Protein AF-0000000076753836 (afdb_homodimer)

Structure (mmCIF, N/CA/C/O backbone):
data_AF-0000000076753836-model_v1
#
loop_
_entity.id
_entity.type
_entity.pdbx_description
1 polymer 'Transcriptional regulator containing an amidase domain and an AraC-type DNA-binding HTH domain'
#
loop_
_atom_site.group_PDB
_atom_site.id
_atom_site.type_symbol
_atom_site.label_atom_id
_atom_site.label_alt_id
_atom_site.label_comp_id
_atom_site.label_asym_id
_atom_site.label_entity_id
_atom_site.label_seq_id
_atom_site.pdbx_PDB_ins_code
_atom_site.Cartn_x
_atom_site.Cartn_y
_atom_site.Cartn_z
_atom_site.occupancy
_atom_site.B_iso_or_equiv
_atom_site.auth_seq_id
_atom_site.auth_comp_id
_atom_site.auth_asym_id
_atom_site.auth_atom_id
_atom_site.pdbx_PDB_model_num
ATOM 1 N N . MET A 1 1 ? -7.234 4.68 27.453 1 47.5 1 MET A N 1
ATOM 2 C CA . MET A 1 1 ? -6.621 4.121 26.25 1 47.5 1 MET A CA 1
ATOM 3 C C . MET A 1 1 ? -6.25 2.656 26.469 1 47.5 1 MET A C 1
ATOM 5 O O . MET A 1 1 ? -5.672 2.299 27.5 1 47.5 1 MET A O 1
ATOM 9 N N . ASN A 1 2 ? -6.773 1.66 25.734 1 53.97 2 ASN A N 1
ATOM 10 C CA . ASN A 1 2 ? -6.578 0.229 25.938 1 53.97 2 ASN A CA 1
ATOM 11 C C . ASN A 1 2 ? -5.113 -0.164 25.797 1 53.97 2 ASN A C 1
ATOM 13 O O . ASN A 1 2 ? -4.336 0.542 25.156 1 53.97 2 ASN A O 1
ATOM 17 N N . TYR A 1 3 ? -4.711 -1.11 26.625 1 48.12 3 TYR A N 1
ATOM 18 C CA . TYR A 1 3 ? -3.35 -1.621 26.75 1 48.12 3 TYR A CA 1
ATOM 19 C C . TYR A 1 3 ? -2.709 -1.807 25.375 1 48.12 3 TYR A C 1
ATOM 21 O O . TYR A 1 3 ? -1.551 -1.436 25.172 1 48.12 3 TYR A O 1
ATOM 29 N N . ARG A 1 4 ? -3.273 -2.305 24.391 1 53.47 4 ARG A N 1
ATOM 30 C CA . ARG A 1 4 ? -2.752 -2.547 23.062 1 53.47 4 ARG A CA 1
ATOM 31 C C . ARG A 1 4 ? -2.443 -1.235 22.344 1 53.47 4 ARG A C 1
ATOM 33 O O . ARG A 1 4 ? -1.467 -1.142 21.594 1 53.47 4 ARG A O 1
ATOM 40 N N . THR A 1 5 ? -3.285 -0.294 22.703 1 68.06 5 THR A N 1
ATOM 41 C CA . THR A 1 5 ? -3.053 1.018 22.109 1 68.06 5 THR A CA 1
ATOM 42 C C . THR A 1 5 ? -1.791 1.655 22.688 1 68.06 5 THR A C 1
ATOM 44 O O . THR A 1 5 ? -1 2.252 21.953 1 68.06 5 THR A O 1
ATOM 47 N N . HIS A 1 6 ? -1.622 1.37 23.906 1 71.69 6 HIS A N 1
ATOM 48 C CA . HIS A 1 6 ? -0.449 1.948 24.562 1 71.69 6 HIS A CA 1
ATOM 49 C C . HIS A 1 6 ? 0.836 1.312 24.031 1 71.69 6 HIS A C 1
ATOM 51 O O . HIS A 1 6 ? 1.827 2.006 23.797 1 71.69 6 HIS A O 1
ATOM 57 N N . VAL A 1 7 ? 0.732 0.031 23.844 1 69.69 7 VAL A N 1
ATOM 58 C CA . VAL A 1 7 ? 1.896 -0.687 23.328 1 69.69 7 VAL A CA 1
ATOM 59 C C . VAL A 1 7 ? 2.229 -0.2 21.922 1 69.69 7 VAL A C 1
ATOM 61 O O . VAL A 1 7 ? 3.398 -0.003 21.594 1 69.69 7 VAL A O 1
ATOM 64 N N . GLY A 1 8 ? 1.204 0.144 21.219 1 82.94 8 GLY A N 1
ATOM 65 C CA . GLY A 1 8 ? 1.403 0.657 19.875 1 82.94 8 GLY A CA 1
ATOM 66 C C . GLY A 1 8 ? 2.025 2.039 19.859 1 82.94 8 GLY A C 1
ATOM 67 O O . GLY A 1 8 ? 2.965 2.289 19.094 1 82.94 8 GLY A O 1
ATOM 68 N N . LEU A 1 9 ? 1.642 2.828 20.875 1 89.88 9 LEU A N 1
ATOM 69 C CA . LEU A 1 9 ? 2.15 4.195 20.953 1 89.88 9 LEU A CA 1
ATOM 70 C C . LEU A 1 9 ? 3.617 4.207 21.359 1 89.88 9 LEU A C 1
ATOM 72 O O . LEU A 1 9 ? 4.422 4.945 20.797 1 89.88 9 LEU A O 1
ATOM 76 N N . ASP A 1 10 ? 3.947 3.326 22.297 1 92 10 ASP A N 1
ATOM 77 C CA . ASP A 1 10 ? 5.316 3.273 22.812 1 92 10 ASP A CA 1
ATOM 78 C C . ASP A 1 10 ? 6.277 2.771 21.734 1 92 10 ASP A C 1
ATOM 80 O O . ASP A 1 10 ? 7.391 3.283 21.609 1 92 10 ASP A O 1
ATOM 84 N N . GLU A 1 11 ? 5.816 1.807 21.062 1 93.44 11 GLU A N 1
ATOM 85 C CA . GLU A 1 11 ? 6.652 1.252 20 1 93.44 11 GLU A CA 1
ATOM 86 C C . GLU A 1 11 ? 6.914 2.283 18.906 1 93.44 11 GLU A C 1
ATOM 88 O O . GLU A 1 11 ? 8.039 2.396 18.406 1 93.44 11 GLU A O 1
ATOM 93 N N . ILE A 1 12 ? 5.91 3.041 18.562 1 96.69 12 ILE A N 1
ATOM 94 C CA . ILE A 1 12 ? 6.059 4.062 17.531 1 96.69 12 ILE A CA 1
ATOM 95 C C . ILE A 1 12 ? 6.965 5.18 18.047 1 96.69 12 ILE A C 1
ATOM 97 O O . ILE A 1 12 ? 7.824 5.672 17.312 1 96.69 12 ILE A O 1
ATOM 101 N N . SER A 1 13 ? 6.781 5.504 19.312 1 96.19 13 SER A N 1
ATOM 102 C CA . SER A 1 13 ? 7.648 6.516 19.906 1 96.19 13 SER A CA 1
ATOM 103 C C . SER A 1 13 ? 9.109 6.094 19.844 1 96.19 13 SER A C 1
ATOM 105 O O . SER A 1 13 ? 9.984 6.902 19.531 1 96.19 13 SER A O 1
ATOM 107 N N . ARG A 1 14 ? 9.352 4.848 20.109 1 94.69 14 ARG A N 1
ATOM 108 C CA . ARG A 1 14 ? 10.719 4.332 20.047 1 94.69 14 ARG A CA 1
ATOM 109 C C . ARG A 1 14 ? 11.266 4.406 18.625 1 94.69 14 ARG A C 1
ATOM 111 O O . ARG A 1 14 ? 12.422 4.793 18.422 1 94.69 14 ARG A O 1
ATOM 118 N N . ARG A 1 15 ? 10.469 4.074 17.656 1 96.12 15 ARG A N 1
ATOM 119 C CA . ARG A 1 15 ? 10.891 4.137 16.266 1 96.12 15 ARG A CA 1
ATOM 120 C C . ARG A 1 15 ? 11.211 5.566 15.852 1 96.12 15 ARG A C 1
ATOM 122 O O . ARG A 1 15 ? 12.188 5.809 15.141 1 96.12 15 ARG A O 1
ATOM 129 N N . LEU A 1 16 ? 10.367 6.539 16.297 1 97.56 16 LEU A N 1
ATOM 130 C CA . LEU A 1 16 ? 10.633 7.945 16.016 1 97.56 16 LEU A CA 1
ATOM 131 C C . LEU A 1 16 ? 11.984 8.367 16.609 1 97.56 16 LEU A C 1
ATOM 133 O O . LEU A 1 16 ? 12.742 9.102 15.961 1 97.56 16 LEU A O 1
ATOM 137 N N . GLY A 1 17 ? 12.25 7.852 17.797 1 95.94 17 GLY A N 1
ATOM 138 C CA . GLY A 1 17 ? 13.523 8.156 18.438 1 95.94 17 GLY A CA 1
ATOM 139 C C . GLY A 1 17 ? 14.719 7.625 17.656 1 95.94 17 GLY A C 1
ATOM 140 O O . GLY A 1 17 ? 15.766 8.266 17.609 1 95.94 17 GLY A O 1
ATOM 141 N N . ASP A 1 18 ? 14.586 6.457 17.078 1 95.75 18 ASP A N 1
ATOM 142 C CA . ASP A 1 18 ? 15.648 5.867 16.266 1 95.75 18 ASP A CA 1
ATOM 143 C C . ASP A 1 18 ? 15.891 6.688 15 1 95.75 18 ASP A C 1
ATOM 145 O O . ASP A 1 18 ? 17.031 6.844 14.562 1 95.75 18 ASP A O 1
ATOM 149 N N . ILE A 1 19 ? 14.844 7.227 14.438 1 96.44 19 ILE A N 1
ATOM 150 C CA . ILE A 1 19 ? 14.914 7.984 13.195 1 96.44 19 ILE A CA 1
ATOM 151 C C . ILE A 1 19 ? 15.477 9.375 13.469 1 96.44 19 ILE A C 1
ATOM 153 O O . ILE A 1 19 ? 16.297 9.883 12.695 1 96.44 19 ILE A O 1
ATOM 157 N N . ALA A 1 20 ? 15.008 10.008 14.555 1 95.88 20 ALA A N 1
ATOM 158 C CA . ALA A 1 20 ? 15.398 11.352 14.961 1 95.88 20 ALA A CA 1
ATOM 159 C C . ALA A 1 20 ? 15.742 11.406 16.438 1 95.88 20 ALA A C 1
ATOM 161 O O . ALA A 1 20 ? 14.898 11.789 17.266 1 95.88 20 ALA A O 1
ATOM 162 N N . PRO A 1 21 ? 16.906 11.141 16.828 1 91.81 21 PRO A N 1
ATOM 163 C CA . PRO A 1 21 ? 17.266 11.008 18.25 1 91.81 21 PRO A CA 1
ATOM 164 C C . PRO A 1 21 ? 17.266 12.344 18.984 1 91.81 21 PRO A C 1
ATOM 166 O O . PRO A 1 21 ? 16.812 12.422 20.125 1 91.81 21 PRO A O 1
ATOM 169 N N . THR A 1 22 ? 17.688 13.43 18.328 1 88.88 22 THR A N 1
ATOM 170 C CA . THR A 1 22 ? 17.938 14.617 19.141 1 88.88 22 THR A CA 1
ATOM 171 C C . THR A 1 22 ? 17.312 15.852 18.5 1 88.88 22 THR A C 1
ATOM 173 O O . THR A 1 22 ? 17.141 16.875 19.156 1 88.88 22 THR A O 1
ATOM 176 N N . ALA A 1 23 ? 17.016 15.75 17.203 1 92.38 23 ALA A N 1
ATOM 177 C CA . ALA A 1 23 ? 16.5 16.938 16.531 1 92.38 23 ALA A CA 1
ATOM 178 C C . ALA A 1 23 ? 15.461 16.562 15.477 1 92.38 23 ALA A C 1
ATOM 180 O O . ALA A 1 23 ? 15.477 15.445 14.953 1 92.38 23 ALA A O 1
ATOM 181 N N . THR A 1 24 ? 14.586 17.484 15.219 1 94.12 24 THR A N 1
ATOM 182 C CA . THR A 1 24 ? 13.594 17.312 14.164 1 94.12 24 THR A CA 1
ATOM 183 C C . THR A 1 24 ? 14.273 16.938 12.844 1 94.12 24 THR A C 1
ATOM 185 O O . THR A 1 24 ? 15.281 17.547 12.469 1 94.12 24 THR A O 1
ATOM 188 N N . THR A 1 25 ? 13.75 15.961 12.172 1 96.31 25 THR A N 1
ATOM 189 C CA . THR A 1 25 ? 14.391 15.375 10.992 1 96.31 25 THR A CA 1
ATOM 190 C C . THR A 1 25 ? 13.367 15.125 9.891 1 96.31 25 THR A C 1
ATOM 192 O O . THR A 1 25 ? 12.328 14.508 10.133 1 96.31 25 THR A O 1
ATOM 195 N N . ASP A 1 26 ? 13.719 15.719 8.688 1 96.12 26 ASP A N 1
ATOM 196 C CA . ASP A 1 26 ? 12.945 15.359 7.504 1 96.12 26 ASP A CA 1
ATOM 197 C C . ASP A 1 26 ? 13.344 13.977 6.992 1 96.12 26 ASP A C 1
ATOM 199 O O . ASP A 1 26 ? 14.523 13.633 6.977 1 96.12 26 ASP A O 1
ATOM 203 N N . VAL A 1 27 ? 12.383 13.164 6.672 1 96.56 27 VAL A N 1
ATOM 204 C CA . VAL A 1 27 ? 12.625 11.867 6.043 1 96.56 27 VAL A CA 1
ATOM 205 C C . VAL A 1 27 ? 12.055 11.867 4.629 1 96.56 27 VAL A C 1
ATOM 207 O O . VAL A 1 27 ? 10.977 11.312 4.391 1 96.56 27 VAL A O 1
ATOM 210 N N . PRO A 1 28 ? 12.805 12.32 3.682 1 94.62 28 PRO A N 1
ATOM 211 C CA . PRO A 1 28 ? 12.289 12.523 2.328 1 94.62 28 PRO A CA 1
ATOM 212 C C . PRO A 1 28 ? 11.781 11.234 1.69 1 94.62 28 PRO A C 1
ATOM 214 O O . PRO A 1 28 ? 10.773 11.25 0.977 1 94.62 28 PRO A O 1
ATOM 217 N N . ALA A 1 29 ? 12.414 10.125 1.992 1 93.88 29 ALA A N 1
ATOM 218 C CA . ALA A 1 29 ? 12.031 8.852 1.397 1 93.88 29 ALA A CA 1
ATOM 219 C C . ALA A 1 29 ? 10.609 8.461 1.8 1 93.88 29 ALA A C 1
ATOM 221 O O . ALA A 1 29 ? 9.93 7.73 1.072 1 93.88 29 ALA A O 1
ATOM 222 N N . LEU A 1 30 ? 10.148 8.977 2.893 1 97 30 LEU A N 1
ATOM 223 C CA . LEU A 1 30 ? 8.812 8.664 3.389 1 97 30 LEU A CA 1
ATOM 224 C C . LEU A 1 30 ? 7.867 9.836 3.18 1 97 30 LEU A C 1
ATOM 226 O O . LE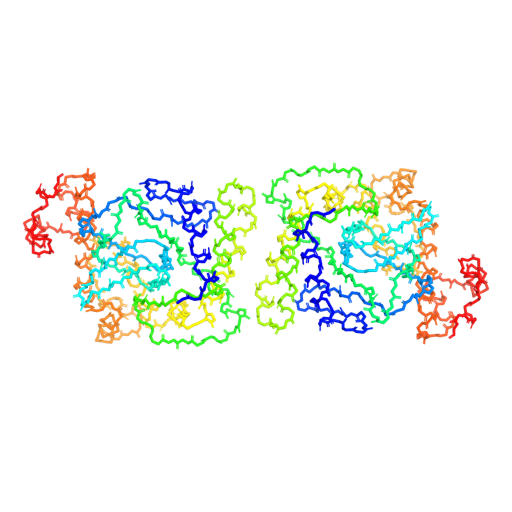U A 1 30 ? 6.648 9.695 3.311 1 97 30 LEU A O 1
ATOM 230 N N . GLY A 1 31 ? 8.422 11.016 2.826 1 96.38 31 GLY A N 1
ATOM 231 C CA . GLY A 1 31 ? 7.613 12.219 2.699 1 96.38 31 GLY A CA 1
ATOM 232 C C . GLY A 1 31 ? 7.027 12.688 4.02 1 96.38 31 GLY A C 1
ATOM 233 O O . GLY A 1 31 ? 5.879 13.133 4.07 1 96.38 31 GLY A O 1
ATOM 234 N N . VAL A 1 32 ? 7.805 12.445 5.148 1 98.19 32 VAL A N 1
ATOM 235 C CA . VAL A 1 32 ? 7.309 12.828 6.469 1 98.19 32 VAL A CA 1
ATOM 236 C C . VAL A 1 32 ? 8.391 13.594 7.227 1 98.19 32 VAL A C 1
ATOM 238 O O . VAL A 1 32 ? 9.531 13.672 6.773 1 98.19 32 VAL A O 1
ATOM 241 N N . ARG A 1 33 ? 8.047 14.219 8.289 1 98 33 ARG A N 1
ATOM 242 C CA . ARG A 1 33 ? 8.961 14.883 9.219 1 98 33 ARG A CA 1
ATOM 243 C C . ARG A 1 33 ? 8.773 14.352 10.633 1 98 33 ARG A C 1
ATOM 245 O O . ARG A 1 33 ? 7.637 14.188 11.094 1 98 33 ARG A O 1
ATOM 252 N N . VAL A 1 34 ? 9.82 14.023 11.273 1 98.31 34 VAL A N 1
ATOM 253 C CA . VAL A 1 34 ? 9.789 13.578 12.664 1 98.31 34 VAL A CA 1
ATOM 254 C C . VAL A 1 34 ? 10.234 14.719 13.586 1 98.31 34 VAL A C 1
ATOM 256 O O . VAL A 1 34 ? 11.352 15.219 13.461 1 98.31 34 VAL A O 1
ATOM 259 N N . HIS A 1 35 ? 9.344 15.133 14.469 1 97 35 HIS A N 1
ATOM 260 C CA . HIS A 1 35 ? 9.633 16.203 15.414 1 97 35 HIS A CA 1
ATOM 261 C C . HIS A 1 35 ? 10.117 15.641 16.75 1 97 35 HIS A C 1
ATOM 263 O O . HIS A 1 35 ? 9.492 14.742 17.312 1 97 35 HIS A O 1
ATOM 269 N N . VAL A 1 36 ? 11.172 16.203 17.234 1 96.56 36 VAL A N 1
ATOM 270 C CA . VAL A 1 36 ? 11.703 15.805 18.531 1 96.56 36 VAL A CA 1
ATOM 271 C C . VAL A 1 36 ? 12.18 17.031 19.297 1 96.56 36 VAL A C 1
ATOM 273 O O . VAL A 1 36 ? 12.703 17.984 18.703 1 96.56 36 VAL A O 1
ATOM 276 N N . ALA A 1 37 ? 11.969 17.141 20.5 1 95.88 37 ALA A N 1
ATOM 277 C CA . ALA A 1 37 ? 12.508 18.141 21.422 1 95.88 37 ALA A CA 1
ATOM 278 C C . ALA A 1 37 ? 12.898 17.5 22.75 1 95.88 37 ALA A C 1
ATOM 280 O O . ALA A 1 37 ? 12.141 16.719 23.328 1 95.88 37 ALA A O 1
ATOM 281 N N . THR A 1 38 ? 14.078 17.797 23.219 1 94.88 38 THR A N 1
ATOM 282 C CA . THR A 1 38 ? 14.57 17.203 24.453 1 94.88 38 THR A CA 1
ATOM 283 C C . THR A 1 38 ? 14.359 18.156 25.625 1 94.88 38 THR A C 1
ATOM 285 O O . THR A 1 38 ? 14.695 17.812 26.766 1 94.88 38 THR A O 1
ATOM 288 N N . ASP A 1 39 ? 13.875 19.297 25.375 1 94.19 39 ASP A N 1
ATOM 289 C CA . ASP A 1 39 ? 13.578 20.297 26.406 1 94.19 39 ASP A CA 1
ATOM 290 C C . ASP A 1 39 ? 12.336 21.109 26.031 1 94.19 39 ASP A C 1
ATOM 292 O O . ASP A 1 39 ? 11.961 21.172 24.859 1 94.19 39 ASP A O 1
ATOM 296 N N . VAL A 1 40 ? 11.836 21.672 27.062 1 93.12 40 VAL A N 1
ATOM 297 C CA . VAL A 1 40 ? 10.766 22.625 26.797 1 93.12 40 VAL A CA 1
ATOM 298 C C . VAL A 1 40 ? 11.32 23.859 26.078 1 93.12 40 VAL A C 1
ATOM 300 O O . VAL A 1 40 ? 12.516 24.141 26.172 1 93.12 40 VAL A O 1
ATOM 303 N N . ALA A 1 41 ? 10.555 24.438 25.266 1 85.44 41 ALA A N 1
ATOM 304 C CA . ALA A 1 41 ? 10.961 25.625 24.531 1 85.44 41 ALA A CA 1
ATOM 305 C C . ALA A 1 41 ? 9.883 26.703 24.594 1 85.44 41 ALA A C 1
ATOM 307 O O . ALA A 1 41 ? 8.688 26.406 24.641 1 85.44 41 ALA A O 1
ATOM 308 N N . PRO A 1 42 ? 10.359 27.953 24.656 1 85.31 42 PRO A N 1
ATOM 309 C CA . PRO A 1 42 ? 9.375 29.031 24.578 1 85.31 42 PRO A CA 1
ATOM 310 C C . PRO A 1 42 ? 8.594 29.031 23.266 1 85.31 42 PRO A C 1
ATOM 312 O O . PRO A 1 42 ? 9.039 28.438 22.281 1 85.31 42 PRO A O 1
ATOM 315 N N . PRO A 1 43 ? 7.453 29.641 23.266 1 87.56 43 PRO A N 1
ATOM 316 C CA . PRO A 1 43 ? 6.664 29.688 22.031 1 87.56 43 PRO A CA 1
ATOM 317 C C . PRO A 1 43 ? 7.449 30.266 20.859 1 87.56 43 PRO A C 1
ATOM 319 O O . PRO A 1 43 ? 8.125 31.281 21 1 87.56 43 PRO A O 1
ATOM 322 N N . ALA A 1 44 ? 7.48 29.531 19.781 1 85.31 44 ALA A N 1
ATOM 323 C CA . ALA A 1 44 ? 8.133 29.969 18.547 1 85.31 44 ALA A CA 1
ATOM 324 C C . ALA A 1 44 ? 7.109 30.125 17.422 1 85.31 44 ALA A C 1
ATOM 326 O O . ALA A 1 44 ? 6.16 29.359 17.312 1 85.31 44 ALA A O 1
ATOM 327 N N . PRO A 1 45 ? 7.344 31.156 16.625 1 86.31 45 PRO A N 1
ATOM 328 C CA . PRO A 1 45 ? 6.438 31.359 15.492 1 86.31 45 PRO A CA 1
ATOM 329 C C . PRO A 1 45 ? 6.551 30.25 14.445 1 86.31 45 PRO A C 1
ATOM 331 O O . PRO A 1 45 ? 7.66 29.859 14.078 1 86.31 45 PRO A O 1
ATOM 334 N N . VAL A 1 46 ? 5.418 29.781 14.031 1 86.19 46 VAL A N 1
ATOM 335 C CA . VAL A 1 46 ? 5.371 28.766 12.992 1 86.19 46 VAL A CA 1
ATOM 336 C C . VAL A 1 46 ? 4.168 29 12.086 1 86.19 46 VAL A C 1
ATOM 338 O O . VAL A 1 46 ? 3.168 29.578 12.508 1 86.19 46 VAL A O 1
ATOM 341 N N . ILE A 1 47 ? 4.309 28.688 10.812 1 86.81 47 ILE A N 1
ATOM 342 C CA . ILE A 1 47 ? 3.191 28.609 9.875 1 86.81 47 ILE A CA 1
ATOM 343 C C . ILE A 1 47 ? 2.887 27.156 9.555 1 86.81 47 ILE A C 1
ATOM 345 O O . ILE A 1 47 ? 3.664 26.484 8.867 1 86.81 47 ILE A O 1
ATOM 349 N N . PHE A 1 48 ? 1.769 26.75 9.984 1 88.88 48 PHE A N 1
ATOM 350 C CA . PHE A 1 48 ? 1.364 25.375 9.711 1 88.88 48 PHE A CA 1
ATOM 351 C C . PHE A 1 48 ? 0.792 25.25 8.305 1 88.88 48 PHE A C 1
ATOM 353 O O . PHE A 1 48 ? 0.048 26.125 7.848 1 88.88 48 PHE A O 1
ATOM 360 N N . GLU A 1 49 ? 1.179 24.234 7.68 1 89.38 49 GLU A N 1
ATOM 361 C CA . GLU A 1 49 ? 0.557 23.797 6.43 1 89.38 49 GLU A CA 1
ATOM 362 C C . GLU A 1 49 ? -0.443 22.672 6.668 1 89.38 49 GLU A C 1
ATOM 364 O O . GLU A 1 49 ? -0.444 22.047 7.738 1 89.38 49 GLU A O 1
ATOM 369 N N . PRO A 1 50 ? -1.353 22.453 5.695 1 91.62 50 PRO A N 1
ATOM 370 C CA . PRO A 1 50 ? -2.248 21.297 5.875 1 91.62 50 PRO A CA 1
ATOM 371 C C . PRO A 1 50 ? -1.495 20 6.113 1 91.62 50 PRO A C 1
ATOM 373 O O . PRO A 1 50 ? -0.558 19.672 5.375 1 91.62 50 PRO A O 1
ATOM 376 N N . MET A 1 51 ? -1.88 19.312 7.168 1 95.56 51 MET A N 1
ATOM 377 C CA . MET A 1 51 ? -1.118 18.125 7.535 1 95.56 51 MET A CA 1
ATOM 378 C C . MET A 1 51 ? -1.879 17.281 8.555 1 95.56 51 MET A C 1
ATOM 380 O O . MET A 1 51 ? -2.898 17.719 9.094 1 95.56 51 MET A O 1
ATOM 384 N N . LEU A 1 52 ? -1.464 16.047 8.703 1 96.62 52 LEU A N 1
ATOM 385 C CA . LEU A 1 52 ? -1.693 15.227 9.891 1 96.62 52 LEU A CA 1
ATOM 386 C C . LEU A 1 52 ? -0.519 15.336 10.859 1 96.62 52 LEU A C 1
ATOM 388 O O . LEU A 1 52 ? 0.64 15.227 10.445 1 96.62 52 LEU A O 1
ATOM 392 N N . TYR A 1 53 ? -0.749 15.609 12.07 1 97.19 53 TYR A N 1
ATOM 393 C CA . TYR A 1 53 ? 0.265 15.711 13.117 1 97.19 53 TYR A CA 1
ATOM 394 C C . TYR A 1 53 ? -0.05 14.773 14.273 1 97.19 53 TYR A C 1
ATOM 396 O O . TYR A 1 53 ? -0.98 15.023 15.047 1 97.19 53 TYR A O 1
ATOM 404 N N . LEU A 1 54 ? 0.706 13.695 14.383 1 97.94 54 LEU A N 1
ATOM 405 C CA . LEU A 1 54 ? 0.471 12.656 15.383 1 97.94 54 LEU A CA 1
ATOM 406 C C . LEU A 1 54 ? 1.451 12.781 16.547 1 97.94 54 LEU A C 1
ATOM 408 O O . LEU A 1 54 ? 2.668 12.742 16.344 1 97.94 54 LEU A O 1
ATOM 412 N N . VAL A 1 55 ? 0.954 12.859 17.766 1 97.94 55 VAL A N 1
ATOM 413 C CA . VAL A 1 55 ? 1.811 13.039 18.938 1 97.94 55 VAL A CA 1
ATOM 414 C C . VAL A 1 55 ? 1.942 11.711 19.688 1 97.94 55 VAL A C 1
ATOM 416 O O . VAL A 1 55 ? 0.938 11.102 20.047 1 97.94 55 VAL A O 1
ATOM 419 N N . PHE A 1 56 ? 3.145 11.305 19.969 1 97.62 56 PHE A N 1
ATOM 420 C CA . PHE A 1 56 ? 3.354 10.008 20.594 1 97.62 56 PHE A CA 1
ATOM 421 C C . PHE A 1 56 ? 3.98 10.172 21.969 1 97.62 56 PHE A C 1
ATOM 423 O O . PHE A 1 56 ? 3.898 9.273 22.812 1 97.62 56 PHE A O 1
ATOM 430 N N . GLN A 1 57 ? 4.664 11.305 22.219 1 96.81 57 GLN A N 1
ATOM 431 C CA . GLN A 1 57 ? 5.289 11.578 23.516 1 96.81 57 GLN A CA 1
ATOM 432 C C . GLN A 1 57 ? 5.391 13.078 23.766 1 96.81 57 GLN A C 1
ATOM 434 O O . GLN A 1 57 ? 5.562 13.859 22.828 1 96.81 57 GLN A O 1
ATOM 439 N N . GLY A 1 58 ? 5.285 13.453 25.078 1 96.31 58 GLY A N 1
ATOM 440 C CA . GLY A 1 58 ? 5.352 14.867 25.422 1 96.31 58 GLY A CA 1
ATOM 441 C C . GLY A 1 58 ? 4.078 15.625 25.078 1 96.31 58 GLY A C 1
ATOM 442 O O . GLY A 1 58 ? 3.023 15.016 24.891 1 96.31 58 GLY A O 1
ATOM 443 N N . ALA A 1 59 ? 4.219 16.984 25.125 1 97.38 59 ALA A N 1
ATOM 444 C CA . ALA A 1 59 ? 3.039 17.797 24.875 1 97.38 59 ALA A CA 1
ATOM 445 C C . ALA A 1 59 ? 3.424 19.141 24.25 1 97.38 59 ALA A C 1
ATOM 447 O O . ALA A 1 59 ? 4.531 19.641 24.469 1 97.38 59 ALA A O 1
ATOM 448 N N . LYS A 1 60 ? 2.537 19.609 23.438 1 96.75 60 LYS A N 1
ATOM 449 C CA . LYS A 1 60 ? 2.699 20.906 22.766 1 96.75 60 LYS A CA 1
ATOM 450 C C . LYS A 1 60 ? 1.444 21.75 22.906 1 96.75 60 LYS A C 1
ATOM 452 O O . LYS A 1 60 ? 0.361 21.234 23.188 1 96.75 60 LYS A O 1
ATOM 457 N N . ARG A 1 61 ? 1.665 22.984 22.891 1 95.88 61 ARG A N 1
ATOM 458 C CA . ARG A 1 61 ? 0.593 23.969 22.875 1 95.88 61 ARG A CA 1
ATOM 459 C C . ARG A 1 61 ? 0.752 24.938 21.688 1 95.88 61 ARG A C 1
ATOM 461 O O . ARG A 1 61 ? 1.866 25.359 21.375 1 95.88 61 ARG A O 1
ATOM 468 N N . ILE A 1 62 ? -0.352 25.156 21 1 93.56 62 ILE A N 1
ATOM 469 C CA . ILE A 1 62 ? -0.343 26.141 19.922 1 93.56 62 ILE A CA 1
ATOM 470 C C . ILE A 1 62 ? -1.251 27.312 20.281 1 93.56 62 ILE A C 1
ATOM 472 O O . ILE A 1 62 ? -2.354 27.109 20.812 1 93.56 62 ILE A O 1
ATOM 476 N N . LEU A 1 63 ? -0.729 28.453 20.109 1 89.75 63 LEU A N 1
ATOM 477 C CA . LEU A 1 63 ? -1.479 29.688 20.344 1 89.75 63 LEU A CA 1
ATOM 478 C C . LEU A 1 63 ? -1.933 30.312 19.031 1 89.75 63 LEU A C 1
ATOM 480 O O . LEU A 1 63 ? -1.109 30.812 18.25 1 89.75 63 LEU A O 1
ATOM 484 N N . LEU A 1 64 ? -3.205 30.219 18.812 1 87.5 64 LEU A N 1
ATOM 485 C CA . LEU A 1 64 ? -3.826 30.844 17.656 1 87.5 64 LEU A CA 1
ATOM 486 C C . LEU A 1 64 ? -4.324 32.25 18.016 1 87.5 64 LEU A C 1
ATOM 488 O O . LEU A 1 64 ? -4.16 32.688 19.141 1 87.5 64 LEU A O 1
ATOM 492 N N . SER A 1 65 ? -4.809 32.938 16.953 1 77.5 65 SER A N 1
ATOM 493 C CA . SER A 1 65 ? -5.281 34.312 17.188 1 77.5 65 SER A CA 1
ATOM 494 C C . SER A 1 65 ? -6.492 34.312 18.109 1 77.5 65 SER A C 1
ATOM 496 O O . SER A 1 65 ? -6.664 35.25 18.906 1 77.5 65 SER A O 1
ATOM 498 N N . ASP A 1 66 ? -7.266 33.281 18.031 1 78.5 66 ASP A N 1
ATOM 499 C CA . ASP A 1 66 ? -8.547 33.344 18.719 1 78.5 66 ASP A CA 1
ATOM 500 C C . ASP A 1 66 ? -8.609 32.312 19.844 1 78.5 66 ASP A C 1
ATOM 502 O O . ASP A 1 66 ? -9.5 32.375 20.703 1 78.5 66 ASP A O 1
ATOM 506 N N . ARG A 1 67 ? -7.66 31.375 19.844 1 87 67 ARG A N 1
ATOM 507 C CA . ARG A 1 67 ? -7.762 30.328 20.859 1 87 67 ARG A CA 1
ATOM 508 C C . ARG A 1 67 ? -6.422 29.625 21.062 1 87 67 ARG A C 1
ATOM 510 O O . ARG A 1 67 ? -5.469 29.875 20.312 1 87 67 ARG A O 1
ATOM 517 N N . GLU A 1 68 ? -6.434 28.875 22.125 1 93.06 68 GLU A N 1
ATOM 518 C CA . GLU A 1 68 ? -5.293 28.016 22.422 1 93.06 68 GLU A CA 1
ATOM 519 C C . GLU A 1 68 ? -5.676 26.547 22.375 1 93.06 68 GLU A C 1
ATOM 521 O O . GLU A 1 68 ? -6.77 26.172 22.797 1 93.06 68 GLU A O 1
ATOM 526 N N . ILE A 1 69 ? -4.781 25.781 21.828 1 94.38 69 ILE A N 1
ATOM 527 C CA . ILE A 1 69 ? -5.027 24.359 21.719 1 94.38 69 ILE A CA 1
ATOM 528 C C . ILE A 1 69 ? -3.846 23.578 22.297 1 94.38 69 ILE A C 1
ATOM 530 O O . ILE A 1 69 ? -2.689 23.875 21.984 1 94.38 69 ILE A O 1
ATOM 534 N N . SER A 1 70 ? -4.168 22.688 23.188 1 96.75 70 SER A N 1
ATOM 535 C CA . SER A 1 70 ? -3.152 21.797 23.734 1 96.75 70 SER A CA 1
ATOM 536 C C . SER A 1 70 ? -3.363 20.359 23.266 1 96.75 70 SER A C 1
ATOM 538 O O . SER A 1 70 ? -4.5 19.906 23.109 1 96.75 70 SER A O 1
ATOM 540 N N . TYR A 1 71 ? -2.26 19.703 23.031 1 96.69 71 TYR A N 1
ATOM 541 C CA . TYR A 1 71 ? -2.346 18.297 22.609 1 96.69 71 TYR A CA 1
ATOM 542 C C . TYR A 1 71 ? -1.142 17.516 23.109 1 96.69 71 TYR A C 1
ATOM 544 O O . TYR A 1 71 ? -0.095 18.094 23.406 1 96.69 71 TYR A O 1
ATOM 552 N N . GLY A 1 72 ? -1.372 16.188 23.203 1 96.5 72 GLY A N 1
ATOM 553 C CA . GLY A 1 72 ? -0.37 15.289 23.75 1 96.5 72 GLY A CA 1
ATOM 554 C C . GLY A 1 72 ? -0.441 13.891 23.156 1 96.5 72 GLY A C 1
ATOM 555 O O . GLY A 1 72 ? -1.037 13.688 22.094 1 96.5 72 GLY A O 1
ATOM 556 N N . PRO A 1 73 ? 0.186 12.914 23.938 1 96.19 73 PRO A N 1
ATOM 557 C CA . PRO A 1 73 ? 0.303 11.562 23.391 1 96.19 73 PRO A CA 1
ATOM 558 C C . PRO A 1 73 ? -1.052 10.938 23.078 1 96.19 73 PRO A C 1
ATOM 560 O O . PRO A 1 73 ? -1.972 10.992 23.891 1 96.19 73 PRO A O 1
ATOM 563 N N . GLY A 1 74 ? -1.107 10.383 21.859 1 95.62 74 GLY A N 1
ATOM 564 C CA . GLY A 1 74 ? -2.326 9.711 21.438 1 95.62 74 GLY A CA 1
ATOM 565 C C . GLY A 1 74 ? -3.309 10.625 20.734 1 95.62 74 GLY A C 1
ATOM 566 O O . GLY A 1 74 ? -4.422 10.211 20.406 1 95.62 74 GLY A O 1
ATOM 567 N N . GLU A 1 75 ? -2.898 11.836 20.516 1 96.25 75 GLU A N 1
ATOM 568 C CA . GLU A 1 75 ? -3.793 12.773 19.844 1 96.25 75 GLU A CA 1
ATOM 569 C C . GLU A 1 75 ? -3.318 13.07 18.422 1 96.25 75 GLU A C 1
ATOM 571 O O . GLU A 1 75 ? -2.121 13 18.141 1 96.25 75 GLU A O 1
ATOM 576 N N . LEU A 1 76 ? -4.277 13.305 17.562 1 96.25 76 LEU A N 1
ATOM 577 C CA . LEU A 1 76 ? -4.086 13.695 16.172 1 96.25 76 LEU A CA 1
ATOM 578 C C . LEU A 1 76 ? -4.516 15.141 15.945 1 96.25 76 LEU A C 1
ATOM 580 O O . LEU A 1 76 ? -5.664 15.5 16.219 1 96.25 76 LEU A O 1
ATOM 584 N N . VAL A 1 77 ? -3.572 15.961 15.523 1 95 77 VAL A N 1
ATOM 585 C CA . VAL A 1 77 ? -3.898 17.328 15.109 1 95 77 VAL A CA 1
ATOM 586 C C . VAL A 1 77 ? -4.031 17.391 13.586 1 95 77 VAL A C 1
ATOM 588 O O . VAL A 1 77 ? -3.172 16.875 12.859 1 95 77 VAL A O 1
ATOM 591 N N . THR A 1 78 ? -5.082 17.922 13.094 1 92.94 78 THR A N 1
ATOM 592 C CA . THR A 1 78 ? -5.285 18.141 11.664 1 92.94 78 THR A CA 1
ATOM 593 C C . THR A 1 78 ? -5.352 19.625 11.352 1 92.94 78 THR A C 1
ATOM 595 O O . THR A 1 78 ? -6 20.391 12.07 1 92.94 78 THR A O 1
ATOM 598 N N . THR A 1 79 ? -4.602 20.062 10.43 1 90.44 79 THR A N 1
ATOM 599 C CA . THR A 1 79 ? -4.691 21.422 9.891 1 90.44 79 THR A CA 1
ATOM 600 C C . THR A 1 79 ? -5.113 21.391 8.43 1 90.44 79 THR A C 1
ATOM 602 O O . THR A 1 79 ? -4.602 20.594 7.641 1 90.44 79 THR A O 1
ATOM 605 N N . ALA A 1 80 ? -6.09 22.219 8.07 1 84.19 80 ALA A N 1
ATOM 606 C CA . ALA A 1 80 ? -6.617 22.203 6.711 1 84.19 80 ALA A CA 1
ATOM 607 C C . ALA A 1 80 ? -6.41 23.547 6.031 1 84.19 80 ALA A C 1
ATOM 609 O O . ALA A 1 80 ? -7.117 23.891 5.078 1 84.19 80 ALA A O 1
ATOM 610 N N . ALA A 1 81 ? -5.496 24.375 6.535 1 81.56 81 ALA A N 1
ATOM 611 C CA . ALA A 1 81 ? -5.102 25.656 5.965 1 81.56 81 ALA A CA 1
ATOM 612 C C . ALA A 1 81 ? -3.715 26.078 6.445 1 81.56 81 ALA A C 1
ATOM 614 O O . ALA A 1 81 ? -3.131 25.422 7.312 1 81.56 81 ALA A O 1
ATOM 615 N N . HIS A 1 82 ? -3.121 27.062 5.77 1 83.25 82 HIS A N 1
ATOM 616 C CA . HIS A 1 82 ? -1.938 27.703 6.34 1 83.25 82 HIS A CA 1
ATOM 617 C C . HIS A 1 82 ? -2.297 28.531 7.566 1 83.25 82 HIS A C 1
ATOM 619 O O . HIS A 1 82 ? -3.1 29.469 7.477 1 83.25 82 HIS A O 1
ATOM 625 N N . ILE A 1 83 ? -1.692 28.141 8.656 1 84.75 83 ILE A N 1
ATOM 626 C CA . ILE A 1 83 ? -2.1 28.781 9.906 1 84.75 83 ILE A CA 1
ATOM 627 C C . ILE A 1 83 ? -0.872 29.328 10.633 1 84.75 83 ILE A C 1
ATOM 629 O O . ILE A 1 83 ? -0.049 28.562 11.133 1 84.75 83 ILE A O 1
ATOM 633 N N . PRO A 1 84 ? -0.781 30.672 10.68 1 87.19 84 PRO A N 1
ATOM 634 C CA . PRO A 1 84 ? 0.252 31.234 11.547 1 87.19 84 PRO A CA 1
ATOM 635 C C . PRO A 1 84 ? -0.068 31.062 13.031 1 87.19 84 PRO A C 1
ATOM 637 O O . PRO A 1 84 ? -1.188 31.359 13.461 1 87.19 84 PRO A O 1
ATOM 640 N N . ALA A 1 85 ? 0.822 30.562 13.781 1 88.31 85 ALA A N 1
ATOM 641 C CA . ALA A 1 85 ? 0.611 30.344 15.211 1 88.31 85 ALA A CA 1
ATOM 642 C C . ALA A 1 85 ? 1.935 30.359 15.969 1 88.31 85 ALA A C 1
ATOM 644 O O . ALA A 1 85 ? 3.006 30.422 15.359 1 88.31 85 ALA A O 1
ATOM 645 N N . LEU A 1 86 ? 1.83 30.516 17.219 1 88.12 86 LEU A N 1
ATOM 646 C CA . LEU A 1 86 ? 2.965 30.234 18.078 1 88.12 86 LEU A CA 1
ATOM 647 C C . LEU A 1 86 ? 2.891 28.812 18.625 1 88.12 86 LEU A C 1
ATOM 649 O O . LEU A 1 86 ? 1.832 28.359 19.078 1 88.12 86 LEU A O 1
ATOM 653 N N . ALA A 1 87 ? 3.914 28.094 18.5 1 91.88 87 ALA A N 1
ATOM 654 C CA . ALA A 1 87 ? 3.955 26.719 19 1 91.88 87 ALA A CA 1
ATOM 655 C C . ALA A 1 87 ? 4.945 26.594 20.156 1 91.88 87 ALA A C 1
ATOM 657 O O . ALA A 1 87 ? 6.043 27.156 20.109 1 91.88 87 ALA A O 1
ATOM 658 N N . GLU A 1 88 ? 4.516 25.906 21.156 1 93.56 88 GLU A N 1
ATOM 659 C CA . GLU A 1 88 ? 5.312 25.734 22.375 1 93.56 88 GLU A CA 1
ATOM 660 C C . GLU A 1 88 ? 5.336 24.281 22.812 1 93.56 88 GLU A C 1
ATOM 662 O O . GLU A 1 88 ? 4.285 23.641 22.953 1 93.56 88 GLU A O 1
ATOM 667 N N . VAL A 1 89 ? 6.594 23.719 22.969 1 95.69 89 VAL A N 1
ATOM 668 C CA . VAL A 1 89 ? 6.719 22.422 23.625 1 95.69 89 VAL A CA 1
ATOM 669 C C . VAL A 1 89 ? 6.621 22.594 25.141 1 95.69 89 VAL A C 1
ATOM 671 O O . VAL A 1 89 ? 7.5 23.188 25.766 1 95.69 89 VAL A O 1
ATOM 674 N N . VAL A 1 90 ? 5.59 21.969 25.766 1 95.69 90 VAL A N 1
ATOM 675 C CA . VAL A 1 90 ? 5.316 22.266 27.172 1 95.69 90 VAL A CA 1
ATOM 676 C C . VAL A 1 90 ? 5.746 21.094 28.047 1 95.69 90 VAL A C 1
ATOM 678 O O . VAL A 1 90 ? 5.863 21.234 29.266 1 95.69 90 VAL A O 1
ATOM 681 N N . ALA A 1 91 ? 5.93 19.969 27.484 1 95.56 91 ALA A N 1
ATOM 682 C CA . ALA A 1 91 ? 6.41 18.797 28.219 1 95.56 91 ALA A CA 1
ATOM 683 C C . ALA A 1 91 ? 7.445 18.031 27.406 1 95.56 91 ALA A C 1
ATOM 685 O O . ALA A 1 91 ? 7.109 17.375 26.422 1 95.56 91 ALA A O 1
ATOM 686 N N . ALA A 1 92 ? 8.688 18.062 27.828 1 95.75 92 ALA A N 1
ATOM 687 C CA . ALA A 1 92 ? 9.82 17.359 27.219 1 95.75 92 ALA A CA 1
ATOM 688 C C . ALA A 1 92 ? 11.047 17.406 28.141 1 95.75 92 ALA A C 1
ATOM 690 O O . ALA A 1 92 ? 11.25 18.375 28.859 1 95.75 92 ALA A O 1
ATOM 691 N N . SER A 1 93 ? 11.812 16.344 28.156 1 94.44 93 SER A N 1
ATOM 692 C CA . SER A 1 93 ? 13.102 16.25 28.844 1 94.44 93 SER A CA 1
ATOM 693 C C . SER A 1 93 ? 14.047 15.305 28.094 1 94.44 93 SER A C 1
ATOM 695 O O . SER A 1 93 ? 13.648 14.648 27.141 1 94.44 93 SER A O 1
ATOM 697 N N . ASP A 1 94 ? 15.25 15.32 28.531 1 92.44 94 ASP A N 1
ATOM 698 C CA . ASP A 1 94 ? 16.234 14.438 27.906 1 92.44 94 ASP A CA 1
ATOM 699 C C . ASP A 1 94 ? 15.812 12.977 28.016 1 92.44 94 ASP A C 1
ATOM 701 O O . ASP A 1 94 ? 15.992 12.195 27.078 1 92.44 94 ASP A O 1
ATOM 705 N N . ARG A 1 95 ? 15.258 12.602 29.172 1 92.69 95 ARG A N 1
ATOM 706 C CA . ARG A 1 95 ? 14.844 11.227 29.422 1 92.69 95 ARG A CA 1
ATOM 707 C C . ARG A 1 95 ? 13.516 10.906 28.75 1 92.69 95 ARG A C 1
ATOM 709 O O . ARG A 1 95 ? 13.242 9.758 28.422 1 92.69 95 ARG A O 1
ATOM 716 N N . PHE A 1 96 ? 12.758 11.984 28.609 1 94.25 96 PHE A N 1
ATOM 717 C CA . PHE A 1 96 ? 11.438 11.828 28.016 1 94.25 96 PHE A CA 1
ATOM 718 C C . PHE A 1 96 ? 11.18 12.914 26.969 1 94.25 96 PHE A C 1
ATOM 720 O O . PHE A 1 96 ? 10.375 13.82 27.203 1 94.25 96 PHE A O 1
ATOM 727 N N . PRO A 1 97 ? 11.773 12.742 25.797 1 96.44 97 PRO A N 1
ATOM 728 C CA . PRO A 1 97 ? 11.672 13.789 24.781 1 96.44 97 PRO A CA 1
ATOM 729 C C . PRO A 1 97 ? 10.281 13.891 24.156 1 96.44 97 PRO A C 1
ATOM 731 O O . PRO A 1 97 ? 9.492 12.938 24.234 1 96.44 97 PRO A O 1
ATOM 734 N N . TYR A 1 98 ? 9.953 15.062 23.641 1 97 98 TYR A N 1
ATOM 735 C CA . TYR A 1 98 ? 8.789 15.234 22.781 1 97 98 TYR A CA 1
ATOM 736 C C . TYR A 1 98 ? 9.008 14.547 21.438 1 97 98 TYR A C 1
ATOM 738 O O . TYR A 1 98 ? 10.055 14.711 20.812 1 97 98 TYR A O 1
ATOM 746 N N . ARG A 1 99 ? 8.023 13.727 20.984 1 97.88 99 ARG A N 1
ATOM 747 C CA . ARG A 1 99 ? 8.125 13.008 19.719 1 97.88 99 ARG A CA 1
ATOM 748 C C . ARG A 1 99 ? 6.789 13.031 18.969 1 97.88 99 ARG A C 1
ATOM 750 O O . ARG A 1 99 ? 5.766 12.609 19.516 1 97.88 99 ARG A O 1
ATOM 757 N N . ALA A 1 100 ? 6.844 13.5 17.766 1 98.06 100 ALA A N 1
ATOM 758 C CA . ALA A 1 100 ? 5.641 13.562 16.938 1 98.06 100 ALA A CA 1
ATOM 759 C C . ALA A 1 100 ? 5.969 13.32 15.469 1 98.06 100 ALA A C 1
ATOM 761 O O . ALA A 1 100 ? 7.125 13.445 15.055 1 98.06 100 ALA A O 1
ATOM 762 N N . LEU A 1 101 ? 4.988 12.875 14.766 1 98.5 101 LEU A N 1
ATOM 763 C CA . LEU A 1 101 ? 5.113 12.609 13.336 1 98.5 101 LEU A CA 1
ATOM 764 C C . LEU A 1 101 ? 4.23 13.555 12.523 1 98.5 101 LEU A C 1
ATOM 766 O O . LEU A 1 101 ? 3.043 13.703 12.82 1 98.5 101 LEU A O 1
ATOM 770 N N . GLU A 1 102 ? 4.801 14.242 11.602 1 98.31 102 GLU A N 1
ATOM 771 C CA . GLU A 1 102 ? 4.086 15.102 10.664 1 98.31 102 GLU A CA 1
ATOM 772 C C . GLU A 1 102 ? 3.959 14.445 9.297 1 98.31 102 GLU A C 1
ATOM 774 O O . GLU A 1 102 ? 4.961 14.047 8.695 1 98.31 102 GLU A O 1
ATOM 779 N N . ILE A 1 103 ? 2.801 14.281 8.797 1 98.12 103 ILE A N 1
ATOM 780 C CA . ILE A 1 103 ? 2.514 13.805 7.445 1 98.12 103 ILE A CA 1
ATOM 781 C C . ILE A 1 103 ? 1.829 14.906 6.641 1 98.12 103 ILE A C 1
ATOM 783 O O . ILE A 1 103 ? 0.643 15.18 6.836 1 98.12 103 ILE A O 1
ATOM 787 N N . PRO A 1 104 ? 2.543 15.492 5.727 1 97 104 PRO A N 1
ATOM 788 C CA . PRO A 1 104 ? 1.968 16.594 4.957 1 97 104 PRO A CA 1
ATOM 789 C C . PRO A 1 104 ? 0.777 16.172 4.105 1 97 104 PRO A C 1
ATOM 791 O O . PRO A 1 104 ? 0.746 15.039 3.609 1 97 104 PRO A O 1
ATOM 794 N N . PHE A 1 105 ? -0.142 17.031 3.955 1 94.56 105 PHE A N 1
ATOM 795 C CA . PHE A 1 105 ? -1.299 16.812 3.096 1 94.56 105 PHE A CA 1
ATOM 796 C C . PHE A 1 105 ? -0.867 16.609 1.647 1 94.56 105 PHE A C 1
ATOM 798 O O . PHE A 1 105 ? -0.036 17.359 1.133 1 94.56 105 PHE A O 1
ATOM 805 N N . ASP A 1 106 ? -1.356 15.602 1.051 1 92.75 106 ASP A N 1
ATOM 806 C CA . ASP A 1 106 ? -1.161 15.305 -0.365 1 92.75 106 ASP A CA 1
ATOM 807 C C . ASP A 1 106 ? -2.467 15.461 -1.144 1 92.75 106 ASP A C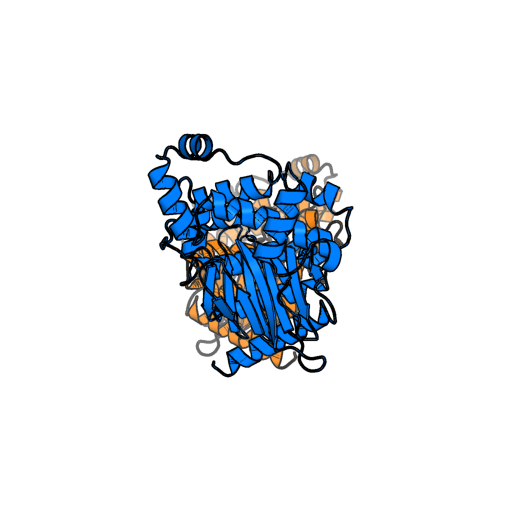 1
ATOM 809 O O . ASP A 1 106 ? -3.311 14.562 -1.136 1 92.75 106 ASP A O 1
ATOM 813 N N . GLN A 1 107 ? -2.58 16.562 -1.8 1 89.12 107 GLN A N 1
ATOM 814 C CA . GLN A 1 107 ? -3.83 16.891 -2.475 1 89.12 107 GLN A CA 1
ATOM 815 C C . GLN A 1 107 ? -4.168 15.859 -3.545 1 89.12 107 GLN A C 1
ATOM 817 O O . GLN A 1 107 ? -5.32 15.445 -3.676 1 89.12 107 GLN A O 1
ATOM 822 N N . GLN A 1 108 ? -3.209 15.508 -4.355 1 90.81 108 GLN A N 1
ATOM 823 C CA . GLN A 1 108 ? -3.441 14.539 -5.426 1 90.81 108 GLN A CA 1
ATOM 824 C C . GLN A 1 108 ? -3.9 13.195 -4.863 1 90.81 108 GLN A C 1
ATOM 826 O O . GLN A 1 108 ? -4.859 12.602 -5.359 1 90.81 108 GLN A O 1
ATOM 831 N N . LEU A 1 109 ? -3.246 12.742 -3.885 1 94.12 109 LEU A N 1
ATOM 832 C CA . LEU A 1 109 ? -3.57 11.469 -3.254 1 94.12 109 LEU A CA 1
ATOM 833 C C . LEU A 1 109 ? -4.984 11.492 -2.682 1 94.12 109 LEU A C 1
ATOM 835 O O . LEU A 1 109 ? -5.77 10.57 -2.924 1 94.12 109 LEU A O 1
ATOM 839 N N . VAL A 1 110 ? -5.355 12.516 -1.92 1 93.12 110 VAL A N 1
ATOM 840 C CA . VAL A 1 110 ? -6.648 12.594 -1.253 1 93.12 110 VAL A CA 1
ATOM 841 C C . VAL A 1 110 ? -7.758 12.734 -2.293 1 93.12 110 VAL A C 1
ATOM 843 O O . VAL A 1 110 ? -8.812 12.109 -2.168 1 93.12 110 VAL A O 1
ATOM 846 N N . THR A 1 111 ? -7.5 13.508 -3.332 1 90.88 111 THR A N 1
ATOM 847 C CA . THR A 1 111 ? -8.461 13.641 -4.418 1 90.88 111 THR A CA 1
ATOM 848 C C . THR A 1 111 ? -8.734 12.281 -5.066 1 90.88 111 THR A C 1
ATOM 850 O O . THR A 1 111 ? -9.883 11.922 -5.309 1 90.88 111 THR A O 1
ATOM 853 N N . ALA A 1 112 ? -7.695 11.555 -5.324 1 91.38 112 ALA A N 1
ATOM 854 C CA . ALA A 1 112 ? -7.828 10.234 -5.926 1 91.38 112 ALA A CA 1
ATOM 855 C C . ALA A 1 112 ? -8.625 9.297 -5.023 1 91.38 112 ALA A C 1
ATOM 857 O O . ALA A 1 112 ? -9.461 8.531 -5.5 1 91.38 112 ALA A O 1
ATOM 858 N N . LEU A 1 113 ? -8.383 9.312 -3.76 1 93.12 113 LEU A N 1
ATOM 859 C CA . LEU A 1 113 ? -9.086 8.477 -2.793 1 93.12 113 LEU A CA 1
ATOM 860 C C . LEU A 1 113 ? -10.578 8.797 -2.781 1 93.12 113 LEU A C 1
ATOM 862 O O . LEU A 1 113 ? -11.406 7.887 -2.787 1 93.12 113 LEU A O 1
ATOM 866 N N . ILE A 1 114 ? -10.859 10.062 -2.789 1 89.5 114 ILE A N 1
ATOM 867 C CA . ILE A 1 114 ? -12.25 10.492 -2.768 1 89.5 114 ILE A CA 1
ATOM 868 C C . ILE A 1 114 ? -12.961 10.008 -4.031 1 89.5 114 ILE A C 1
ATOM 870 O O . ILE A 1 114 ? -14.102 9.539 -3.971 1 89.5 114 ILE A O 1
ATOM 874 N N . ALA A 1 115 ? -12.25 10.156 -5.141 1 88.5 115 ALA A N 1
ATOM 875 C CA . ALA A 1 115 ? -12.82 9.711 -6.41 1 88.5 115 ALA A CA 1
ATOM 876 C C . ALA A 1 115 ? -13.133 8.219 -6.375 1 88.5 115 ALA A C 1
ATOM 878 O O . ALA A 1 115 ? -14.148 7.777 -6.914 1 88.5 115 ALA A O 1
ATOM 879 N N . GLU A 1 116 ? -12.305 7.438 -5.77 1 89.88 116 GLU A N 1
ATOM 880 C CA . GLU A 1 116 ? -12.453 5.984 -5.719 1 89.88 116 GLU A CA 1
ATOM 881 C C . GLU A 1 116 ? -13.547 5.578 -4.742 1 89.88 116 GLU A C 1
ATOM 883 O O . GLU A 1 116 ? -14.25 4.59 -4.965 1 89.88 116 GLU A O 1
ATOM 888 N N . LEU A 1 117 ? -13.648 6.27 -3.68 1 87.88 117 LEU A N 1
ATOM 889 C CA . LEU A 1 117 ? -14.594 5.918 -2.629 1 87.88 117 LEU A CA 1
ATOM 890 C C . LEU A 1 117 ? -15.984 6.469 -2.941 1 87.88 117 LEU A C 1
ATOM 892 O O . LEU A 1 117 ? -16.984 5.941 -2.459 1 87.88 117 LEU A O 1
ATOM 896 N N . GLY A 1 118 ? -15.992 7.43 -3.811 1 80.25 118 GLY A N 1
ATOM 897 C CA . GLY A 1 118 ? -17.25 8.094 -4.07 1 80.25 118 GLY A CA 1
ATOM 898 C C . GLY A 1 118 ? -17.547 9.234 -3.107 1 80.25 118 GLY A C 1
ATOM 899 O O . GLY A 1 118 ? -16.625 9.969 -2.725 1 80.25 118 GLY A O 1
ATOM 900 N N . GLU A 1 119 ? -18.75 9.398 -2.549 1 76.38 119 GLU A N 1
ATOM 901 C CA . GLU A 1 119 ? -19.141 10.555 -1.755 1 76.38 119 GLU A CA 1
ATOM 902 C C . GLU A 1 119 ? -18.781 10.359 -0.282 1 76.38 119 GLU A C 1
ATOM 904 O O . GLU A 1 119 ? -19.172 9.359 0.323 1 76.38 119 GLU A O 1
ATOM 909 N N . LEU A 1 120 ? -17.875 11.117 0.14 1 81.19 120 LEU A N 1
ATOM 910 C CA . LEU A 1 120 ? -17.547 11.148 1.561 1 81.19 120 LEU A CA 1
ATOM 911 C C . LEU A 1 120 ? -18.203 12.352 2.242 1 81.19 120 LEU A C 1
ATOM 913 O O . LEU A 1 120 ? -18.375 13.406 1.621 1 81.19 120 LEU A O 1
ATOM 917 N N . PRO A 1 121 ? -18.578 12.078 3.469 1 76.62 121 PRO A N 1
ATOM 918 C CA . PRO A 1 121 ? -19.156 13.219 4.18 1 76.62 121 PRO A CA 1
ATOM 919 C C . PRO A 1 121 ? -18.172 14.367 4.363 1 76.62 121 PRO A C 1
ATOM 921 O O . PRO A 1 121 ? -16.969 14.133 4.555 1 76.62 121 PRO A O 1
ATOM 924 N N . SER A 1 122 ? -18.703 15.516 4.031 1 72.81 122 SER A N 1
ATOM 925 C CA . SER A 1 122 ? -17.953 16.734 4.309 1 72.81 122 SER A CA 1
ATOM 926 C C . SER A 1 122 ? -18.5 17.453 5.543 1 72.81 122 SER A C 1
ATOM 928 O O . SER A 1 122 ? -19.688 17.375 5.844 1 72.81 122 SER A O 1
ATOM 930 N N . SER A 1 123 ? -17.719 17.734 6.496 1 66.81 123 SER A N 1
ATOM 931 C CA . SER A 1 123 ? -18.141 18.5 7.656 1 66.81 123 SER A CA 1
ATOM 932 C C . SER A 1 123 ? -17.5 19.891 7.664 1 66.81 123 SER A C 1
ATOM 934 O O . SER A 1 123 ? -16.406 20.078 7.125 1 66.81 123 SER A O 1
ATOM 936 N N . PRO A 1 124 ? -18.422 20.828 8.078 1 59.22 124 PRO A N 1
ATOM 937 C CA . PRO A 1 124 ? -17.797 22.141 8.273 1 59.22 124 PRO A CA 1
ATOM 938 C C . PRO A 1 124 ? -16.594 22.078 9.211 1 59.22 124 PRO A C 1
ATOM 940 O O . PRO A 1 124 ? -16.688 21.531 10.312 1 59.22 124 PRO A O 1
ATOM 943 N N . ALA A 1 125 ? -15.492 21.766 8.641 1 62.06 125 ALA A N 1
ATOM 944 C CA . ALA A 1 125 ? -14.398 21.438 9.547 1 62.06 125 ALA A CA 1
ATOM 945 C C . ALA A 1 125 ? -13.586 22.672 9.914 1 62.06 125 ALA A C 1
ATOM 947 O O . ALA A 1 125 ? -13.602 23.672 9.18 1 62.06 125 ALA A O 1
ATOM 948 N N . GLU A 1 126 ? -13.305 22.781 11.203 1 74.94 126 GLU A N 1
ATOM 949 C CA . GLU A 1 126 ? -12.281 23.672 11.727 1 74.94 126 GLU A CA 1
ATOM 950 C C . GLU A 1 126 ? -10.953 23.5 10.992 1 74.94 126 GLU A C 1
ATOM 952 O O . GLU A 1 126 ? -10.586 22.375 10.633 1 74.94 126 GLU A O 1
ATOM 957 N N . SER A 1 127 ? -10.375 24.688 10.672 1 80.44 127 SER A N 1
ATOM 958 C CA . SER A 1 127 ? -9.086 24.641 9.992 1 80.44 127 SER A CA 1
ATOM 959 C C . SER A 1 127 ? -8.047 23.891 10.828 1 80.44 127 SER A C 1
ATOM 961 O O . SER A 1 127 ? -7.078 23.359 10.289 1 80.44 127 SER A O 1
ATOM 963 N N . VAL A 1 128 ? -8.273 23.875 12.172 1 88.12 128 VAL A N 1
ATOM 964 C CA . VAL A 1 128 ? -7.41 23.141 13.094 1 88.12 128 VAL A CA 1
ATOM 965 C C . VAL A 1 128 ? -8.266 22.328 14.07 1 88.12 128 VAL A C 1
ATOM 967 O O . VAL A 1 128 ? -9.195 22.875 14.68 1 88.12 128 VAL A O 1
ATOM 970 N N . ALA A 1 129 ? -7.973 21.062 14.18 1 89.81 129 ALA A N 1
ATOM 971 C CA . ALA A 1 129 ? -8.727 20.219 15.102 1 89.81 129 ALA A CA 1
ATOM 972 C C . ALA A 1 129 ? -7.805 19.219 15.797 1 89.81 129 ALA A C 1
ATOM 974 O O . ALA A 1 129 ? -6.773 18.828 15.25 1 89.81 129 ALA A O 1
ATOM 975 N N . VAL A 1 130 ? -8.172 18.891 17.047 1 93.38 130 VAL A N 1
ATOM 976 C CA . VAL A 1 130 ? -7.488 17.859 17.828 1 93.38 130 VAL A CA 1
ATOM 977 C C . VAL A 1 130 ? -8.461 16.734 18.141 1 93.38 130 VAL A C 1
ATOM 979 O O . VAL A 1 130 ? -9.547 16.969 18.688 1 93.38 130 VAL A O 1
ATOM 982 N N . ASN A 1 131 ? -8.086 15.578 17.781 1 93.06 131 ASN A N 1
ATOM 983 C CA . ASN A 1 131 ? -8.891 14.391 18.047 1 93.06 131 ASN A CA 1
ATOM 984 C C . ASN A 1 131 ? -8.031 13.227 18.531 1 93.06 131 ASN A C 1
ATOM 986 O O . ASN A 1 131 ? -6.809 13.242 18.375 1 93.06 131 ASN A O 1
ATOM 990 N N . PRO A 1 132 ? -8.703 12.297 19.203 1 94 132 PRO A N 1
ATOM 991 C CA . PRO A 1 132 ? -7.938 11.086 19.5 1 94 132 PRO A CA 1
ATOM 992 C C . PRO A 1 132 ? -7.387 10.406 18.25 1 94 132 PRO A C 1
ATOM 994 O O . PRO A 1 132 ? -8.055 10.375 17.219 1 94 132 PRO A O 1
ATOM 997 N N . LEU A 1 133 ? -6.215 9.938 18.359 1 93.75 133 LEU A N 1
ATOM 998 C CA . LEU A 1 133 ? -5.609 9.188 17.266 1 93.75 133 LEU A CA 1
ATOM 999 C C . LEU A 1 133 ? -6.355 7.879 17.016 1 93.75 133 LEU A C 1
ATOM 1001 O O . LEU A 1 133 ? -6.488 7.062 17.938 1 93.75 133 LEU A O 1
ATOM 1005 N N . PRO A 1 134 ? -6.883 7.723 15.852 1 93.12 134 PRO A N 1
ATOM 1006 C CA . PRO A 1 134 ? -7.586 6.461 15.602 1 93.12 134 PRO A CA 1
ATOM 1007 C C . PRO A 1 134 ? -6.664 5.246 15.695 1 93.12 134 PRO A C 1
ATOM 1009 O O . PRO A 1 134 ? -5.547 5.273 15.172 1 93.12 134 PRO A O 1
ATOM 1012 N N . ARG A 1 135 ? -7.145 4.215 16.281 1 92.19 135 ARG A N 1
ATOM 1013 C CA . ARG A 1 135 ? -6.359 2.99 16.438 1 92.19 135 ARG A CA 1
ATOM 1014 C C . ARG A 1 135 ? -5.98 2.41 15.078 1 92.19 135 ARG A C 1
ATOM 1016 O O . ARG A 1 135 ? -4.914 1.812 14.93 1 92.19 135 ARG A O 1
ATOM 1023 N N . SER A 1 136 ? -6.816 2.59 14.109 1 92.44 136 SER A N 1
ATOM 1024 C CA . SER A 1 136 ? -6.645 2.004 12.781 1 92.44 136 SER A CA 1
ATOM 1025 C C . SER A 1 136 ? -5.457 2.621 12.047 1 92.44 136 SER A C 1
ATOM 1027 O O . SER A 1 136 ? -5.004 2.09 11.039 1 92.44 136 SER A O 1
ATOM 1029 N N . VAL A 1 137 ? -4.91 3.688 12.57 1 95.5 137 VAL A N 1
ATOM 1030 C CA . VAL A 1 137 ? -3.816 4.363 11.883 1 95.5 137 VAL A CA 1
ATOM 1031 C C . VAL A 1 137 ? -2.48 3.939 12.492 1 95.5 137 VAL A C 1
ATOM 1033 O O . VAL A 1 137 ? -1.421 4.191 11.906 1 95.5 137 VAL A O 1
ATOM 1036 N N . LEU A 1 138 ? -2.488 3.312 13.625 1 95.62 138 LEU A N 1
ATOM 1037 C CA . LEU A 1 138 ? -1.259 3.002 14.352 1 95.62 138 LEU A CA 1
ATOM 1038 C C . LEU A 1 138 ? -0.419 1.987 13.578 1 95.62 138 LEU A C 1
ATOM 1040 O O . LEU A 1 138 ? 0.792 2.166 13.422 1 95.62 138 LEU A O 1
ATOM 1044 N N . ASP A 1 139 ? -1.068 0.99 13.031 1 94.75 139 ASP A N 1
ATOM 1045 C CA . ASP A 1 139 ? -0.339 -0.051 12.312 1 94.75 139 ASP A CA 1
ATOM 1046 C C . ASP A 1 139 ? 0.303 0.505 11.039 1 94.75 139 ASP A C 1
ATOM 1048 O O . ASP A 1 139 ? 1.5 0.319 10.812 1 94.75 139 ASP A O 1
ATOM 1052 N N . PRO A 1 140 ? -0.467 1.22 10.227 1 96.88 140 PRO A N 1
ATOM 1053 C CA . PRO A 1 140 ? 0.177 1.749 9.023 1 96.88 140 PRO A CA 1
ATOM 1054 C C . PRO A 1 140 ? 1.247 2.793 9.336 1 96.88 140 PRO A C 1
ATOM 1056 O O . PRO A 1 140 ? 2.238 2.904 8.609 1 96.88 140 PRO A O 1
ATOM 1059 N N . VAL A 1 141 ? 1.087 3.531 10.383 1 97.94 141 VAL A N 1
ATOM 1060 C CA . VAL A 1 141 ? 2.133 4.469 10.781 1 97.94 141 VAL A CA 1
ATOM 1061 C C . VAL A 1 141 ? 3.391 3.703 11.18 1 97.94 141 VAL A C 1
ATOM 1063 O O . VAL A 1 141 ? 4.5 4.059 10.773 1 97.94 141 VAL A O 1
ATOM 1066 N N . SER A 1 142 ? 3.225 2.67 11.938 1 97 142 SER A N 1
ATOM 1067 C CA . SER A 1 142 ? 4.359 1.84 12.336 1 97 142 SER A CA 1
ATOM 1068 C C . SER A 1 142 ? 5.062 1.252 11.117 1 97 142 SER A C 1
ATOM 1070 O O . SER A 1 142 ? 6.293 1.278 11.031 1 97 142 SER A O 1
ATOM 1072 N N . ARG A 1 143 ? 4.273 0.729 10.203 1 96.12 143 ARG A N 1
ATOM 1073 C CA . ARG A 1 143 ? 4.836 0.146 8.992 1 96.12 143 ARG A CA 1
ATOM 1074 C C . ARG A 1 143 ? 5.57 1.197 8.164 1 96.12 143 ARG A C 1
ATOM 1076 O O . ARG A 1 143 ? 6.625 0.919 7.594 1 96.12 143 ARG A O 1
ATOM 1083 N N . LEU A 1 144 ? 5.016 2.4 8.078 1 97.88 144 LEU A N 1
ATOM 1084 C CA . LEU A 1 144 ? 5.672 3.484 7.352 1 97.88 144 LEU A CA 1
ATOM 1085 C C . LEU A 1 144 ? 7.047 3.777 7.941 1 97.88 144 LEU A C 1
ATOM 1087 O O . LEU A 1 144 ? 8.039 3.859 7.211 1 97.88 144 LEU A O 1
ATOM 1091 N N . LEU A 1 145 ? 7.102 3.824 9.281 1 97.56 145 LEU A N 1
ATOM 1092 C CA . LEU A 1 145 ? 8.344 4.191 9.953 1 97.56 145 LEU A CA 1
ATOM 1093 C C . LEU A 1 145 ? 9.383 3.082 9.82 1 97.56 145 LEU A C 1
ATOM 1095 O O . LEU A 1 145 ? 10.586 3.348 9.828 1 97.56 145 LEU A O 1
ATOM 1099 N N . GLU A 1 146 ? 8.969 1.846 9.68 1 95.5 146 GLU A N 1
ATOM 1100 C CA . GLU A 1 146 ? 9.883 0.723 9.484 1 95.5 146 GLU A CA 1
ATOM 1101 C C . GLU A 1 146 ? 10.648 0.858 8.172 1 95.5 146 GLU A C 1
ATOM 1103 O O . GLU A 1 146 ? 11.742 0.318 8.031 1 95.5 146 GLU A O 1
ATOM 1108 N N . LEU A 1 147 ? 10.078 1.579 7.246 1 96.5 147 LEU A N 1
ATOM 1109 C CA . LEU A 1 147 ? 10.68 1.717 5.926 1 96.5 147 LEU A CA 1
ATOM 1110 C C . LEU A 1 147 ? 11.828 2.725 5.953 1 96.5 147 LEU A C 1
ATOM 1112 O O . LEU A 1 147 ? 12.617 2.803 5.004 1 96.5 147 LEU A O 1
ATOM 1116 N N . ALA A 1 148 ? 11.945 3.484 7.055 1 95.44 148 ALA A N 1
ATOM 1117 C CA . ALA A 1 148 ? 12.906 4.59 7.125 1 95.44 148 ALA A CA 1
ATOM 1118 C C . ALA A 1 148 ? 14.328 4.094 6.914 1 95.44 148 ALA A C 1
ATOM 1120 O O . ALA A 1 148 ? 15.18 4.832 6.414 1 95.44 148 ALA A O 1
ATOM 1121 N N . HIS A 1 149 ? 14.617 2.822 7.195 1 91.88 149 HIS A N 1
ATOM 1122 C CA . HIS A 1 149 ? 15.984 2.309 7.133 1 91.88 149 HIS A CA 1
ATOM 1123 C C . HIS A 1 149 ? 16.188 1.459 5.883 1 91.88 149 HIS A C 1
ATOM 1125 O O . HIS A 1 149 ? 17.219 0.788 5.75 1 91.88 149 HIS A O 1
ATOM 1131 N N . ASP A 1 150 ? 15.336 1.398 5.02 1 93 150 ASP A N 1
ATOM 1132 C CA . ASP A 1 150 ? 15.406 0.639 3.773 1 93 150 ASP A CA 1
ATOM 1133 C C . ASP A 1 150 ? 14.93 1.479 2.59 1 93 150 ASP A C 1
ATOM 1135 O O . ASP A 1 150 ? 13.773 1.381 2.178 1 93 150 ASP A O 1
ATOM 1139 N N . PRO A 1 151 ? 15.828 2.193 2.049 1 90.56 151 PRO A N 1
ATOM 1140 C CA . PRO A 1 151 ? 15.453 3.133 0.987 1 90.56 151 PRO A CA 1
ATOM 1141 C C . PRO A 1 151 ? 14.781 2.445 -0.199 1 90.56 151 PRO A C 1
ATOM 1143 O O . PRO A 1 151 ? 13.891 3.023 -0.829 1 90.56 151 PRO A O 1
ATOM 1146 N N . ASP A 1 152 ? 15.164 1.262 -0.555 1 89.88 152 ASP A N 1
ATOM 1147 C CA . ASP A 1 152 ? 14.547 0.535 -1.66 1 89.88 152 ASP A CA 1
ATOM 1148 C C . ASP A 1 152 ? 13.094 0.188 -1.346 1 89.88 152 ASP A C 1
ATOM 1150 O O . ASP A 1 152 ? 12.211 0.392 -2.178 1 89.88 152 ASP A O 1
ATOM 1154 N N . ALA A 1 153 ? 12.93 -0.3 -0.161 1 94.56 153 ALA A N 1
ATOM 1155 C CA . ALA A 1 153 ? 11.562 -0.601 0.249 1 94.56 153 ALA A CA 1
ATOM 1156 C C . ALA A 1 153 ? 10.711 0.667 0.304 1 94.56 153 ALA A C 1
ATOM 1158 O O . ALA A 1 153 ? 9.547 0.662 -0.101 1 94.56 153 ALA A O 1
ATOM 1159 N N . ALA A 1 154 ? 11.312 1.733 0.841 1 96.19 154 ALA A N 1
ATOM 1160 C CA . ALA A 1 154 ? 10.586 2.996 0.947 1 96.19 154 ALA A CA 1
ATOM 1161 C C . ALA A 1 154 ? 10.141 3.486 -0.427 1 96.19 154 ALA A C 1
ATOM 1163 O O . ALA A 1 154 ? 9 3.918 -0.596 1 96.19 154 ALA A O 1
ATOM 1164 N N . ARG A 1 155 ? 10.992 3.396 -1.363 1 92.88 155 ARG A N 1
ATOM 1165 C CA . ARG A 1 155 ? 10.719 3.85 -2.725 1 92.88 155 ARG A CA 1
ATOM 1166 C C . ARG A 1 155 ? 9.508 3.135 -3.307 1 92.88 155 ARG A C 1
ATOM 1168 O O . ARG A 1 155 ? 8.711 3.738 -4.035 1 92.88 155 ARG A O 1
ATOM 1175 N N . VAL A 1 156 ? 9.289 1.92 -2.875 1 93.5 156 VAL A N 1
ATOM 1176 C CA . VAL A 1 156 ? 8.305 1.052 -3.506 1 93.5 156 VAL A CA 1
ATOM 1177 C C . VAL A 1 156 ? 7.027 1.027 -2.668 1 93.5 156 VAL A C 1
ATOM 1179 O O . VAL A 1 156 ? 5.922 0.979 -3.211 1 93.5 156 VAL A O 1
ATOM 1182 N N . LEU A 1 157 ? 7.199 1.109 -1.38 1 96.69 157 LEU A N 1
ATOM 1183 C CA . LEU A 1 157 ? 6.082 0.736 -0.523 1 96.69 157 LEU A CA 1
ATOM 1184 C C . LEU A 1 157 ? 5.516 1.956 0.196 1 96.69 157 LEU A C 1
ATOM 1186 O O . LEU A 1 157 ? 4.359 1.949 0.626 1 96.69 157 LEU A O 1
ATOM 1190 N N . ALA A 1 158 ? 6.238 3.037 0.349 1 97.44 158 ALA A N 1
ATOM 1191 C CA . ALA A 1 158 ? 5.844 4.152 1.205 1 97.44 158 ALA A CA 1
ATOM 1192 C C . ALA A 1 158 ? 4.543 4.785 0.721 1 97.44 158 ALA A C 1
ATOM 1194 O O . ALA A 1 158 ? 3.668 5.109 1.525 1 97.44 158 ALA A O 1
ATOM 1195 N N . ALA A 1 159 ? 4.41 4.953 -0.561 1 95.12 159 ALA A N 1
ATOM 1196 C CA . ALA A 1 159 ? 3.225 5.59 -1.124 1 95.12 159 ALA A CA 1
ATOM 1197 C C . ALA A 1 159 ? 1.963 4.809 -0.77 1 95.12 159 ALA A C 1
ATOM 1199 O O . ALA A 1 159 ? 0.932 5.398 -0.439 1 95.12 159 ALA A O 1
ATOM 1200 N N . GLY A 1 160 ? 2.062 3.502 -0.884 1 95.81 160 GLY A N 1
ATOM 1201 C CA . GLY A 1 160 ? 0.921 2.67 -0.538 1 95.81 160 GLY A CA 1
ATOM 1202 C C . GLY A 1 160 ? 0.545 2.754 0.929 1 95.81 160 GLY A C 1
ATOM 1203 O O . GLY A 1 160 ? -0.639 2.766 1.272 1 95.81 160 GLY A O 1
ATOM 1204 N N . VAL A 1 161 ? 1.527 2.791 1.8 1 97.75 161 VAL A N 1
ATOM 1205 C CA . VAL A 1 161 ? 1.27 2.881 3.234 1 97.75 161 VAL A CA 1
ATOM 1206 C C . VAL A 1 161 ? 0.637 4.23 3.561 1 97.75 161 VAL A C 1
ATOM 1208 O O . VAL A 1 161 ? -0.321 4.305 4.332 1 97.75 161 VAL A O 1
ATOM 1211 N N . LYS A 1 162 ? 1.15 5.285 2.938 1 97.62 162 LYS A N 1
ATOM 1212 C CA . LYS A 1 162 ? 0.568 6.609 3.143 1 97.62 162 LYS A CA 1
ATOM 1213 C C . LYS A 1 162 ? -0.875 6.656 2.648 1 97.62 162 LYS A C 1
ATOM 1215 O O . LYS A 1 162 ? -1.733 7.273 3.283 1 97.62 162 LYS A O 1
ATOM 1220 N N . ARG A 1 163 ? -1.138 6.039 1.537 1 97.06 163 ARG A N 1
ATOM 1221 C CA . ARG A 1 163 ? -2.5 5.945 1.024 1 97.06 163 ARG A CA 1
ATOM 1222 C C . ARG A 1 163 ? -3.432 5.312 2.053 1 97.06 163 ARG A C 1
ATOM 1224 O O . ARG A 1 163 ? -4.551 5.785 2.258 1 97.06 163 ARG A O 1
ATOM 1231 N N . GLU A 1 164 ? -2.943 4.25 2.662 1 97.38 164 GLU A N 1
ATOM 1232 C CA . GLU A 1 164 ? -3.748 3.596 3.689 1 97.38 164 GLU A CA 1
ATOM 1233 C C . GLU A 1 164 ? -4.023 4.539 4.855 1 97.38 164 GLU A C 1
ATOM 1235 O O . GLU A 1 164 ? -5.145 4.59 5.367 1 97.38 164 GLU A O 1
ATOM 1240 N N . ILE A 1 165 ? -3.016 5.285 5.301 1 97.5 165 ILE A N 1
ATOM 1241 C CA . ILE A 1 165 ? -3.174 6.227 6.402 1 97.5 165 ILE A CA 1
ATOM 1242 C C . ILE A 1 165 ? -4.254 7.25 6.055 1 97.5 165 ILE A C 1
ATOM 1244 O O . ILE A 1 165 ? -5.184 7.469 6.836 1 97.5 165 ILE A O 1
ATOM 1248 N N . TRP A 1 166 ? -4.16 7.848 4.898 1 96.31 166 TRP A N 1
ATOM 1249 C CA . TRP A 1 166 ? -5.125 8.859 4.477 1 96.31 166 TRP A CA 1
ATOM 1250 C C . TRP A 1 166 ? -6.512 8.25 4.305 1 96.31 166 TRP A C 1
ATOM 1252 O O . TRP A 1 166 ? -7.523 8.883 4.613 1 96.31 166 TRP A O 1
ATOM 1262 N N . TYR A 1 167 ? -6.594 6.996 3.846 1 96.06 167 TYR A N 1
ATOM 1263 C CA . TYR A 1 167 ? -7.871 6.301 3.75 1 96.06 167 TYR A CA 1
ATOM 1264 C C . TYR A 1 167 ? -8.539 6.195 5.117 1 96.06 167 TYR A C 1
ATOM 1266 O O . TYR A 1 167 ? -9.719 6.52 5.266 1 96.06 167 TYR A O 1
ATOM 1274 N N . ARG A 1 168 ? -7.75 5.77 6.082 1 94.94 168 ARG A N 1
ATOM 1275 C CA . ARG A 1 168 ? -8.289 5.578 7.426 1 94.94 168 ARG A CA 1
ATOM 1276 C C . ARG A 1 168 ? -8.742 6.902 8.031 1 94.94 168 ARG A C 1
ATOM 1278 O O . ARG A 1 168 ? -9.734 6.953 8.758 1 94.94 168 ARG A O 1
ATOM 1285 N N . ILE A 1 169 ? -7.988 7.977 7.746 1 93.94 169 ILE A N 1
ATOM 1286 C CA . ILE A 1 169 ? -8.344 9.297 8.258 1 93.94 169 ILE A CA 1
ATOM 1287 C C . ILE A 1 169 ? -9.617 9.789 7.574 1 93.94 169 ILE A C 1
ATOM 1289 O O . ILE A 1 169 ? -10.547 10.242 8.242 1 93.94 169 ILE A O 1
ATOM 1293 N N . LEU A 1 170 ? -9.727 9.664 6.289 1 91.88 170 LEU A N 1
ATOM 1294 C CA . LEU A 1 170 ? -10.828 10.203 5.5 1 91.88 170 LEU A CA 1
ATOM 1295 C C . LEU A 1 170 ? -12.133 9.477 5.812 1 91.88 170 LEU A C 1
ATOM 1297 O O . LEU A 1 170 ? -13.211 10.078 5.758 1 91.88 170 LEU A O 1
ATOM 1301 N N . THR A 1 171 ? -11.992 8.242 6.133 1 91.25 171 THR A N 1
ATOM 1302 C CA . THR A 1 171 ? -13.203 7.473 6.387 1 91.25 171 THR A CA 1
ATOM 1303 C C . THR A 1 171 ? -13.562 7.512 7.871 1 91.25 171 THR A C 1
ATOM 1305 O O . THR A 1 171 ? -14.578 6.945 8.281 1 91.25 171 THR A O 1
ATOM 1308 N N . GLY A 1 172 ? -12.719 8.188 8.633 1 87.5 172 GLY A N 1
ATOM 1309 C CA . GLY A 1 172 ? -12.992 8.375 10.047 1 87.5 172 GLY A CA 1
ATOM 1310 C C . GLY A 1 172 ? -13.609 9.727 10.359 1 87.5 172 GLY A C 1
ATOM 1311 O O . GLY A 1 172 ? -13.984 10.469 9.445 1 87.5 172 GLY A O 1
ATOM 1312 N N . PRO A 1 173 ? -13.742 9.953 11.617 1 80.44 173 PRO A N 1
ATOM 1313 C CA . PRO A 1 173 ? -14.422 11.18 12.039 1 80.44 173 PRO A CA 1
ATOM 1314 C C . PRO A 1 173 ? -13.617 12.438 11.711 1 80.44 173 PRO A C 1
ATOM 1316 O O . PRO A 1 173 ? -14.172 13.539 11.664 1 80.44 173 PRO A O 1
ATOM 1319 N N . ASN A 1 174 ? -12.375 12.289 11.391 1 78.12 174 ASN A N 1
ATOM 1320 C CA . ASN A 1 174 ? -11.5 13.445 11.195 1 78.12 174 ASN A CA 1
ATOM 1321 C C . ASN A 1 174 ? -11.297 13.742 9.711 1 78.12 174 ASN A C 1
ATOM 1323 O O . ASN A 1 174 ? -10.516 14.633 9.359 1 78.12 174 ASN A O 1
ATOM 1327 N N . GLY A 1 175 ? -12.008 13.07 8.844 1 85.38 175 GLY A N 1
ATOM 1328 C CA . GLY A 1 175 ? -11.719 13.148 7.422 1 85.38 175 GLY A CA 1
ATOM 1329 C C . GLY A 1 175 ? -12.438 14.281 6.723 1 85.38 175 GLY A C 1
ATOM 1330 O O . GLY A 1 175 ? -12.008 14.734 5.66 1 85.38 175 GLY A O 1
ATOM 1331 N N . GLY A 1 176 ? -13.508 14.797 7.332 1 83.69 176 GLY A N 1
ATOM 1332 C CA . GLY A 1 176 ? -14.383 15.75 6.668 1 83.69 176 GLY A CA 1
ATOM 1333 C C . GLY A 1 176 ? -13.664 17.016 6.254 1 83.69 176 GLY A C 1
ATOM 1334 O O . GLY A 1 176 ? -13.938 17.562 5.18 1 83.69 176 GLY A O 1
ATOM 1335 N N . ALA A 1 177 ? -12.766 17.5 7.062 1 83.12 177 ALA A N 1
ATOM 1336 C CA . ALA A 1 177 ? -12.039 18.734 6.773 1 83.12 177 ALA A CA 1
ATOM 1337 C C . ALA A 1 177 ? -11.164 18.578 5.531 1 83.12 177 ALA A C 1
ATOM 1339 O O . ALA A 1 177 ? -11.062 19.5 4.719 1 83.12 177 ALA A O 1
ATOM 1340 N N . PHE A 1 178 ? -10.594 17.453 5.328 1 88.06 178 PHE A N 1
ATOM 1341 C CA . PHE A 1 178 ? -9.703 17.25 4.195 1 88.06 178 PHE A CA 1
ATOM 1342 C C . PHE A 1 178 ? -10.5 17.016 2.916 1 88.06 178 PHE A C 1
ATOM 1344 O O . PHE A 1 178 ? -10.055 17.375 1.826 1 88.06 178 PHE A O 1
ATOM 1351 N N . VAL A 1 179 ? -11.648 16.453 3.123 1 87.81 179 VAL A N 1
ATOM 1352 C CA . VAL A 1 179 ? -12.547 16.344 1.977 1 87.81 179 VAL A CA 1
ATOM 1353 C C . VAL A 1 179 ? -12.906 17.734 1.464 1 87.81 179 VAL A C 1
ATOM 1355 O O . VAL A 1 179 ? -12.828 18 0.263 1 87.81 179 VAL A O 1
ATOM 1358 N N . GLU A 1 180 ? -13.211 18.562 2.367 1 83.81 180 GLU A N 1
ATOM 1359 C CA . GLU A 1 180 ? -13.586 19.922 2.016 1 83.81 180 GLU A CA 1
ATOM 1360 C C . GLU A 1 180 ? -12.422 20.672 1.364 1 83.81 180 GLU A C 1
ATOM 1362 O O . GLU A 1 180 ? -12.617 21.453 0.438 1 83.81 180 GLU A O 1
ATOM 1367 N N . LEU A 1 181 ? -11.297 20.391 1.803 1 83.5 181 LEU A N 1
ATOM 1368 C CA . LEU A 1 181 ? -10.094 21.047 1.305 1 83.5 181 LEU A CA 1
ATOM 1369 C C . LEU A 1 181 ? -9.883 20.734 -0.176 1 83.5 181 LEU A C 1
ATOM 1371 O O . LEU A 1 181 ? -9.32 21.547 -0.906 1 83.5 181 LEU A O 1
ATOM 1375 N N . THR A 1 182 ? -10.336 19.562 -0.602 1 83.5 182 THR A N 1
ATOM 1376 C CA . THR A 1 182 ? -10.086 19.125 -1.975 1 83.5 182 THR A CA 1
ATOM 1377 C C . THR A 1 182 ? -11.227 19.562 -2.889 1 83.5 182 THR A C 1
ATOM 1379 O O . THR A 1 182 ? -11.109 19.516 -4.113 1 83.5 182 THR A O 1
ATOM 1382 N N . ARG A 1 183 ? -12.32 19.906 -2.314 1 77.88 183 ARG A N 1
ATOM 1383 C CA . ARG A 1 183 ? -13.477 20.297 -3.111 1 77.88 183 ARG A CA 1
ATOM 1384 C C . ARG A 1 183 ? -13.281 21.688 -3.717 1 77.88 183 ARG A C 1
ATOM 1386 O O . ARG A 1 183 ? -12.867 22.625 -3.025 1 77.88 183 ARG A O 1
ATOM 1393 N N . THR A 1 184 ? -13.57 21.594 -5.02 1 66.19 184 THR A N 1
ATOM 1394 C CA . THR A 1 184 ? -13.531 22.875 -5.711 1 66.19 184 THR A CA 1
ATOM 1395 C C . THR A 1 184 ? -14.641 23.797 -5.207 1 66.19 184 THR A C 1
ATOM 1397 O O . THR A 1 184 ? -15.789 23.375 -5.066 1 66.19 184 THR A O 1
ATOM 1400 N N . HIS A 1 185 ? -14.289 24.922 -4.785 1 67.38 185 HIS A N 1
ATOM 1401 C CA . HIS A 1 185 ? -15.242 25.969 -4.449 1 67.38 185 HIS A CA 1
ATOM 1402 C C . HIS A 1 185 ? -15.766 25.797 -3.027 1 67.38 185 HIS A C 1
ATOM 1404 O O . HIS A 1 185 ? -16.781 26.391 -2.664 1 67.38 185 HIS A O 1
ATOM 1410 N N . SER A 1 186 ? -15.25 24.812 -2.418 1 75 186 SER A N 1
ATOM 1411 C CA . SER A 1 186 ? -15.633 24.75 -1.011 1 75 186 SER A CA 1
ATOM 1412 C C . SER A 1 186 ? -15.047 25.922 -0.229 1 75 186 SER A C 1
ATOM 1414 O O . SER A 1 186 ? -14.07 26.531 -0.66 1 75 186 SER A O 1
ATOM 1416 N N . ALA A 1 187 ? -15.742 26.203 0.885 1 74.12 187 ALA A N 1
ATOM 1417 C CA . ALA A 1 187 ? -15.289 27.281 1.761 1 74.12 187 ALA A CA 1
ATOM 1418 C C . ALA A 1 187 ? -13.844 27.047 2.197 1 74.12 187 ALA A C 1
ATOM 1420 O O . ALA A 1 187 ? -13 27.938 2.07 1 74.12 187 ALA A O 1
ATOM 1421 N N . LEU A 1 188 ? -13.539 25.875 2.625 1 77.31 188 LEU A N 1
ATOM 1422 C CA . LEU A 1 188 ? -12.195 25.594 3.105 1 77.31 188 LEU A CA 1
ATOM 1423 C C . LEU A 1 188 ? -11.203 25.531 1.947 1 77.31 188 LEU A C 1
ATOM 1425 O O . LEU A 1 188 ? -10.047 25.938 2.092 1 77.31 188 LEU A O 1
ATOM 1429 N N . GLY A 1 189 ? -11.695 25.031 0.907 1 80.44 189 GLY A N 1
ATOM 1430 C CA . GLY A 1 189 ? -10.852 25.031 -0.279 1 80.44 189 GLY A CA 1
ATOM 1431 C C . GLY A 1 189 ? -10.438 26.438 -0.705 1 80.44 189 GLY A C 1
ATOM 1432 O O . GLY A 1 189 ? -9.273 26.672 -1.021 1 80.44 189 GLY A O 1
ATOM 1433 N N . LEU A 1 190 ? -11.375 27.266 -0.697 1 80.19 190 LEU A N 1
ATOM 1434 C CA . LEU A 1 190 ? -11.117 28.656 -1.067 1 80.19 190 LEU A CA 1
ATOM 1435 C C . LEU A 1 190 ? -10.172 29.312 -0.074 1 80.19 190 LEU A C 1
ATOM 1437 O O . LEU A 1 190 ? -9.258 30.031 -0.471 1 80.19 190 LEU A O 1
ATOM 1441 N N . VAL A 1 191 ? -10.438 29.078 1.144 1 84.38 191 VAL A N 1
ATOM 1442 C CA . VAL A 1 191 ? -9.586 29.656 2.18 1 84.38 191 VAL A CA 1
ATOM 1443 C C . VAL A 1 191 ? -8.164 29.109 2.035 1 84.38 191 VAL A C 1
ATOM 1445 O O . VAL A 1 191 ? -7.191 29.859 2.154 1 84.38 191 VAL A O 1
ATOM 1448 N N . HIS A 1 192 ? -8.109 27.844 1.78 1 84.25 192 HIS A N 1
ATOM 1449 C CA . HIS A 1 192 ? -6.793 27.25 1.579 1 84.25 192 HIS A CA 1
ATOM 1450 C C . HIS A 1 192 ? -6.066 27.891 0.404 1 84.25 192 HIS A C 1
ATOM 1452 O O . HIS A 1 192 ? -4.879 28.203 0.503 1 84.25 192 HIS A O 1
ATOM 1458 N N . GLU A 1 193 ? -6.707 28.062 -0.645 1 84 193 GLU A N 1
ATOM 1459 C CA . GLU A 1 193 ? -6.113 28.688 -1.819 1 84 193 GLU A CA 1
ATOM 1460 C C . GLU A 1 193 ? -5.641 30.109 -1.506 1 84 193 GLU A C 1
ATOM 1462 O O . GLU A 1 193 ? -4.555 30.516 -1.927 1 84 193 GLU A O 1
ATOM 1467 N N . LEU A 1 194 ? -6.48 30.797 -0.849 1 86.19 194 LEU A N 1
ATOM 1468 C CA . LEU A 1 194 ? -6.156 32.188 -0.513 1 86.19 194 LEU A CA 1
ATOM 1469 C C . LEU A 1 194 ? -4.977 32.25 0.451 1 86.19 194 LEU A C 1
ATOM 1471 O O . LEU A 1 194 ? -4.059 33.031 0.266 1 86.19 194 LEU A O 1
ATOM 1475 N N . THR A 1 195 ? -5.02 31.406 1.43 1 88.12 195 THR A N 1
ATOM 1476 C CA . THR A 1 195 ? -3.924 31.406 2.393 1 88.12 195 THR A CA 1
ATOM 1477 C C . THR A 1 195 ? -2.627 30.938 1.733 1 88.12 195 THR A C 1
ATOM 1479 O O . THR A 1 195 ? -1.545 31.422 2.068 1 88.12 195 THR A O 1
ATOM 1482 N N . GLN A 1 196 ? -2.711 30.016 0.864 1 86.81 196 GLN A N 1
ATOM 1483 C CA . GLN A 1 196 ? -1.542 29.594 0.102 1 86.81 196 GLN A CA 1
ATOM 1484 C C . GLN A 1 196 ? -0.97 30.75 -0.716 1 86.81 196 GLN A C 1
ATOM 1486 O O . GLN A 1 196 ? 0.245 30.969 -0.739 1 86.81 196 GLN A O 1
ATOM 1491 N N . TRP A 1 197 ? -1.809 31.375 -1.38 1 85.81 197 TRP A N 1
ATOM 1492 C CA . TRP A 1 197 ? -1.381 32.531 -2.152 1 85.81 197 TRP A CA 1
ATOM 1493 C C . TRP A 1 197 ? -0.687 33.562 -1.257 1 85.81 197 TRP A C 1
ATOM 1495 O O . TRP A 1 197 ? 0.376 34.094 -1.604 1 85.81 197 TRP A O 1
ATOM 1505 N N . MET A 1 198 ? -1.315 33.906 -0.116 1 87.88 198 MET A N 1
ATOM 1506 C CA . MET A 1 198 ? -0.744 34.844 0.834 1 87.88 198 MET A CA 1
ATOM 1507 C C . MET A 1 198 ? 0.652 34.406 1.267 1 87.88 198 MET A C 1
ATOM 1509 O O . MET A 1 198 ? 1.558 35.219 1.38 1 87.88 198 MET A O 1
ATOM 1513 N N . HIS A 1 199 ? 0.685 33.156 1.509 1 85.62 199 HIS A N 1
ATOM 1514 C CA . HIS A 1 199 ? 1.958 32.594 1.959 1 85.62 199 HIS A CA 1
ATOM 1515 C C . HIS A 1 199 ? 3.023 32.719 0.874 1 85.62 199 HIS A C 1
ATOM 1517 O O . HIS A 1 199 ? 4.184 33.031 1.166 1 85.62 199 HIS A O 1
ATOM 1523 N N . GLU A 1 200 ? 2.639 32.531 -0.344 1 87.12 200 GLU A N 1
ATOM 1524 C CA . GLU A 1 200 ? 3.574 32.531 -1.465 1 87.12 200 GLU A CA 1
ATOM 1525 C C . GLU A 1 200 ? 3.893 33.969 -1.916 1 87.12 200 GLU A C 1
ATOM 1527 O O . GLU A 1 200 ? 4.895 34.188 -2.596 1 87.12 200 GLU A O 1
ATOM 1532 N N . HIS A 1 201 ? 3.045 34.875 -1.56 1 87.88 201 HIS A N 1
ATOM 1533 C CA . HIS A 1 201 ? 3.188 36.25 -2.014 1 87.88 201 HIS A CA 1
ATOM 1534 C C . HIS A 1 201 ? 3.162 37.219 -0.839 1 87.88 201 HIS A C 1
ATOM 1536 O O . HIS A 1 201 ? 2.432 38.219 -0.867 1 87.88 201 HIS A O 1
ATOM 1542 N N . LEU A 1 202 ? 3.924 36.938 0.13 1 87.88 202 LEU A N 1
ATOM 1543 C CA . LEU A 1 202 ? 3.93 37.688 1.378 1 87.88 202 LEU A CA 1
ATOM 1544 C C . LEU A 1 202 ? 4.215 39.156 1.118 1 87.88 202 LEU A C 1
ATOM 1546 O O . LEU A 1 202 ? 3.693 40.031 1.821 1 87.88 202 LEU A O 1
ATOM 1550 N N . HIS A 1 203 ? 5.051 39.438 0.159 1 90.12 203 HIS A N 1
ATOM 1551 C CA . HIS A 1 203 ? 5.516 40.781 -0.109 1 90.12 203 HIS A CA 1
ATOM 1552 C C . HIS A 1 203 ? 4.449 41.625 -0.835 1 90.12 203 HIS A C 1
ATOM 1554 O O . HIS A 1 203 ? 4.523 42.844 -0.882 1 90.12 203 HIS A O 1
ATOM 1560 N N . GLU A 1 204 ? 3.504 40.969 -1.4 1 89.69 204 GLU A N 1
ATOM 1561 C CA . GLU A 1 204 ? 2.469 41.656 -2.172 1 89.69 204 GLU A CA 1
ATOM 1562 C C . GLU A 1 204 ? 1.3 42.062 -1.281 1 89.69 204 GLU A C 1
ATOM 1564 O O . GLU A 1 204 ? 0.932 41.344 -0.356 1 89.69 204 GLU A O 1
ATOM 1569 N N . PRO A 1 205 ? 0.828 43.312 -1.56 1 88.94 205 PRO A N 1
ATOM 1570 C CA . PRO A 1 205 ? -0.374 43.688 -0.81 1 88.94 205 PRO A CA 1
ATOM 1571 C C . PRO A 1 205 ? -1.565 42.781 -1.12 1 88.94 205 PRO A C 1
ATOM 1573 O O . PRO A 1 205 ? -1.68 42.25 -2.234 1 88.94 205 PRO A O 1
ATOM 1576 N N . LEU A 1 206 ? -2.354 42.562 -0.095 1 89.25 206 LEU A N 1
ATOM 1577 C CA . LEU A 1 206 ? -3.561 41.75 -0.261 1 89.25 206 LEU A CA 1
ATOM 1578 C C . LEU A 1 206 ? -4.684 42.594 -0.873 1 89.25 206 LEU A C 1
ATOM 1580 O O . LEU A 1 206 ? -5 43.656 -0.381 1 89.25 206 LEU A O 1
ATOM 1584 N N . ASP A 1 207 ? -5.184 42.094 -1.969 1 90 207 ASP A N 1
ATOM 1585 C CA . ASP A 1 207 ? -6.395 42.656 -2.559 1 90 207 ASP A CA 1
ATOM 1586 C C . ASP A 1 207 ? -7.582 41.719 -2.359 1 90 207 ASP A C 1
ATOM 1588 O O . ASP A 1 207 ? -7.848 40.844 -3.201 1 90 207 ASP A O 1
ATOM 1592 N N . VAL A 1 208 ? -8.344 41.969 -1.371 1 88.56 208 VAL A N 1
ATOM 1593 C CA . VAL A 1 208 ? -9.453 41.094 -1 1 88.56 208 VAL A CA 1
ATOM 1594 C C . VAL A 1 208 ? -10.523 41.125 -2.086 1 88.56 208 VAL A C 1
ATOM 1596 O O . VAL A 1 208 ? -11.195 40.125 -2.332 1 88.56 208 VAL A O 1
ATOM 1599 N N . GLY A 1 209 ? -10.68 42.312 -2.689 1 89.06 209 GLY A N 1
ATOM 1600 C CA . GLY A 1 209 ? -11.633 42.406 -3.783 1 89.06 209 GLY A CA 1
ATOM 1601 C C . GLY A 1 209 ? -11.32 41.469 -4.938 1 89.06 209 GLY A C 1
ATOM 1602 O O . GLY A 1 209 ? -12.203 40.781 -5.441 1 89.06 209 GLY A O 1
ATOM 1603 N N . ARG A 1 210 ? -10.125 41.5 -5.328 1 87.38 210 ARG A N 1
ATOM 1604 C CA . ARG A 1 210 ? -9.68 40.625 -6.398 1 87.38 210 ARG A CA 1
ATOM 1605 C C . ARG A 1 210 ? -9.844 39.156 -6.008 1 87.38 210 ARG A C 1
ATOM 1607 O O . ARG A 1 210 ? -10.25 38.344 -6.828 1 87.38 210 ARG A O 1
ATOM 1614 N N . ALA A 1 211 ? -9.461 38.875 -4.781 1 85.31 211 ALA A N 1
ATOM 1615 C CA . ALA A 1 211 ? -9.602 37.5 -4.285 1 85.31 211 ALA A CA 1
ATOM 1616 C C . ALA A 1 211 ? -11.062 37.062 -4.297 1 85.31 211 ALA A C 1
ATOM 1618 O O . ALA A 1 211 ? -11.375 35.938 -4.68 1 85.31 211 ALA A O 1
ATOM 1619 N N . ALA A 1 212 ? -11.883 37.938 -3.867 1 87 212 ALA A N 1
ATOM 1620 C CA . ALA A 1 212 ? -13.312 37.625 -3.84 1 87 212 ALA A CA 1
ATOM 1621 C C . ALA A 1 212 ? -13.852 37.375 -5.246 1 87 212 ALA A C 1
ATOM 1623 O O . ALA A 1 212 ? -14.617 36.438 -5.469 1 87 212 ALA A O 1
ATOM 1624 N N . THR A 1 213 ? -13.445 38.188 -6.148 1 86.06 213 THR A N 1
ATOM 1625 C CA . THR A 1 213 ? -13.867 38.062 -7.539 1 86.06 213 THR A CA 1
ATOM 1626 C C . THR A 1 213 ? -13.43 36.719 -8.102 1 86.06 213 THR A C 1
ATOM 1628 O O . THR A 1 213 ? -14.219 36 -8.742 1 86.06 213 THR A O 1
ATOM 1631 N N . HIS A 1 214 ? -12.227 36.406 -7.84 1 78.62 214 HIS A N 1
ATOM 1632 C CA . HIS A 1 214 ? -11.695 35.125 -8.289 1 78.62 214 HIS A CA 1
ATOM 1633 C C . HIS A 1 214 ? -12.5 33.969 -7.723 1 78.62 214 HIS A C 1
ATOM 1635 O O . HIS A 1 214 ? -12.672 32.938 -8.391 1 78.62 214 HIS A O 1
ATOM 1641 N N . ALA A 1 215 ? -12.945 34.094 -6.535 1 78.5 215 ALA A N 1
ATOM 1642 C CA . ALA A 1 215 ? -13.688 33.062 -5.844 1 78.5 215 ALA A CA 1
ATOM 1643 C C . ALA A 1 215 ? -15.18 33.125 -6.156 1 78.5 215 ALA A C 1
ATOM 1645 O O . ALA A 1 215 ? -15.977 32.344 -5.637 1 78.5 215 ALA A O 1
ATOM 1646 N N . ASN A 1 216 ? -15.539 34.125 -6.93 1 83.62 216 ASN A N 1
ATOM 1647 C CA . ASN A 1 216 ? -16.938 34.344 -7.301 1 83.62 216 ASN A CA 1
ATOM 1648 C C . ASN A 1 216 ? -17.812 34.562 -6.07 1 83.62 216 ASN A C 1
ATOM 1650 O O . ASN A 1 216 ? -18.875 33.969 -5.949 1 83.62 216 ASN A O 1
ATOM 1654 N N . MET A 1 217 ? -17.297 35.344 -5.18 1 85.44 217 MET A N 1
ATOM 1655 C CA . MET A 1 217 ? -18.031 35.688 -3.973 1 85.44 217 MET A CA 1
ATOM 1656 C C . MET A 1 217 ? -17.938 37.188 -3.707 1 85.44 217 MET A C 1
ATOM 1658 O O . MET A 1 217 ? -17.125 37.875 -4.312 1 85.44 217 MET A O 1
ATOM 1662 N N . SER A 1 218 ? -18.906 37.656 -2.826 1 90.31 218 SER A N 1
ATOM 1663 C CA . SER A 1 218 ? -18.781 39.031 -2.352 1 90.31 218 SER A CA 1
ATOM 1664 C C . SER A 1 218 ? -17.641 39.156 -1.346 1 90.31 218 SER A C 1
ATOM 1666 O O . SER A 1 218 ? -17.219 38.156 -0.744 1 90.31 218 SER A O 1
ATOM 1668 N N . VAL A 1 219 ? -17.188 40.375 -1.21 1 92.5 219 VAL A N 1
ATOM 1669 C CA . VAL A 1 219 ? -16.141 40.656 -0.23 1 92.5 219 VAL A CA 1
ATOM 1670 C C . VAL A 1 219 ? -16.641 40.281 1.169 1 92.5 219 VAL A C 1
ATOM 1672 O O . VAL A 1 219 ? -15.891 39.688 1.964 1 92.5 219 VAL A O 1
ATOM 1675 N N . THR A 1 220 ? -17.891 40.594 1.441 1 92.94 220 THR A N 1
ATOM 1676 C CA . THR A 1 220 ? -18.484 40.312 2.74 1 92.94 220 THR A CA 1
ATOM 1677 C C . THR A 1 220 ? -18.531 38.781 2.994 1 92.94 220 THR A C 1
ATOM 1679 O O . THR A 1 220 ? -18.188 38.344 4.09 1 92.94 220 THR A O 1
ATOM 1682 N N . SER A 1 221 ? -18.891 38.062 2.062 1 89.75 221 SER A N 1
ATOM 1683 C CA . SER A 1 221 ? -18.969 36.625 2.18 1 89.75 221 SER A CA 1
ATOM 1684 C C . SER A 1 221 ? -17.578 36.031 2.375 1 89.75 221 SER A C 1
ATOM 1686 O O . SER A 1 221 ? -17.406 35.094 3.182 1 89.75 221 SER A O 1
ATOM 1688 N N . LEU A 1 222 ? -16.656 36.562 1.642 1 88.69 222 LEU A N 1
ATOM 1689 C CA . LEU A 1 222 ? -15.289 36.062 1.782 1 88.69 222 LEU A CA 1
ATOM 1690 C C . LEU A 1 222 ? -14.758 36.344 3.186 1 88.69 222 LEU A C 1
ATOM 1692 O O . LEU A 1 222 ? -14.117 35.469 3.787 1 88.69 222 LEU A O 1
ATOM 1696 N N . TYR A 1 223 ? -14.992 37.469 3.65 1 89.62 223 TYR A N 1
ATOM 1697 C CA . TYR A 1 223 ? -14.57 37.844 5 1 89.62 223 TYR A CA 1
ATOM 1698 C C . TYR A 1 223 ? -15.164 36.875 6.027 1 89.62 223 TYR A C 1
ATOM 1700 O O . TYR A 1 223 ? -14.453 36.406 6.914 1 89.62 223 TYR A O 1
ATOM 1708 N N . ARG A 1 224 ? -16.406 36.625 5.914 1 88.69 224 ARG A N 1
ATOM 1709 C CA . ARG A 1 224 ? -17.094 35.75 6.859 1 88.69 224 ARG A CA 1
ATOM 1710 C C . ARG A 1 224 ? -16.516 34.344 6.812 1 88.69 224 ARG A C 1
ATOM 1712 O O . ARG A 1 224 ? -16.25 33.719 7.855 1 88.69 224 ARG A O 1
ATOM 1719 N N . LEU A 1 225 ? -16.375 33.938 5.68 1 84.88 225 LEU A N 1
ATOM 1720 C CA . LEU A 1 225 ? -15.859 32.594 5.48 1 84.88 225 LEU A CA 1
ATOM 1721 C C . LEU A 1 225 ? -14.438 32.469 6.02 1 84.88 225 LEU A C 1
ATOM 1723 O O . LEU A 1 225 ? -14.102 31.5 6.699 1 84.88 225 LEU A O 1
ATOM 1727 N N . PHE A 1 226 ? -13.625 33.438 5.605 1 88.5 226 PHE A N 1
ATOM 1728 C CA . PHE A 1 226 ? -12.227 33.438 6.02 1 88.5 226 PHE A CA 1
ATOM 1729 C C . PHE A 1 226 ? -12.109 33.5 7.539 1 88.5 226 PHE A C 1
ATOM 1731 O O . PHE A 1 226 ? -11.344 32.719 8.141 1 88.5 226 PHE A O 1
ATOM 1738 N N . LYS A 1 227 ? -12.883 34.281 8.156 1 87.38 227 LYS A N 1
ATOM 1739 C CA . LYS A 1 227 ? -12.867 34.406 9.609 1 87.38 227 LYS A CA 1
ATOM 1740 C C . LYS A 1 227 ? -13.336 33.125 10.281 1 87.38 227 LYS A C 1
ATOM 1742 O O . LYS A 1 227 ? -12.781 32.719 11.305 1 87.38 227 LYS A O 1
ATOM 1747 N N . ALA A 1 228 ? -14.312 32.594 9.734 1 81.56 228 ALA A N 1
ATOM 1748 C CA . ALA A 1 228 ? -14.82 31.328 10.281 1 81.56 228 ALA A CA 1
ATOM 1749 C C . ALA A 1 228 ? -13.758 30.234 10.234 1 81.56 228 ALA A C 1
ATOM 1751 O O . ALA A 1 228 ? -13.656 29.422 11.156 1 81.56 228 ALA A O 1
ATOM 1752 N N . ALA A 1 229 ? -12.992 30.266 9.234 1 80.88 229 ALA A N 1
ATOM 1753 C CA . ALA A 1 229 ? -12.023 29.203 9 1 80.88 229 ALA A CA 1
ATOM 1754 C C . ALA A 1 229 ? -10.727 29.469 9.766 1 80.88 229 ALA A C 1
ATOM 1756 O O . ALA A 1 229 ? -10.078 28.531 10.242 1 80.88 229 ALA A O 1
ATOM 1757 N N . THR A 1 230 ? -10.312 30.766 9.859 1 83.94 230 THR A N 1
ATOM 1758 C CA . THR A 1 230 ? -8.969 31.047 10.359 1 83.94 230 THR A CA 1
ATOM 1759 C C . THR A 1 230 ? -9.031 31.766 11.703 1 83.94 230 THR A C 1
ATOM 1761 O O . THR A 1 230 ? -8.016 31.906 12.391 1 83.94 230 THR A O 1
ATOM 1764 N N . GLY A 1 231 ? -10.211 32.25 12.039 1 83.38 231 GLY A N 1
ATOM 1765 C CA . GLY A 1 231 ? -10.398 32.938 13.305 1 83.38 231 GLY A CA 1
ATOM 1766 C C . GLY A 1 231 ? -10.156 34.438 13.195 1 83.38 231 GLY A C 1
ATOM 1767 O O . GLY A 1 231 ? -10.414 35.188 14.148 1 83.38 231 GLY A O 1
ATOM 1768 N N . THR A 1 232 ? -9.68 34.906 12.07 1 87.62 232 THR A N 1
ATOM 1769 C CA . THR A 1 232 ? -9.391 36.312 11.914 1 87.62 232 THR A CA 1
ATOM 1770 C C . THR A 1 232 ? -9.734 36.781 10.5 1 87.62 232 THR A C 1
ATOM 1772 O O . THR A 1 232 ? -10.078 35.969 9.641 1 87.62 232 THR A O 1
ATOM 1775 N N . SER A 1 233 ? -9.711 38.062 10.273 1 90.62 233 SER A N 1
ATOM 1776 C CA . SER A 1 233 ? -9.953 38.625 8.953 1 90.62 233 SER A CA 1
ATOM 1777 C C . SER A 1 233 ? -8.781 38.375 8.016 1 90.62 233 SER A C 1
ATOM 1779 O O . SER A 1 233 ? -7.66 38.125 8.477 1 90.62 233 SER A O 1
ATOM 1781 N N . PRO A 1 234 ? -9.008 38.438 6.672 1 91.19 234 PRO A N 1
ATOM 1782 C CA . PRO A 1 234 ? -7.91 38.281 5.719 1 91.19 234 PRO A CA 1
ATOM 1783 C C . PRO A 1 234 ? -6.754 39.219 5.953 1 91.19 234 PRO A C 1
ATOM 1785 O O . PRO A 1 234 ? -5.586 38.844 5.891 1 91.19 234 PRO A O 1
ATOM 1788 N N . GLY A 1 235 ? -7.062 40.375 6.246 1 90.25 235 GLY A N 1
ATOM 1789 C CA . GLY A 1 235 ? -6.027 41.375 6.496 1 90.25 235 GLY A CA 1
ATOM 1790 C C . GLY A 1 235 ? -5.199 41.094 7.73 1 90.25 235 GLY A C 1
ATOM 1791 O O . GLY A 1 235 ? -3.967 41.125 7.68 1 90.25 235 GLY A O 1
ATOM 1792 N N . SER A 1 236 ? -5.883 40.875 8.812 1 90.88 236 SER A N 1
ATOM 1793 C CA . SER A 1 236 ? -5.199 40.531 10.062 1 90.88 236 SER A CA 1
ATOM 1794 C C . SER A 1 236 ? -4.363 39.281 9.906 1 90.88 236 SER A C 1
ATOM 1796 O O . SER A 1 236 ? -3.244 39.188 10.422 1 90.88 236 SER A O 1
ATOM 1798 N N . TYR A 1 237 ? -5 38.375 9.234 1 91 237 TYR A N 1
ATOM 1799 C CA . TYR A 1 237 ? -4.293 37.125 8.953 1 91 237 TYR A CA 1
ATOM 1800 C C . TYR A 1 237 ? -3.012 37.406 8.18 1 91 237 TYR A C 1
ATOM 1802 O O . TYR A 1 237 ? -1.944 36.906 8.539 1 91 237 TYR A O 1
ATOM 1810 N N . HIS A 1 238 ? -3.119 38.094 7.137 1 91.56 238 HIS A N 1
ATOM 1811 C CA . HIS A 1 238 ? -1.982 38.438 6.281 1 91.56 238 HIS A CA 1
ATOM 1812 C C . HIS A 1 238 ? -0.883 39.125 7.074 1 91.56 238 HIS A C 1
ATOM 1814 O O . HIS A 1 238 ? 0.296 38.812 6.93 1 91.56 238 HIS A O 1
ATOM 1820 N N . LYS A 1 239 ? -1.214 40.031 7.863 1 90.5 239 LYS A N 1
ATOM 1821 C CA . LYS A 1 239 ? -0.26 40.75 8.711 1 90.5 239 LYS A CA 1
ATOM 1822 C C . LYS A 1 239 ? 0.457 39.781 9.656 1 90.5 239 LYS A C 1
ATOM 1824 O O . LYS A 1 239 ? 1.676 39.844 9.82 1 90.5 239 LYS A O 1
ATOM 1829 N N . ARG A 1 240 ? -0.362 39 10.242 1 90.62 240 ARG A N 1
ATOM 1830 C CA . ARG A 1 240 ? 0.218 38.031 11.156 1 90.62 240 ARG A CA 1
ATOM 1831 C C . ARG A 1 240 ? 1.186 37.125 10.422 1 90.62 240 ARG A C 1
ATOM 1833 O O . ARG A 1 240 ? 2.26 36.781 10.945 1 90.62 240 ARG A O 1
ATOM 1840 N N . LEU A 1 241 ? 0.786 36.656 9.336 1 91.69 241 LEU A N 1
ATOM 1841 C CA . LEU A 1 241 ? 1.635 35.781 8.516 1 91.69 241 LEU A CA 1
ATOM 1842 C C . LEU A 1 241 ? 2.977 36.469 8.234 1 91.69 241 LEU A C 1
ATOM 1844 O O . LEU A 1 241 ? 4.027 35.844 8.359 1 91.69 241 LEU A O 1
ATOM 1848 N N . ARG A 1 242 ? 2.914 37.656 7.844 1 91.75 242 ARG A N 1
ATOM 1849 C CA . ARG A 1 242 ? 4.121 38.438 7.559 1 91.75 242 ARG A CA 1
ATOM 1850 C C . ARG A 1 242 ? 5.008 38.562 8.797 1 91.75 242 ARG A C 1
ATOM 1852 O O . ARG A 1 242 ? 6.219 38.344 8.719 1 91.75 242 ARG A O 1
ATOM 1859 N N . LEU A 1 243 ? 4.414 38.812 9.875 1 91.81 243 LEU A N 1
ATOM 1860 C CA . LEU A 1 243 ? 5.164 39 11.109 1 91.81 243 LEU A CA 1
ATOM 1861 C C . LEU A 1 243 ? 5.789 37.688 11.555 1 91.81 243 LEU A C 1
ATOM 1863 O O . LEU A 1 243 ? 6.926 37.656 12.031 1 91.81 243 LEU A O 1
ATOM 1867 N N . MET A 1 244 ? 5.008 36.656 11.461 1 90.44 244 MET A N 1
ATOM 1868 C CA . MET A 1 244 ? 5.52 35.344 11.836 1 90.44 244 MET A CA 1
ATOM 1869 C C . MET A 1 244 ? 6.723 34.938 10.977 1 90.44 244 MET A C 1
ATOM 1871 O O . MET A 1 244 ? 7.727 34.469 11.5 1 90.44 244 MET A O 1
ATOM 1875 N N . GLU A 1 245 ? 6.617 35.156 9.734 1 90.5 245 GLU A N 1
ATOM 1876 C CA . GLU A 1 245 ? 7.73 34.906 8.828 1 90.5 245 GLU A CA 1
ATOM 1877 C C . GLU A 1 245 ? 8.93 35.781 9.141 1 90.5 245 GLU A C 1
ATOM 1879 O O . GLU A 1 245 ? 10.07 35.344 9.125 1 90.5 245 GLU A O 1
ATOM 1884 N N . ALA A 1 246 ? 8.656 36.938 9.422 1 91.44 246 ALA A N 1
ATOM 1885 C CA . ALA A 1 246 ? 9.727 37.875 9.797 1 91.44 246 ALA A CA 1
ATOM 1886 C C . ALA A 1 246 ? 10.453 37.375 11.047 1 91.44 246 ALA A C 1
ATOM 1888 O O . ALA A 1 246 ? 11.688 37.375 11.094 1 91.44 246 ALA A O 1
ATOM 1889 N N . ARG A 1 247 ? 9.68 37.062 11.984 1 89.88 247 ARG A N 1
ATOM 1890 C CA . ARG A 1 247 ? 10.289 36.594 13.227 1 89.88 247 ARG A CA 1
ATOM 1891 C C . ARG A 1 247 ? 11.148 35.344 12.992 1 89.88 247 ARG A C 1
ATOM 1893 O O . ARG A 1 247 ? 12.242 35.25 13.547 1 89.88 247 ARG A O 1
ATOM 1900 N N . ARG A 1 248 ? 10.586 34.438 12.32 1 86 248 ARG A N 1
ATOM 1901 C CA . ARG A 1 248 ? 11.367 33.25 11.984 1 86 248 ARG A CA 1
ATOM 1902 C C . ARG A 1 248 ? 12.719 33.625 11.383 1 86 248 ARG A C 1
ATOM 1904 O O . ARG A 1 248 ? 13.758 33.125 11.797 1 86 248 ARG A O 1
ATOM 1911 N N . ARG A 1 249 ? 12.711 34.531 10.445 1 88.31 249 ARG A N 1
ATOM 1912 C CA . ARG A 1 249 ? 13.922 34.969 9.766 1 88.31 249 ARG A CA 1
ATOM 1913 C C . ARG A 1 249 ? 14.844 35.719 10.719 1 88.31 249 ARG A C 1
ATOM 1915 O O . ARG A 1 249 ? 16.078 35.594 10.617 1 88.31 249 ARG A O 1
ATOM 1922 N N . VAL A 1 250 ? 14.305 36.438 11.578 1 89.12 250 VAL A N 1
ATOM 1923 C CA . VAL A 1 250 ? 15.07 37.219 12.547 1 89.12 250 VAL A CA 1
ATOM 1924 C C . VAL A 1 250 ? 15.805 36.25 13.492 1 89.12 250 VAL A C 1
ATOM 1926 O O . VAL A 1 250 ? 17.016 36.406 13.711 1 89.12 250 VAL A O 1
ATOM 1929 N N . VAL A 1 251 ? 15.031 35.312 13.992 1 82.94 251 VAL A N 1
ATOM 1930 C C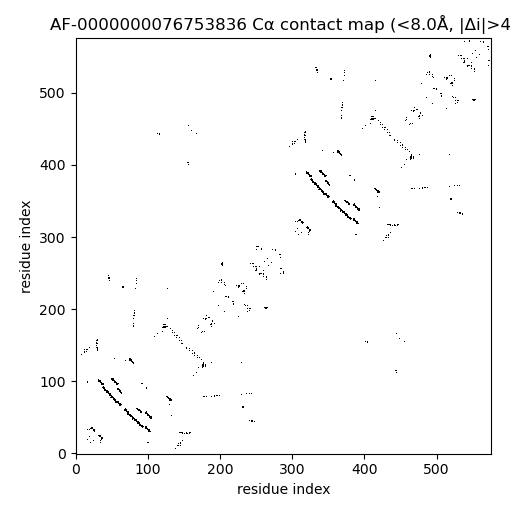A . VAL A 1 251 ? 15.594 34.344 14.938 1 82.94 251 VAL A CA 1
ATOM 1931 C C . VAL A 1 251 ? 16.672 33.531 14.25 1 82.94 251 VAL A C 1
ATOM 1933 O O . VAL A 1 251 ? 17.688 33.188 14.867 1 82.94 251 VAL A O 1
ATOM 1936 N N . GLU A 1 252 ? 16.469 33.25 13.023 1 83.25 252 GLU A N 1
ATOM 1937 C CA . GLU A 1 252 ? 17.438 32.469 12.258 1 83.25 252 GLU A CA 1
ATOM 1938 C C . GLU A 1 252 ? 18.594 33.312 11.781 1 83.25 252 GLU A C 1
ATOM 1940 O O . GLU A 1 252 ? 19.578 32.812 11.227 1 83.25 252 GLU A O 1
ATOM 1945 N N . ARG A 1 253 ? 18.5 34.594 12.031 1 82.38 253 ARG A N 1
ATOM 1946 C CA . ARG A 1 253 ? 19.5 35.562 11.609 1 82.38 253 ARG A CA 1
ATOM 1947 C C . ARG A 1 253 ? 19.812 35.438 10.125 1 82.38 253 ARG A C 1
ATOM 1949 O O . ARG A 1 253 ? 20.984 35.406 9.734 1 82.38 253 ARG A O 1
ATOM 1956 N N . SER A 1 254 ? 18.812 35.375 9.367 1 82.75 254 SER A N 1
ATOM 1957 C CA . SER A 1 254 ? 18.969 35.031 7.957 1 82.75 254 SER A CA 1
ATOM 1958 C C . SER A 1 254 ? 19.391 36.281 7.152 1 82.75 254 SER A C 1
ATOM 1960 O O . SER A 1 254 ? 19.906 36.156 6.039 1 82.75 254 SER A O 1
ATOM 1962 N N . ASP A 1 255 ? 19.109 37.5 7.613 1 88.38 255 ASP A N 1
ATOM 1963 C CA . ASP A 1 255 ? 19.359 38.781 6.949 1 88.38 255 ASP A CA 1
ATOM 1964 C C . ASP A 1 255 ? 19.281 39.938 7.941 1 88.38 255 ASP A C 1
ATOM 1966 O O . ASP A 1 255 ? 19.062 39.719 9.141 1 88.38 255 ASP A O 1
ATOM 1970 N N . THR A 1 256 ? 19.484 41.188 7.414 1 90.62 256 THR A N 1
ATOM 1971 C CA . THR A 1 256 ? 19.281 42.344 8.266 1 90.62 256 THR A CA 1
ATOM 1972 C C . THR A 1 256 ? 17.797 42.562 8.531 1 90.62 256 THR A C 1
ATOM 1974 O O . THR A 1 256 ? 16.953 42.125 7.75 1 90.62 256 THR A O 1
ATOM 1977 N N . VAL A 1 257 ? 17.5 43.219 9.602 1 90.94 257 VAL A N 1
ATOM 1978 C CA . VAL A 1 257 ? 16.125 43.469 10.008 1 90.94 257 VAL A CA 1
ATOM 1979 C C . VAL A 1 257 ? 15.398 44.25 8.914 1 90.94 257 VAL A C 1
ATOM 1981 O O . VAL A 1 257 ? 14.242 43.969 8.602 1 90.94 257 VAL A O 1
ATOM 1984 N N . GLY A 1 258 ? 16.094 45.25 8.398 1 91 258 GLY A N 1
ATOM 1985 C CA . GLY A 1 258 ? 15.508 46.031 7.332 1 91 258 GLY A CA 1
ATOM 1986 C C . GLY A 1 258 ? 15.141 45.219 6.113 1 91 258 GLY A C 1
ATOM 1987 O O . GLY A 1 258 ? 14.055 45.375 5.547 1 91 258 GLY A O 1
ATOM 1988 N N . ARG A 1 259 ? 16 44.312 5.703 1 92.75 259 ARG A N 1
ATOM 1989 C CA . ARG A 1 259 ? 15.773 43.469 4.539 1 92.75 259 ARG A CA 1
ATOM 1990 C C . ARG A 1 259 ? 14.664 42.469 4.82 1 92.75 259 ARG A C 1
ATOM 1992 O O . ARG A 1 259 ? 13.883 42.125 3.926 1 92.75 259 ARG A O 1
ATOM 1999 N N . ILE A 1 260 ? 14.664 41.969 6.02 1 93.5 260 ILE A N 1
ATOM 2000 C CA . ILE A 1 260 ? 13.617 41.031 6.418 1 93.5 260 ILE A CA 1
ATOM 2001 C C . ILE A 1 260 ? 12.25 41.719 6.348 1 93.5 260 ILE A C 1
ATOM 2003 O O . ILE A 1 260 ? 11.297 41.156 5.812 1 93.5 260 ILE A O 1
ATOM 2007 N N . ALA A 1 261 ? 12.227 42.969 6.844 1 92.94 261 ALA A N 1
ATOM 2008 C CA . ALA A 1 261 ? 10.992 43.719 6.809 1 92.94 261 ALA A CA 1
ATOM 2009 C C . ALA A 1 261 ? 10.492 43.906 5.379 1 92.94 261 ALA A C 1
ATOM 2011 O O . ALA A 1 261 ? 9.312 43.719 5.09 1 92.94 261 ALA A O 1
ATOM 2012 N N . ALA A 1 262 ? 11.406 44.25 4.531 1 91.56 262 ALA A N 1
ATOM 2013 C CA . ALA A 1 262 ? 11.07 44.469 3.127 1 91.56 262 ALA A CA 1
ATOM 2014 C C . ALA A 1 262 ? 10.633 43.156 2.467 1 91.56 262 ALA A C 1
ATOM 2016 O O . ALA A 1 262 ? 9.695 43.156 1.66 1 91.56 262 ALA A O 1
ATOM 2017 N N . ALA A 1 263 ? 11.242 42.125 2.789 1 91.56 263 ALA A N 1
ATOM 2018 C CA . ALA A 1 263 ? 10.984 40.844 2.188 1 91.56 263 ALA A CA 1
ATOM 2019 C C . ALA A 1 263 ? 9.578 40.344 2.518 1 91.56 263 ALA A C 1
ATOM 2021 O O . ALA A 1 263 ? 8.953 39.625 1.721 1 91.56 263 ALA A O 1
ATOM 2022 N N . VAL A 1 264 ? 9.133 40.75 3.684 1 92.44 264 VAL A N 1
ATOM 2023 C CA . VAL A 1 264 ? 7.805 40.281 4.066 1 92.44 264 VAL A CA 1
ATOM 2024 C C . VAL A 1 264 ? 6.754 41.312 3.695 1 92.44 264 VAL A C 1
ATOM 2026 O O . VAL A 1 264 ? 5.562 41.125 3.953 1 92.44 264 VAL A O 1
ATOM 2029 N N . GLY A 1 265 ? 7.207 42.438 3.117 1 91.69 265 GLY A N 1
ATOM 2030 C CA . GLY A 1 265 ? 6.25 43.344 2.482 1 91.69 265 GLY A CA 1
ATOM 2031 C C . GLY A 1 265 ? 6.055 44.625 3.238 1 91.69 265 GLY A C 1
ATOM 2032 O O . GLY A 1 265 ? 5.137 45.406 2.938 1 91.69 265 GLY A O 1
ATOM 2033 N N . TYR A 1 266 ? 6.82 44.906 4.227 1 92.44 266 TYR A N 1
ATOM 2034 C CA . TYR A 1 266 ? 6.723 46.188 4.91 1 92.44 266 TYR A CA 1
ATOM 2035 C C . TYR A 1 266 ? 7.48 47.281 4.152 1 92.44 266 TYR A C 1
ATOM 2037 O O . TYR A 1 266 ? 8.648 47.094 3.807 1 92.44 266 TYR A O 1
ATOM 2045 N N . ALA A 1 267 ? 6.773 48.312 3.934 1 88.06 267 ALA A N 1
ATOM 2046 C CA . ALA A 1 267 ? 7.398 49.438 3.271 1 88.06 267 ALA A CA 1
ATOM 2047 C C . ALA A 1 267 ? 8.133 50.344 4.277 1 88.06 267 ALA A C 1
ATOM 2049 O O . ALA A 1 267 ? 9.094 51.031 3.928 1 88.06 267 ALA A O 1
ATOM 2050 N N . SER A 1 268 ? 7.707 50.312 5.477 1 90.19 268 SER A N 1
ATOM 2051 C CA . SER A 1 268 ? 8.25 51.188 6.523 1 90.19 268 SER A CA 1
ATOM 2052 C C . SER A 1 268 ? 8.906 50.375 7.629 1 90.19 268 SER A C 1
ATOM 2054 O O . SER A 1 268 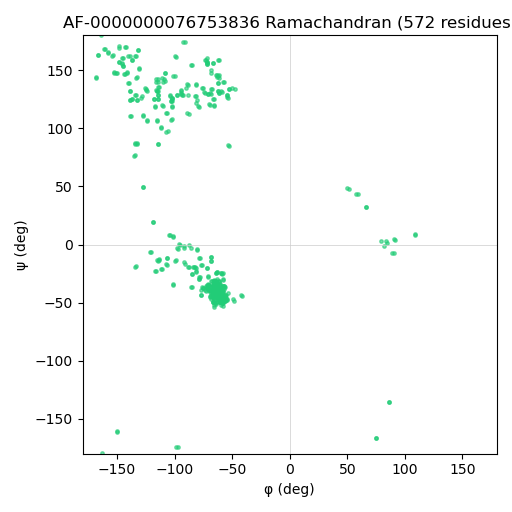? 8.227 49.625 8.344 1 90.19 268 SER A O 1
ATOM 2056 N N . PRO A 1 269 ? 10.188 50.594 7.816 1 89.75 269 PRO A N 1
ATOM 2057 C CA . PRO A 1 269 ? 10.867 49.875 8.906 1 89.75 269 PRO A CA 1
ATOM 2058 C C . PRO A 1 269 ? 10.312 50.25 10.281 1 89.75 269 PRO A C 1
ATOM 2060 O O . PRO A 1 269 ? 10.25 49.406 11.18 1 89.75 269 PRO A O 1
ATOM 2063 N N . SER A 1 270 ? 9.93 51.469 10.422 1 91.88 270 SER A N 1
ATOM 2064 C CA . SER A 1 270 ? 9.375 51.938 11.695 1 91.88 270 SER A CA 1
ATOM 2065 C C . SER A 1 270 ? 8.055 51.219 11.992 1 91.88 270 SER A C 1
ATOM 2067 O O . SER A 1 270 ? 7.809 50.812 13.133 1 91.88 270 SER A O 1
ATOM 2069 N N . GLN A 1 271 ? 7.254 51.125 11.008 1 93.75 271 GLN A N 1
ATOM 2070 C CA . GLN A 1 271 ? 5.992 50.438 11.18 1 93.75 271 GLN A CA 1
ATOM 2071 C C . GLN A 1 271 ? 6.227 48.938 11.484 1 93.75 271 GLN A C 1
ATOM 2073 O O . GLN A 1 271 ? 5.547 48.375 12.328 1 93.75 271 GLN A O 1
ATOM 2078 N N . PHE A 1 272 ? 7.203 48.406 10.773 1 94.75 272 PHE A N 1
ATOM 2079 C CA . PHE A 1 272 ? 7.562 47 11.008 1 94.75 272 PHE A CA 1
ATOM 2080 C C . PHE A 1 272 ? 7.953 46.781 12.461 1 94.75 272 PHE A C 1
ATOM 2082 O O . PHE A 1 272 ? 7.445 45.875 13.117 1 94.75 272 PHE A O 1
ATOM 2089 N N . THR A 1 273 ? 8.805 47.562 12.945 1 93.25 273 THR A N 1
ATOM 2090 C CA . THR A 1 273 ? 9.305 47.406 14.305 1 93.25 273 THR A CA 1
ATOM 2091 C C . THR A 1 273 ? 8.172 47.562 15.32 1 93.25 273 THR A C 1
ATOM 2093 O O . THR A 1 273 ? 8.109 46.781 16.297 1 93.25 273 THR A O 1
ATOM 2096 N N . ARG A 1 274 ? 7.297 48.469 15.078 1 94.06 274 ARG A N 1
ATOM 2097 C CA . ARG A 1 274 ? 6.156 48.688 15.969 1 94.06 274 ARG A CA 1
ATOM 2098 C C . ARG A 1 274 ? 5.242 47.438 15.977 1 94.06 274 ARG A C 1
ATOM 2100 O O . ARG A 1 274 ? 4.855 46.969 17.047 1 94.06 274 ARG A O 1
ATOM 2107 N N . ASP A 1 275 ? 4.91 47.031 14.812 1 93.25 275 ASP A N 1
ATOM 2108 C CA . ASP A 1 275 ? 4.027 45.875 14.695 1 93.25 275 ASP A CA 1
ATOM 2109 C C . ASP A 1 275 ? 4.668 44.625 15.289 1 93.25 275 ASP A C 1
ATOM 2111 O O . ASP A 1 275 ? 3.99 43.812 15.93 1 93.25 275 ASP A O 1
ATOM 2115 N N . TYR A 1 276 ? 5.934 44.438 15.016 1 93.56 276 TYR A N 1
ATOM 2116 C CA . TYR A 1 276 ? 6.703 43.312 15.555 1 93.56 276 TYR A CA 1
ATOM 2117 C C . TYR A 1 276 ? 6.68 43.312 17.078 1 93.56 276 TYR A C 1
ATOM 2119 O O . TYR A 1 276 ? 6.387 42.312 17.703 1 93.56 276 TYR A O 1
ATOM 2127 N N . ARG A 1 277 ? 6.848 44.438 17.656 1 92.38 277 ARG A N 1
ATOM 2128 C CA . ARG A 1 277 ? 6.828 44.562 19.109 1 92.38 277 ARG A CA 1
ATOM 2129 C C . ARG A 1 277 ? 5.438 44.281 19.672 1 92.38 277 ARG A C 1
ATOM 2131 O O . ARG A 1 277 ? 5.297 43.656 20.719 1 92.38 277 ARG A O 1
ATOM 2138 N N . ARG A 1 278 ? 4.57 44.844 19.031 1 90.38 278 ARG A N 1
ATOM 2139 C CA . ARG A 1 278 ? 3.195 44.625 19.469 1 90.38 278 ARG A CA 1
ATOM 2140 C C . ARG A 1 278 ? 2.844 43.156 19.438 1 90.38 278 ARG A C 1
ATOM 2142 O O . ARG A 1 278 ? 2.172 42.625 20.328 1 90.38 278 ARG A O 1
ATOM 2149 N N . ALA A 1 279 ? 3.293 42.5 18.453 1 86.69 279 ALA A N 1
ATOM 2150 C CA . ALA A 1 279 ? 2.928 41.094 18.25 1 86.69 279 ALA A CA 1
ATOM 2151 C C . ALA A 1 279 ? 3.699 40.188 19.188 1 86.69 279 ALA A C 1
ATOM 2153 O O . ALA A 1 279 ? 3.158 39.188 19.672 1 86.69 279 ALA A O 1
ATOM 2154 N N . PHE A 1 280 ? 4.988 40.469 19.438 1 87.06 280 PHE A N 1
ATOM 2155 C CA . PHE A 1 280 ? 5.828 39.469 20.078 1 87.06 280 PHE A CA 1
ATOM 2156 C C . PHE A 1 280 ? 6.387 40 21.391 1 87.06 280 PHE A C 1
ATOM 2158 O O . PHE A 1 280 ? 7.055 39.281 22.125 1 87.06 280 PHE A O 1
ATOM 2165 N N . GLY A 1 281 ? 6.156 41.25 21.688 1 86.38 281 GLY A N 1
ATOM 2166 C CA . GLY A 1 281 ? 6.562 41.844 22.953 1 86.38 281 GLY A CA 1
ATOM 2167 C C . GLY A 1 281 ? 8.031 42.219 23 1 86.38 281 GLY A C 1
ATOM 2168 O O . GLY A 1 281 ? 8.539 42.656 24.031 1 86.38 281 GLY A O 1
ATOM 2169 N N . THR A 1 282 ? 8.695 42.031 21.953 1 88.31 282 THR A N 1
ATOM 2170 C CA . THR A 1 282 ? 10.109 42.375 21.844 1 88.31 282 THR A CA 1
ATOM 2171 C C . THR A 1 282 ? 10.414 42.969 20.469 1 88.31 282 THR A C 1
ATOM 2173 O O . THR A 1 282 ? 9.602 42.875 19.547 1 88.31 282 THR A O 1
ATOM 2176 N N . SER A 1 283 ? 11.539 43.625 20.391 1 90.56 283 SER A N 1
ATOM 2177 C CA . SER A 1 283 ? 11.93 44.219 19.109 1 90.56 283 SER A CA 1
ATOM 2178 C C . SER A 1 283 ? 12.664 43.219 18.234 1 90.56 283 SER A C 1
ATOM 2180 O O . SER A 1 283 ? 13.234 42.25 18.734 1 90.56 283 SER A O 1
ATOM 2182 N N . PRO A 1 284 ? 12.602 43.438 16.906 1 89.69 284 PRO A N 1
ATOM 2183 C CA . PRO A 1 284 ? 13.352 42.562 16.016 1 89.69 284 PRO A CA 1
ATOM 2184 C C . PRO A 1 284 ? 14.844 42.531 16.344 1 89.69 284 PRO A C 1
ATOM 2186 O O . PRO A 1 284 ? 15.469 41.469 16.281 1 89.69 284 PRO A O 1
ATOM 2189 N N . THR A 1 285 ? 15.32 43.594 16.719 1 86.06 285 THR A N 1
ATOM 2190 C CA . THR A 1 285 ? 16.734 43.688 17.01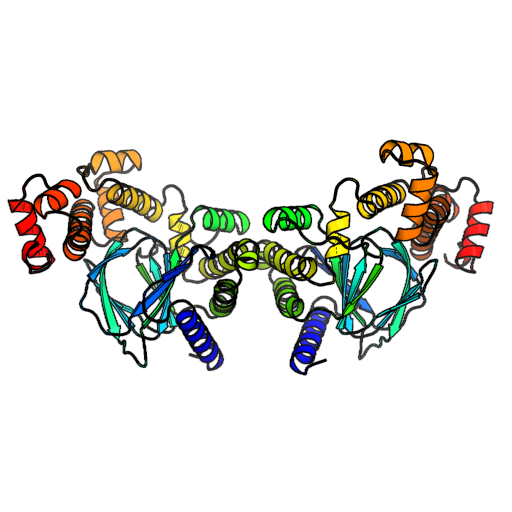6 1 86.06 285 THR A CA 1
ATOM 2191 C C . THR A 1 285 ? 17.078 42.875 18.266 1 86.06 285 THR A C 1
ATOM 2193 O O . THR A 1 285 ? 18.141 42.25 18.359 1 86.06 285 THR A O 1
ATOM 2196 N N . ALA A 1 286 ? 16.156 42.906 19.188 1 83.5 286 ALA A N 1
ATOM 2197 C CA . ALA A 1 286 ? 16.375 42.125 20.422 1 83.5 286 ALA A CA 1
ATOM 2198 C C . ALA A 1 286 ? 16.297 40.625 20.141 1 83.5 286 ALA A C 1
ATOM 2200 O O . ALA A 1 286 ? 16.953 39.844 20.828 1 83.5 286 ALA A O 1
ATOM 2201 N N . ASP A 1 287 ? 15.398 40.312 19.312 1 79.69 287 ASP A N 1
ATOM 2202 C CA . ASP A 1 287 ? 15.203 38.906 18.938 1 79.69 287 ASP A CA 1
ATOM 2203 C C . ASP A 1 287 ? 16.344 38.406 18.062 1 79.69 287 ASP A C 1
ATOM 2205 O O . ASP A 1 287 ? 16.562 37.188 17.938 1 79.69 287 ASP A O 1
ATOM 2209 N N . PHE A 1 288 ? 17.094 39.375 17.406 1 74.44 288 PHE A N 1
ATOM 2210 C CA . PHE A 1 288 ? 18.156 39.062 16.453 1 74.44 288 PHE A CA 1
ATOM 2211 C C . PHE A 1 288 ? 19.391 38.531 17.172 1 74.44 288 PHE A C 1
ATOM 2213 O O . PHE A 1 288 ? 20.031 37.594 16.703 1 74.44 288 PHE A O 1
ATOM 2220 N N . MET B 1 1 ? 10.078 -24.328 12.203 1 48.12 1 MET B N 1
ATOM 2221 C CA . MET B 1 1 ? 9.383 -23.078 11.961 1 48.12 1 MET B CA 1
ATOM 2222 C C . MET B 1 1 ? 9.109 -22.344 13.273 1 48.12 1 MET B C 1
ATOM 2224 O O . MET B 1 1 ? 8.672 -22.953 14.25 1 48.12 1 MET B O 1
ATOM 2228 N N . ASN B 1 2 ? 9.594 -21.109 13.523 1 54.81 2 ASN B N 1
ATOM 2229 C CA . ASN B 1 2 ? 9.5 -20.406 14.797 1 54.81 2 ASN B CA 1
ATOM 2230 C C . ASN B 1 2 ? 8.047 -20.125 15.18 1 54.81 2 ASN B C 1
ATOM 2232 O O . ASN B 1 2 ? 7.168 -20.109 14.32 1 54.81 2 ASN B O 1
ATOM 2236 N N . TYR B 1 3 ? 7.793 -20.203 16.469 1 48.31 3 TYR B N 1
ATOM 2237 C CA . TYR B 1 3 ? 6.484 -20.047 17.109 1 48.31 3 TYR B CA 1
ATOM 2238 C C . TYR B 1 3 ? 5.703 -18.906 16.484 1 48.31 3 TYR B C 1
ATOM 2240 O O . TYR B 1 3 ? 4.512 -19.047 16.188 1 48.31 3 TYR B O 1
ATOM 2248 N N . ARG B 1 4 ? 6.172 -17.797 16.203 1 54.06 4 ARG B N 1
ATOM 2249 C CA . ARG B 1 4 ? 5.52 -16.625 15.633 1 54.06 4 ARG B CA 1
ATOM 2250 C C . ARG B 1 4 ? 5.066 -16.906 14.203 1 54.06 4 ARG B C 1
ATOM 2252 O O . ARG B 1 4 ? 4.008 -16.438 13.781 1 54.06 4 ARG B O 1
ATOM 2259 N N . THR B 1 5 ? 5.895 -17.734 13.602 1 68.88 5 THR B N 1
ATOM 2260 C CA . THR B 1 5 ? 5.527 -18.094 12.234 1 68.88 5 THR B CA 1
ATOM 2261 C C . THR B 1 5 ? 4.305 -19.016 12.234 1 68.88 5 THR B C 1
ATOM 2263 O O . THR B 1 5 ? 3.406 -18.844 11.406 1 68.88 5 THR B O 1
ATOM 2266 N N . HIS B 1 6 ? 4.285 -19.797 13.227 1 72.25 6 HIS B N 1
ATOM 2267 C CA . HIS B 1 6 ? 3.162 -20.734 13.297 1 72.25 6 HI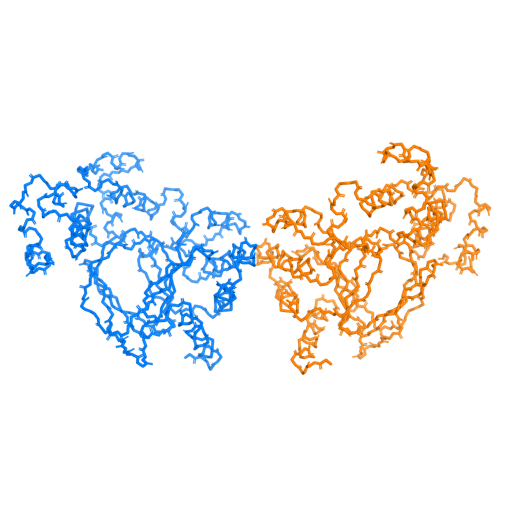S B CA 1
ATOM 2268 C C . HIS B 1 6 ? 1.864 -20 13.625 1 72.25 6 HIS B C 1
ATOM 2270 O O . HIS B 1 6 ? 0.816 -20.297 13.047 1 72.25 6 HIS B O 1
ATOM 2276 N N . VAL B 1 7 ? 2.018 -19.031 14.492 1 69.94 7 VAL B N 1
ATOM 2277 C CA . VAL B 1 7 ? 0.845 -18.25 14.867 1 69.94 7 VAL B CA 1
ATOM 2278 C C . VAL B 1 7 ? 0.33 -17.469 13.664 1 69.94 7 VAL B C 1
ATOM 2280 O O . VAL B 1 7 ? -0.88 -17.391 13.438 1 69.94 7 VAL B O 1
ATOM 2283 N N . GLY B 1 8 ? 1.247 -17.078 12.852 1 83 8 GLY B N 1
ATOM 2284 C CA . GLY B 1 8 ? 0.867 -16.359 11.648 1 83 8 GLY B CA 1
ATOM 2285 C C . GLY B 1 8 ? 0.172 -17.234 10.625 1 83 8 GLY B C 1
ATOM 2286 O O . GLY B 1 8 ? -0.858 -16.844 10.07 1 83 8 GLY B O 1
ATOM 2287 N N . LEU B 1 9 ? 0.633 -18.5 10.594 1 89.69 9 LEU B N 1
ATOM 2288 C CA . LEU B 1 9 ? 0.061 -19.422 9.625 1 89.69 9 LEU B CA 1
ATOM 2289 C C . LEU B 1 9 ? -1.348 -19.844 10.039 1 89.69 9 LEU B C 1
ATOM 2291 O O . LEU B 1 9 ? -2.252 -19.906 9.203 1 89.69 9 LEU B O 1
ATOM 2295 N N . ASP B 1 10 ? -1.514 -20.047 11.336 1 91.94 10 ASP B N 1
ATOM 2296 C CA . ASP B 1 10 ? -2.811 -20.484 11.844 1 91.94 10 ASP B CA 1
ATOM 2297 C C . ASP B 1 10 ? -3.859 -19.391 11.68 1 91.94 10 ASP B C 1
ATOM 2299 O O . ASP B 1 10 ? -5.008 -19.672 11.328 1 91.94 10 ASP B O 1
ATOM 2303 N N . GLU B 1 11 ? -3.428 -18.234 11.969 1 93.38 11 GLU B N 1
ATOM 2304 C CA . GLU B 1 11 ? -4.348 -17.109 11.852 1 93.38 11 GLU B CA 1
ATOM 2305 C C . GLU B 1 11 ? -4.789 -16.906 10.398 1 93.38 11 GLU B C 1
ATOM 2307 O O . GLU B 1 11 ? -5.961 -16.656 10.133 1 93.38 11 GLU B O 1
ATOM 2312 N N . ILE B 1 12 ? -3.877 -17.062 9.484 1 96.69 12 ILE B N 1
ATOM 2313 C CA . ILE B 1 12 ? -4.195 -16.891 8.07 1 96.69 12 ILE B CA 1
ATOM 2314 C C . ILE B 1 12 ? -5.102 -18.031 7.613 1 96.69 12 ILE B C 1
ATOM 2316 O O . ILE B 1 12 ? -6.066 -17.812 6.879 1 96.69 12 ILE B O 1
ATOM 2320 N N . SER B 1 13 ? -4.797 -19.219 8.117 1 96.19 13 SER B N 1
ATOM 2321 C CA . SER B 1 13 ? -5.645 -20.359 7.797 1 96.19 13 SER B CA 1
ATOM 2322 C C . SER B 1 13 ? -7.078 -20.125 8.258 1 96.19 13 SER B C 1
ATOM 2324 O O . SER B 1 13 ? -8.023 -20.438 7.523 1 96.19 13 SER B O 1
ATOM 2326 N N . ARG B 1 14 ? -7.215 -19.562 9.414 1 94.69 14 ARG B N 1
ATOM 2327 C CA . ARG B 1 14 ? -8.547 -19.281 9.938 1 94.69 14 ARG B CA 1
ATOM 2328 C C . ARG B 1 14 ? -9.258 -18.25 9.07 1 94.69 14 ARG B C 1
ATOM 2330 O O . ARG B 1 14 ? -10.445 -18.391 8.773 1 94.69 14 ARG B O 1
ATOM 2337 N N . ARG B 1 15 ? -8.555 -17.25 8.641 1 96.06 15 ARG B N 1
ATOM 2338 C CA . ARG B 1 15 ? -9.133 -16.219 7.785 1 96.06 15 ARG B CA 1
ATOM 2339 C C . ARG B 1 15 ? -9.578 -16.797 6.449 1 96.06 15 ARG B C 1
ATOM 2341 O O . ARG B 1 15 ? -10.641 -16.438 5.934 1 96.06 15 ARG B O 1
ATOM 2348 N N . LEU B 1 16 ? -8.742 -17.703 5.871 1 97.56 16 LEU B N 1
ATOM 2349 C CA . LEU B 1 16 ? -9.117 -18.375 4.633 1 97.56 16 LEU B CA 1
ATOM 2350 C C . LEU B 1 16 ? -10.414 -19.156 4.816 1 97.56 16 LEU B C 1
ATOM 2352 O O . LEU B 1 16 ? -11.273 -19.156 3.936 1 97.56 16 LEU B O 1
ATOM 2356 N N . GLY B 1 17 ? -10.523 -19.797 5.969 1 95.94 17 GLY B N 1
ATOM 2357 C CA . GLY B 1 17 ? -11.727 -20.547 6.27 1 95.94 17 GLY B CA 1
ATOM 2358 C C . GLY B 1 17 ? -12.969 -19.672 6.34 1 95.94 17 GLY B C 1
ATOM 2359 O O . GLY B 1 17 ? -14.055 -20.094 5.93 1 95.94 17 GLY B O 1
ATOM 2360 N N . ASP B 1 18 ? -12.836 -18.484 6.887 1 95.69 18 ASP B N 1
ATOM 2361 C CA . ASP B 1 18 ? -13.945 -17.531 6.969 1 95.69 18 ASP B CA 1
ATOM 2362 C C . ASP B 1 18 ? -14.375 -17.078 5.578 1 95.69 18 ASP B C 1
ATOM 2364 O O . ASP B 1 18 ? -15.57 -16.891 5.316 1 95.69 18 ASP B O 1
ATOM 2368 N N . ILE B 1 19 ? -13.438 -16.922 4.695 1 96.38 19 ILE B N 1
ATOM 2369 C CA . ILE B 1 19 ? -13.688 -16.422 3.348 1 96.38 19 ILE B CA 1
ATOM 2370 C C . ILE B 1 19 ? -14.289 -17.531 2.492 1 96.38 19 ILE B C 1
ATOM 2372 O O . ILE B 1 19 ? -15.219 -17.297 1.718 1 96.38 19 ILE B O 1
ATOM 2376 N N . ALA B 1 20 ? -13.727 -18.75 2.611 1 95.88 20 ALA B N 1
ATOM 2377 C CA . ALA B 1 20 ? -14.141 -19.922 1.847 1 95.88 20 ALA B CA 1
ATOM 2378 C C . ALA B 1 20 ? -14.312 -21.125 2.754 1 95.88 20 ALA B C 1
ATOM 2380 O O . ALA B 1 20 ? -13.406 -21.969 2.861 1 95.88 20 ALA B O 1
ATOM 2381 N N . PRO B 1 21 ? -15.422 -21.328 3.328 1 91.75 21 PRO B N 1
ATOM 2382 C CA . PRO B 1 21 ? -15.609 -22.375 4.34 1 91.75 21 PRO B CA 1
ATOM 2383 C C . PRO B 1 21 ? -15.609 -23.781 3.744 1 91.75 21 PRO B C 1
ATOM 2385 O O . PRO B 1 21 ? -15.031 -24.703 4.332 1 91.75 21 PRO B O 1
ATOM 2388 N N . THR B 1 22 ? -16.141 -23.953 2.541 1 89 22 THR B N 1
ATOM 2389 C CA . THR B 1 22 ? -16.375 -25.344 2.139 1 89 22 THR B CA 1
ATOM 2390 C C . THR B 1 22 ? -15.891 -25.578 0.71 1 89 22 THR B C 1
ATOM 2392 O O . THR B 1 22 ? -15.711 -26.719 0.288 1 89 22 THR B O 1
ATOM 2395 N N . ALA B 1 23 ? -15.742 -24.484 -0.032 1 92.31 23 ALA B N 1
ATOM 2396 C CA . ALA B 1 23 ? -15.359 -24.672 -1.43 1 92.31 23 ALA B CA 1
ATOM 2397 C C . ALA B 1 23 ? -14.43 -23.547 -1.896 1 92.31 23 ALA B C 1
ATOM 2399 O O . ALA B 1 23 ? -14.445 -22.453 -1.347 1 92.31 23 ALA B O 1
ATOM 2400 N N . THR B 1 24 ? -13.641 -23.875 -2.867 1 94.12 24 THR B N 1
ATOM 2401 C CA . THR B 1 24 ? -12.766 -22.891 -3.488 1 94.12 24 THR B CA 1
ATOM 2402 C C . THR B 1 24 ? -13.562 -21.672 -3.939 1 94.12 24 THR B C 1
ATOM 2404 O O . THR B 1 24 ? -14.641 -21.812 -4.523 1 94.12 24 THR B O 1
ATOM 2407 N N . THR B 1 25 ? -13.078 -20.5 -3.645 1 96.31 25 THR B N 1
ATOM 2408 C CA . THR B 1 25 ? -13.812 -19.266 -3.842 1 96.31 25 THR B CA 1
ATOM 2409 C C . THR B 1 25 ? -12.906 -18.188 -4.438 1 96.31 25 THR B C 1
ATOM 2411 O O . THR B 1 25 ? -11.812 -17.938 -3.926 1 96.31 25 THR B O 1
ATOM 2414 N N . ASP B 1 26 ? -13.406 -17.641 -5.598 1 96.06 26 ASP B N 1
ATOM 2415 C CA . ASP B 1 26 ? -12.758 -16.438 -6.129 1 96.06 26 ASP B CA 1
ATOM 2416 C C . ASP B 1 26 ? -13.133 -15.203 -5.316 1 96.06 26 ASP B C 1
ATOM 2418 O O . ASP B 1 26 ? -14.289 -15.039 -4.926 1 96.06 26 ASP B O 1
ATOM 2422 N N . VAL B 1 27 ? -12.18 -14.398 -4.984 1 96.5 27 VAL B N 1
ATOM 2423 C CA . VAL B 1 27 ? -12.422 -13.117 -4.328 1 96.5 27 VAL B CA 1
ATOM 2424 C C . VAL B 1 27 ? -12.008 -11.977 -5.262 1 96.5 27 VAL B C 1
ATOM 2426 O O . VAL B 1 27 ? -10.938 -11.391 -5.102 1 96.5 27 VAL B O 1
ATOM 2429 N N . PRO B 1 28 ? -12.883 -11.562 -6.109 1 94.56 28 PRO B N 1
ATOM 2430 C CA . PRO B 1 28 ? -12.539 -10.602 -7.16 1 94.56 28 PRO B CA 1
ATOM 2431 C C . PRO B 1 28 ? -12.031 -9.273 -6.602 1 94.56 28 PRO B C 1
ATOM 2433 O O . PRO B 1 28 ? -11.117 -8.672 -7.164 1 94.56 28 PRO B O 1
ATOM 2436 N N . ALA B 1 29 ? -12.57 -8.852 -5.484 1 93.81 29 ALA B N 1
ATOM 2437 C CA . ALA B 1 29 ? -12.188 -7.57 -4.891 1 93.81 29 ALA B CA 1
ATOM 2438 C C . ALA B 1 29 ? -10.711 -7.566 -4.496 1 93.81 29 ALA B C 1
ATOM 2440 O O . ALA B 1 29 ? -10.078 -6.508 -4.449 1 93.81 29 ALA B O 1
ATOM 2441 N N . LEU B 1 30 ? -10.164 -8.719 -4.281 1 96.94 30 LEU B N 1
ATOM 2442 C CA . LEU B 1 30 ? -8.766 -8.836 -3.881 1 96.94 30 LEU B CA 1
ATOM 2443 C C . LEU B 1 30 ? -7.914 -9.352 -5.035 1 96.94 30 LEU B C 1
ATOM 2445 O O . LEU B 1 30 ? -6.684 -9.297 -4.977 1 96.94 30 LEU B O 1
ATOM 2449 N N . GLY B 1 31 ? -8.57 -9.836 -6.113 1 96.38 31 GLY B N 1
ATOM 2450 C CA . GLY B 1 31 ? -7.848 -10.438 -7.223 1 96.38 31 GLY B CA 1
ATOM 2451 C C . GLY B 1 31 ? -7.145 -11.727 -6.844 1 96.38 31 GLY B C 1
ATOM 2452 O O . GLY B 1 31 ? -6.023 -11.984 -7.293 1 96.38 31 GLY B O 1
ATOM 2453 N N . VAL B 1 32 ? -7.766 -12.508 -5.875 1 98.19 32 VAL B N 1
ATOM 2454 C CA . VAL B 1 32 ? -7.145 -13.75 -5.422 1 98.19 32 VAL B CA 1
ATOM 2455 C C . VAL B 1 32 ? -8.18 -14.875 -5.434 1 98.19 32 VAL B C 1
ATOM 2457 O O . VAL B 1 32 ? -9.367 -14.633 -5.641 1 98.19 32 VAL B O 1
ATOM 2460 N N . ARG B 1 33 ? -7.762 -16.078 -5.305 1 98 33 ARG B N 1
ATOM 2461 C CA . ARG B 1 33 ? -8.602 -17.25 -5.145 1 98 33 ARG B CA 1
ATOM 2462 C C . ARG B 1 33 ? -8.219 -18.031 -3.885 1 98 33 ARG B C 1
ATOM 2464 O O . ARG B 1 33 ? -7.035 -18.219 -3.604 1 98 33 ARG B O 1
ATOM 2471 N N . VAL B 1 34 ? -9.172 -18.391 -3.121 1 98.31 34 VAL B N 1
ATOM 2472 C CA . VAL B 1 34 ? -8.961 -19.188 -1.925 1 98.31 34 VAL B CA 1
ATOM 2473 C C . VAL B 1 34 ? -9.359 -20.641 -2.201 1 98.31 34 VAL B C 1
ATOM 2475 O O . VAL B 1 34 ? -10.508 -20.922 -2.549 1 98.31 34 VAL B O 1
ATOM 2478 N N . HIS B 1 35 ? -8.391 -21.547 -2.078 1 97 35 HIS B N 1
ATOM 2479 C CA . HIS B 1 35 ? -8.633 -22.969 -2.301 1 97 35 HIS B CA 1
ATOM 2480 C C . HIS B 1 35 ? -8.938 -23.688 -0.991 1 97 35 HIS B C 1
ATOM 2482 O O . HIS B 1 35 ? -8.203 -23.531 -0.011 1 97 35 HIS B O 1
ATOM 2488 N N . VAL B 1 36 ? -9.961 -24.469 -1.003 1 96.56 36 VAL B N 1
ATOM 2489 C CA . VAL B 1 36 ? -10.32 -25.266 0.164 1 96.56 36 VAL B CA 1
ATOM 2490 C C . VAL B 1 36 ? -10.773 -26.656 -0.281 1 96.56 36 VAL B C 1
ATOM 2492 O O . VAL B 1 36 ? -11.422 -26.797 -1.324 1 96.56 36 VAL B O 1
ATOM 2495 N N . ALA B 1 37 ? -10.43 -27.656 0.355 1 95.94 37 ALA B N 1
ATOM 2496 C CA . ALA B 1 37 ? -10.922 -29.031 0.202 1 95.94 37 ALA B CA 1
ATOM 2497 C C . ALA B 1 37 ? -11.125 -29.688 1.56 1 95.94 37 ALA B C 1
ATOM 2499 O O . ALA B 1 37 ? -10.266 -29.594 2.438 1 95.94 37 ALA B O 1
ATOM 2500 N N . THR B 1 38 ? -12.258 -30.297 1.745 1 94.88 38 THR B N 1
ATOM 2501 C CA . THR B 1 38 ? -12.57 -30.922 3.027 1 94.88 38 THR B CA 1
ATOM 2502 C C . THR B 1 38 ? -12.273 -32.406 2.994 1 94.88 38 THR B C 1
ATOM 2504 O O . THR B 1 38 ? -12.461 -33.125 3.994 1 94.88 38 THR B O 1
ATOM 2507 N N . ASP B 1 39 ? -11.891 -32.906 1.883 1 94.31 39 ASP B N 1
ATOM 2508 C CA . ASP B 1 39 ? -11.531 -34.312 1.708 1 94.31 39 ASP B CA 1
ATOM 2509 C C . ASP B 1 39 ? -10.391 -34.469 0.701 1 94.31 39 ASP B C 1
ATOM 2511 O O . ASP B 1 39 ? -10.156 -33.562 -0.113 1 94.31 39 ASP B O 1
ATOM 2515 N N . VAL B 1 40 ? -9.805 -35.594 0.825 1 93.31 40 VAL B N 1
ATOM 2516 C CA . VAL B 1 40 ? -8.82 -35.906 -0.2 1 93.31 40 VAL B CA 1
ATOM 2517 C C . VAL B 1 40 ? -9.523 -36.125 -1.537 1 93.31 40 VAL B C 1
ATOM 2519 O O . VAL B 1 40 ? -10.711 -36.469 -1.574 1 93.31 40 VAL B O 1
ATOM 2522 N N . ALA B 1 41 ? -8.898 -35.844 -2.57 1 86.06 41 ALA B N 1
ATOM 2523 C CA . ALA B 1 41 ? -9.445 -36 -3.914 1 86.06 41 ALA B CA 1
ATOM 2524 C C . ALA B 1 41 ? -8.43 -36.688 -4.84 1 86.06 41 ALA B C 1
ATOM 2526 O O . ALA B 1 41 ? -7.227 -36.438 -4.711 1 86.06 41 ALA B O 1
ATOM 2527 N N . PRO B 1 42 ? -8.969 -37.531 -5.727 1 85.88 42 PRO B N 1
ATOM 2528 C CA . PRO B 1 42 ? -8.055 -38.094 -6.723 1 85.88 42 PRO B CA 1
ATOM 2529 C C . PRO B 1 42 ? -7.434 -37.031 -7.625 1 85.88 42 PRO B C 1
ATOM 2531 O O . PRO B 1 42 ? -7.945 -35.906 -7.711 1 85.88 42 PRO B O 1
ATOM 2534 N N . PRO B 1 43 ? -6.336 -37.344 -8.234 1 87.5 43 PRO B N 1
ATOM 2535 C CA . PRO B 1 43 ? -5.695 -36.375 -9.125 1 87.5 43 PRO B CA 1
ATOM 2536 C C . PRO B 1 43 ? -6.641 -35.844 -10.195 1 87.5 43 PRO B C 1
ATOM 2538 O O . PRO B 1 43 ? -7.355 -36.625 -10.836 1 87.5 43 PRO B O 1
ATOM 2541 N N . ALA B 1 44 ? -6.754 -34.562 -10.281 1 85.56 44 ALA B N 1
ATOM 2542 C CA . ALA B 1 44 ? -7.562 -33.875 -11.297 1 85.56 44 ALA B CA 1
ATOM 2543 C C . ALA B 1 44 ? -6.688 -33.062 -12.234 1 85.56 44 ALA B C 1
ATOM 2545 O O . ALA B 1 44 ? -5.711 -32.438 -11.805 1 85.56 44 ALA B O 1
ATOM 2546 N N . PRO B 1 45 ? -7.074 -33.062 -13.508 1 86.5 45 PRO B N 1
ATOM 2547 C CA . PRO B 1 45 ? -6.316 -32.25 -14.461 1 86.5 45 PRO B CA 1
ATOM 2548 C C . PRO B 1 45 ? -6.477 -30.766 -14.219 1 86.5 45 PRO B C 1
ATOM 2550 O O . PRO B 1 45 ? -7.594 -30.281 -13.992 1 86.5 45 PRO B O 1
ATOM 2553 N N . VAL B 1 46 ? -5.371 -30.094 -14.234 1 86.31 46 VAL B N 1
ATOM 2554 C CA . VAL B 1 46 ? -5.379 -28.641 -14.062 1 86.31 46 VAL B CA 1
ATOM 2555 C C . VAL B 1 46 ? -4.305 -28.016 -14.953 1 86.31 46 VAL B C 1
ATOM 2557 O O . VAL B 1 46 ? -3.295 -28.656 -15.258 1 86.31 46 VAL B O 1
ATOM 2560 N N . ILE B 1 47 ? -4.566 -26.828 -15.461 1 86.81 47 ILE B N 1
ATOM 2561 C CA . ILE B 1 47 ? -3.564 -26 -16.109 1 86.81 47 ILE B CA 1
ATOM 2562 C C . ILE B 1 47 ? -3.215 -24.812 -15.203 1 86.81 47 ILE B C 1
ATOM 2564 O O . ILE B 1 47 ? -4.027 -23.906 -15.023 1 86.81 47 ILE B O 1
ATOM 2568 N N . PHE B 1 48 ? -2.043 -24.844 -14.766 1 88.81 48 PHE B N 1
ATOM 2569 C CA . PHE B 1 48 ? -1.594 -23.75 -13.906 1 88.81 48 PHE B CA 1
ATOM 2570 C C . PHE B 1 48 ? -1.177 -22.547 -14.734 1 88.81 48 PHE B C 1
ATOM 2572 O O . PHE B 1 48 ? -0.539 -22.703 -15.781 1 88.81 48 PHE B O 1
ATOM 2579 N N . GLU B 1 49 ? -1.566 -21.453 -14.273 1 89.31 49 GLU B N 1
ATOM 2580 C CA . GLU B 1 49 ? -1.062 -20.172 -14.781 1 89.31 49 GLU B CA 1
ATOM 2581 C C . GLU B 1 49 ? 0.019 -19.609 -13.867 1 89.31 49 GLU B C 1
ATOM 2583 O O . GLU B 1 49 ? 0.176 -20.062 -12.727 1 89.31 49 GLU B O 1
ATOM 2588 N N . PRO B 1 50 ? 0.822 -18.656 -14.391 1 91.56 50 PRO B N 1
ATOM 2589 C CA . PRO B 1 50 ? 1.796 -18.031 -13.492 1 91.56 50 PRO B CA 1
ATOM 2590 C C . PRO B 1 50 ? 1.15 -17.453 -12.234 1 91.56 50 PRO B C 1
ATOM 2592 O O . PRO B 1 50 ? 0.154 -16.719 -12.328 1 91.56 50 PRO B O 1
ATOM 2595 N N . MET B 1 51 ? 1.688 -17.828 -11.094 1 95.5 51 MET B N 1
ATOM 2596 C CA . MET B 1 51 ? 1.04 -17.422 -9.852 1 95.5 51 MET B CA 1
ATOM 2597 C C . MET B 1 51 ? 1.953 -17.656 -8.656 1 95.5 51 MET B C 1
ATOM 2599 O O . MET B 1 51 ? 3 -18.297 -8.789 1 95.5 51 MET B O 1
ATOM 2603 N N . LEU B 1 52 ? 1.629 -17.016 -7.555 1 96.56 52 LEU B N 1
ATOM 2604 C CA . LEU B 1 52 ? 2.033 -17.422 -6.215 1 96.56 52 LEU B CA 1
ATOM 2605 C C . LEU B 1 52 ? 0.969 -18.312 -5.574 1 96.56 52 LEU B C 1
ATOM 2607 O O . LEU B 1 52 ? -0.221 -17.984 -5.617 1 96.56 52 LEU B O 1
ATOM 2611 N N . TYR B 1 53 ? 1.323 -19.438 -5.062 1 97.12 53 TYR B N 1
ATOM 2612 C CA . TYR B 1 53 ? 0.428 -20.359 -4.391 1 97.12 53 TYR B CA 1
ATOM 2613 C C . TYR B 1 53 ? 0.923 -20.672 -2.98 1 97.12 53 TYR B C 1
ATOM 2615 O O . TYR B 1 53 ? 1.92 -21.375 -2.809 1 97.12 53 TYR B O 1
ATOM 2623 N N . LEU B 1 54 ? 0.242 -20.125 -1.982 1 97.94 54 LEU B N 1
ATOM 2624 C CA . LEU B 1 54 ? 0.646 -20.25 -0.586 1 97.94 54 LEU B CA 1
ATOM 2625 C C . LEU B 1 54 ? -0.202 -21.281 0.139 1 97.94 54 LEU B C 1
ATOM 2627 O O . LEU B 1 54 ? -1.429 -21.172 0.184 1 97.94 54 LEU B O 1
ATOM 2631 N N . VAL B 1 55 ? 0.416 -22.266 0.771 1 97.94 55 VAL B N 1
ATOM 2632 C CA . VAL B 1 55 ? -0.311 -23.328 1.444 1 97.94 55 VAL B CA 1
ATOM 2633 C C . VAL B 1 55 ? -0.284 -23.109 2.953 1 97.94 55 VAL B C 1
ATOM 2635 O O . VAL B 1 55 ? 0.787 -22.953 3.547 1 97.94 55 VAL B O 1
ATOM 2638 N N . PHE B 1 56 ? -1.418 -23.125 3.574 1 97.62 56 PHE B N 1
ATOM 2639 C CA . PHE B 1 56 ? -1.483 -22.828 5 1 97.62 56 PHE B CA 1
ATOM 2640 C C . PHE B 1 56 ? -1.959 -24.047 5.785 1 97.62 56 PHE B C 1
ATOM 2642 O O . PHE B 1 56 ? -1.729 -24.141 6.996 1 97.62 56 PHE B O 1
ATOM 2649 N N . GLN B 1 57 ? -2.67 -24.984 5.137 1 96.81 57 GLN B N 1
ATOM 2650 C CA . GLN B 1 57 ? -3.16 -26.203 5.781 1 96.81 57 GLN B CA 1
ATOM 2651 C C . GLN B 1 57 ? -3.316 -27.328 4.77 1 96.81 57 GLN B C 1
ATOM 2653 O O . GLN B 1 57 ? -3.645 -27.078 3.605 1 96.81 57 GLN B O 1
ATOM 2658 N N . GLY B 1 58 ? -3.102 -28.578 5.27 1 96.31 58 GLY B N 1
ATOM 2659 C CA . GLY B 1 58 ? -3.207 -29.719 4.379 1 96.31 58 GLY B CA 1
ATOM 2660 C C . GLY B 1 58 ? -2.023 -29.859 3.439 1 96.31 58 GLY B C 1
ATOM 2661 O O . GLY B 1 58 ? -0.974 -29.25 3.662 1 96.31 58 GLY B O 1
ATOM 2662 N N . ALA B 1 59 ? -2.234 -30.734 2.422 1 97.44 59 ALA B N 1
ATOM 2663 C CA . ALA B 1 59 ? -1.135 -31 1.493 1 97.44 59 ALA B CA 1
ATOM 2664 C C . ALA B 1 59 ? -1.66 -31.375 0.11 1 97.44 59 ALA B C 1
ATOM 2666 O O . ALA B 1 59 ? -2.76 -31.906 -0.017 1 97.44 59 ALA B O 1
ATOM 2667 N N . LYS B 1 60 ? -0.893 -30.984 -0.856 1 96.81 60 LYS B N 1
ATOM 2668 C CA . LYS B 1 60 ? -1.199 -31.266 -2.256 1 96.81 60 LYS B CA 1
ATOM 2669 C C . LYS B 1 60 ? 0.016 -31.844 -2.979 1 96.81 60 LYS B C 1
ATOM 2671 O O . LYS B 1 60 ? 1.15 -31.672 -2.525 1 96.81 60 LYS B O 1
ATOM 2676 N N . ARG B 1 61 ? -0.268 -32.594 -3.934 1 95.94 61 ARG B N 1
ATOM 2677 C CA . ARG B 1 61 ? 0.739 -33.125 -4.84 1 95.94 61 ARG B CA 1
ATOM 2678 C C . ARG B 1 61 ? 0.394 -32.812 -6.293 1 95.94 61 ARG B C 1
ATOM 2680 O O . ARG B 1 61 ? -0.77 -32.906 -6.691 1 95.94 61 ARG B O 1
ATOM 2687 N N . ILE B 1 62 ? 1.388 -32.375 -7.008 1 93.56 62 ILE B N 1
ATOM 2688 C CA . ILE B 1 62 ? 1.2 -32.125 -8.438 1 93.56 62 ILE B CA 1
ATOM 2689 C C . ILE B 1 62 ? 2.08 -33.094 -9.234 1 93.56 62 ILE B C 1
ATOM 2691 O O . ILE B 1 62 ? 3.24 -33.312 -8.883 1 93.56 62 ILE B O 1
ATOM 2695 N N . LEU B 1 63 ? 1.489 -33.688 -10.18 1 89.75 63 LEU B N 1
ATOM 2696 C CA . LEU B 1 63 ? 2.191 -34.594 -11.086 1 89.75 63 LEU B CA 1
ATOM 2697 C C . LEU B 1 63 ? 2.455 -33.938 -12.43 1 89.75 63 LEU B C 1
ATOM 2699 O O . LEU B 1 63 ? 1.523 -33.656 -13.195 1 89.75 63 LEU B O 1
ATOM 2703 N N . LEU B 1 64 ? 3.697 -33.625 -12.625 1 87.5 64 LEU B N 1
ATOM 2704 C CA . LEU B 1 64 ? 4.145 -33.094 -13.906 1 87.5 64 LEU B CA 1
ATOM 2705 C C . LEU B 1 64 ? 4.598 -34.188 -14.844 1 87.5 64 LEU B C 1
ATOM 2707 O O . LEU B 1 64 ? 4.539 -35.375 -14.492 1 87.5 64 LEU B O 1
ATOM 2711 N N . SER B 1 65 ? 4.918 -33.781 -16.094 1 77.44 65 SER B N 1
ATOM 2712 C CA . SER B 1 65 ? 5.34 -34.781 -17.078 1 77.44 65 SER B CA 1
ATOM 2713 C C . SER B 1 65 ? 6.645 -35.438 -16.656 1 77.44 65 SER B C 1
ATOM 2715 O O . SER B 1 65 ? 6.852 -36.625 -16.922 1 77.44 65 SER B O 1
ATOM 2717 N N . ASP B 1 66 ? 7.453 -34.688 -15.984 1 78.31 66 ASP B N 1
ATOM 2718 C CA . ASP B 1 66 ? 8.805 -35.188 -15.75 1 78.31 66 ASP B CA 1
ATOM 2719 C C . ASP B 1 66 ? 9.055 -35.438 -14.266 1 78.31 66 ASP B C 1
ATOM 2721 O O . ASP B 1 66 ? 10.023 -36.094 -13.891 1 78.31 66 ASP B O 1
ATOM 2725 N N . ARG B 1 67 ? 8.172 -34.906 -13.422 1 86.81 67 ARG B N 1
ATOM 2726 C CA . ARG B 1 67 ? 8.445 -35.062 -11.992 1 86.81 67 ARG B CA 1
ATOM 2727 C C . ARG B 1 67 ? 7.184 -34.844 -11.172 1 86.81 67 ARG B C 1
ATOM 2729 O O . ARG B 1 67 ? 6.133 -34.5 -11.711 1 86.81 67 ARG B O 1
ATOM 2736 N N . GLU B 1 68 ? 7.344 -35.219 -9.938 1 93.06 68 GLU B N 1
ATOM 2737 C CA . GLU B 1 68 ? 6.297 -35 -8.953 1 93.06 68 GLU B CA 1
ATOM 2738 C C . GLU B 1 68 ? 6.754 -34 -7.879 1 93.06 68 GLU B C 1
ATOM 2740 O O . GLU B 1 68 ? 7.906 -34.062 -7.441 1 93.06 68 GLU B O 1
ATOM 2745 N N . ILE B 1 69 ? 5.848 -33.156 -7.504 1 94.31 69 ILE B N 1
ATOM 2746 C CA . ILE B 1 69 ? 6.156 -32.156 -6.48 1 94.31 69 ILE B CA 1
ATOM 2747 C C . ILE B 1 69 ? 5.094 -32.188 -5.387 1 94.31 69 ILE B C 1
ATOM 2749 O O . ILE B 1 69 ? 3.895 -32.188 -5.676 1 94.31 69 ILE B O 1
ATOM 2753 N N . SER B 1 70 ? 5.562 -32.344 -4.188 1 96.81 70 SER B N 1
ATOM 2754 C CA . SER B 1 70 ? 4.668 -32.281 -3.037 1 96.81 70 SER B CA 1
ATOM 2755 C C . SER B 1 70 ? 4.902 -31 -2.229 1 96.81 70 SER B C 1
ATOM 2757 O O . SER B 1 70 ? 6.035 -30.531 -2.102 1 96.81 70 SER B O 1
ATOM 2759 N N . TYR B 1 71 ? 3.816 -30.453 -1.727 1 96.69 71 TYR B N 1
ATOM 2760 C CA . TYR B 1 71 ? 3.932 -29.266 -0.9 1 96.69 71 TYR B CA 1
ATOM 2761 C C . TYR B 1 71 ? 2.838 -29.234 0.161 1 96.69 71 TYR B C 1
ATOM 2763 O O . TYR B 1 71 ? 1.803 -29.875 0.018 1 96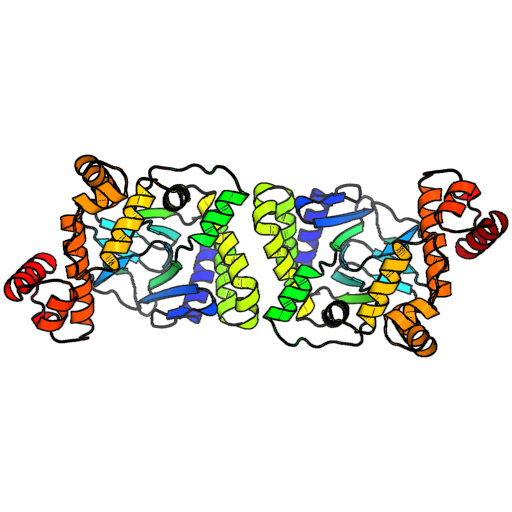.69 71 TYR B O 1
ATOM 2771 N N . GLY B 1 72 ? 3.154 -28.469 1.225 1 96.5 72 GLY B N 1
ATOM 2772 C CA . GLY B 1 72 ? 2.273 -28.391 2.379 1 96.5 72 GLY B CA 1
ATOM 2773 C C . GLY B 1 72 ? 2.354 -27.062 3.098 1 96.5 72 GLY B C 1
ATOM 2774 O O . GLY B 1 72 ? 2.83 -26.062 2.535 1 96.5 72 GLY B O 1
ATOM 2775 N N . PRO B 1 73 ? 1.864 -27.094 4.402 1 96.12 73 PRO B N 1
ATOM 2776 C CA . PRO B 1 73 ? 1.762 -25.828 5.145 1 96.12 73 PRO B CA 1
ATOM 2777 C C . PRO B 1 73 ? 3.104 -25.109 5.285 1 96.12 73 PRO B C 1
ATOM 2779 O O . PRO B 1 73 ? 4.105 -25.75 5.637 1 96.12 73 PRO B O 1
ATOM 2782 N N . GLY B 1 74 ? 3.053 -23.812 4.961 1 95.56 74 GLY B N 1
ATOM 2783 C CA . GLY B 1 74 ? 4.25 -23.016 5.102 1 95.56 74 GLY B CA 1
ATOM 2784 C C . GLY B 1 74 ? 5.098 -22.969 3.842 1 95.56 74 GLY B C 1
ATOM 2785 O O . GLY B 1 74 ? 6.184 -22.391 3.832 1 95.56 74 GLY B O 1
ATOM 2786 N N . GLU B 1 75 ? 4.605 -23.578 2.811 1 96.25 75 GLU B N 1
ATOM 2787 C CA . GLU B 1 75 ? 5.363 -23.594 1.564 1 96.25 75 GLU B CA 1
ATOM 2788 C C . GLU B 1 75 ? 4.719 -22.688 0.517 1 96.25 75 GLU B C 1
ATOM 2790 O O . GLU B 1 75 ? 3.502 -22.484 0.522 1 96.25 75 GLU B O 1
ATOM 2795 N N . LEU B 1 76 ? 5.562 -22.109 -0.305 1 96.19 76 LEU B N 1
ATOM 2796 C CA . LEU B 1 76 ? 5.195 -21.266 -1.44 1 96.19 76 LEU B CA 1
ATOM 2797 C C . LEU B 1 76 ? 5.516 -21.969 -2.758 1 96.19 76 LEU B C 1
ATOM 2799 O O . LEU B 1 76 ? 6.664 -22.344 -3.004 1 96.19 76 LEU B O 1
ATOM 2803 N N . VAL B 1 77 ? 4.496 -22.188 -3.559 1 94.88 77 VAL B N 1
ATOM 2804 C CA . VAL B 1 77 ? 4.695 -22.688 -4.91 1 94.88 77 VAL B CA 1
ATOM 2805 C C . VAL B 1 77 ? 4.656 -21.531 -5.906 1 94.88 77 VAL B C 1
ATOM 2807 O O . VAL B 1 77 ? 3.752 -20.703 -5.859 1 94.88 77 VAL B O 1
ATOM 2810 N N . THR B 1 78 ? 5.609 -21.422 -6.742 1 92.81 78 THR B N 1
ATOM 2811 C CA . THR B 1 78 ? 5.645 -20.438 -7.812 1 92.81 78 THR B CA 1
ATOM 2812 C C . THR B 1 78 ? 5.594 -21.109 -9.18 1 92.81 78 THR B C 1
ATOM 2814 O O . THR B 1 78 ? 6.277 -22.109 -9.406 1 92.81 78 THR B O 1
ATOM 2817 N N . THR B 1 79 ? 4.719 -20.688 -10 1 90.38 79 THR B N 1
ATOM 2818 C CA . THR B 1 79 ? 4.672 -21.109 -11.391 1 90.38 79 THR B CA 1
ATOM 2819 C C . THR B 1 79 ? 4.93 -19.922 -12.32 1 90.38 79 THR B C 1
ATOM 2821 O O . THR B 1 79 ? 4.383 -18.828 -12.117 1 90.38 79 THR B O 1
ATOM 2824 N N . ALA B 1 80 ? 5.812 -20.125 -13.297 1 83.94 80 ALA B N 1
ATOM 2825 C CA . ALA B 1 80 ? 6.184 -19.016 -14.18 1 83.94 80 ALA B CA 1
ATOM 2826 C C . ALA B 1 80 ? 5.824 -19.328 -15.633 1 83.94 80 ALA B C 1
ATOM 2828 O O . ALA B 1 80 ? 6.391 -18.75 -16.562 1 83.94 80 ALA B O 1
ATOM 2829 N N . ALA B 1 81 ? 4.934 -20.281 -15.867 1 81.38 81 ALA B N 1
ATOM 2830 C CA . ALA B 1 81 ? 4.402 -20.656 -17.172 1 81.38 81 ALA B CA 1
ATOM 2831 C C . ALA B 1 81 ? 3.057 -21.359 -17.047 1 81.38 81 ALA B C 1
ATOM 2833 O O . ALA B 1 81 ? 2.617 -21.672 -15.93 1 81.38 81 ALA B O 1
ATOM 2834 N N . HIS B 1 82 ? 2.332 -21.484 -18.156 1 83.31 82 HIS B N 1
ATOM 2835 C CA . HIS B 1 82 ? 1.188 -22.391 -18.156 1 83.31 82 HIS B CA 1
ATOM 2836 C C . HIS B 1 82 ? 1.637 -23.844 -18.094 1 83.31 82 HIS B C 1
ATOM 2838 O O . HIS B 1 82 ? 2.377 -24.312 -18.969 1 83.31 82 HIS B O 1
ATOM 2844 N N . ILE B 1 83 ? 1.171 -24.484 -17.062 1 84.75 83 ILE B N 1
ATOM 2845 C CA . ILE B 1 83 ? 1.679 -25.844 -16.844 1 84.75 83 ILE B CA 1
ATOM 2846 C C . ILE B 1 83 ? 0.511 -26.812 -16.688 1 84.75 83 ILE B C 1
ATOM 2848 O O . ILE B 1 83 ? -0.215 -26.766 -15.688 1 84.75 83 ILE B O 1
ATOM 2852 N N . PRO B 1 84 ? 0.351 -27.688 -17.688 1 87.25 84 PRO B N 1
ATOM 2853 C CA . PRO B 1 84 ? -0.607 -28.781 -17.484 1 87.25 84 PRO B CA 1
ATOM 2854 C C . PRO B 1 84 ? -0.115 -29.812 -16.469 1 87.25 84 PRO B C 1
ATOM 2856 O O . PRO B 1 84 ? 1.028 -30.266 -16.562 1 87.25 84 PRO B O 1
ATOM 2859 N N . ALA B 1 85 ? -0.886 -30.141 -15.531 1 88.38 85 ALA B N 1
ATOM 2860 C CA . ALA B 1 85 ? -0.505 -31.109 -14.5 1 88.38 85 ALA B CA 1
ATOM 2861 C C . ALA B 1 85 ? -1.734 -31.781 -13.898 1 88.38 85 ALA B C 1
ATOM 2863 O O . ALA B 1 85 ? -2.869 -31.406 -14.211 1 88.38 85 ALA B O 1
ATOM 2864 N N . LEU B 1 86 ? -1.507 -32.844 -13.273 1 88.19 86 LEU B N 1
ATOM 2865 C CA . LEU B 1 86 ? -2.52 -33.406 -12.391 1 88.19 86 LEU B CA 1
ATOM 2866 C C . LEU B 1 86 ? -2.303 -32.938 -10.953 1 88.19 86 LEU B C 1
ATOM 2868 O O . LEU B 1 86 ? -1.179 -32.969 -10.445 1 88.19 86 LEU B O 1
ATOM 2872 N N . ALA B 1 87 ? -3.285 -32.469 -10.352 1 91.88 87 ALA B N 1
ATOM 2873 C CA . ALA B 1 87 ? -3.191 -32 -8.969 1 91.88 87 ALA B CA 1
ATOM 2874 C C . ALA B 1 87 ? -4.039 -32.875 -8.047 1 91.88 87 ALA B C 1
ATOM 2876 O O . ALA B 1 87 ? -5.168 -33.25 -8.391 1 91.88 87 ALA B O 1
ATOM 2877 N N . GLU B 1 88 ? -3.463 -33.219 -6.945 1 93.62 88 GLU B N 1
ATOM 2878 C CA . GLU B 1 88 ? -4.105 -34.125 -5.98 1 93.62 88 GLU B CA 1
ATOM 2879 C C . GLU B 1 88 ? -4.004 -33.562 -4.566 1 93.62 88 GLU B C 1
ATOM 2881 O O . GLU B 1 88 ? -2.914 -33.188 -4.109 1 93.62 88 GLU B O 1
ATOM 2886 N N . VAL B 1 89 ? -5.207 -33.406 -3.898 1 95.75 89 VAL B N 1
ATOM 2887 C CA . VAL B 1 89 ? -5.184 -33.094 -2.469 1 95.75 89 VAL B CA 1
ATOM 2888 C C . VAL B 1 89 ? -4.926 -34.406 -1.683 1 95.75 89 VAL B C 1
ATOM 2890 O O . VAL B 1 89 ? -5.762 -35.312 -1.668 1 95.75 89 VAL B O 1
ATOM 2893 N N . VAL B 1 90 ? -3.791 -34.438 -0.923 1 95.88 90 VAL B N 1
ATOM 2894 C CA . VAL B 1 90 ? -3.375 -35.719 -0.331 1 95.88 90 VAL B CA 1
ATOM 2895 C C . VAL B 1 90 ? -3.637 -35.688 1.173 1 95.88 90 VAL B C 1
ATOM 2897 O O . VAL B 1 90 ? -3.625 -36.719 1.826 1 95.88 90 VAL B O 1
ATOM 2900 N N . ALA B 1 91 ? -3.832 -34.562 1.736 1 95.69 91 ALA B N 1
ATOM 2901 C CA . ALA B 1 91 ? -4.16 -34.438 3.154 1 95.69 91 ALA B CA 1
ATOM 2902 C C . ALA B 1 91 ? -5.234 -33.375 3.379 1 95.69 91 ALA B C 1
ATOM 2904 O O . ALA B 1 91 ? -4.977 -32.188 3.236 1 95.69 91 ALA B O 1
ATOM 2905 N N . ALA B 1 92 ? -6.414 -33.781 3.756 1 95.88 92 ALA B N 1
ATOM 2906 C CA . ALA B 1 92 ? -7.562 -32.938 4.059 1 95.88 92 ALA B CA 1
ATOM 2907 C C . ALA B 1 92 ? -8.68 -33.719 4.727 1 95.88 92 ALA B C 1
ATOM 2909 O O . ALA B 1 92 ? -8.859 -34.906 4.434 1 95.88 92 ALA B O 1
ATOM 2910 N N . SER B 1 93 ? -9.383 -33.125 5.656 1 94.5 93 SER B N 1
ATOM 2911 C CA . SER B 1 93 ? -10.57 -33.656 6.301 1 94.5 93 SER B CA 1
ATOM 2912 C C . SER B 1 93 ? -11.539 -32.562 6.688 1 94.5 93 SER B C 1
ATOM 2914 O O . SER B 1 93 ? -11.211 -31.359 6.57 1 94.5 93 SER B O 1
ATOM 2916 N N . ASP B 1 94 ? -12.688 -32.938 7.062 1 92.44 94 ASP B N 1
ATOM 2917 C CA . ASP B 1 94 ? -13.68 -31.969 7.48 1 92.44 94 ASP B CA 1
ATOM 2918 C C . ASP B 1 94 ? -13.172 -31.125 8.648 1 92.44 94 ASP B C 1
ATOM 2920 O O . ASP B 1 94 ? -13.398 -29.922 8.695 1 92.44 94 ASP B O 1
ATOM 2924 N N . ARG B 1 95 ? -12.469 -31.766 9.594 1 92.69 95 ARG B N 1
ATOM 2925 C CA . ARG B 1 95 ? -11.953 -31.094 10.781 1 92.69 95 ARG B CA 1
ATOM 2926 C C . ARG B 1 95 ? -10.695 -30.297 10.461 1 92.69 95 ARG B C 1
ATOM 2928 O O . ARG B 1 95 ? -10.398 -29.297 11.117 1 92.69 95 ARG B O 1
ATOM 2935 N N . PHE B 1 96 ? -10.008 -30.797 9.438 1 94.19 96 PHE B N 1
ATOM 2936 C CA . PHE B 1 96 ? -8.758 -30.172 9.039 1 94.19 96 PHE B CA 1
ATOM 2937 C C . PHE B 1 96 ? -8.68 -30.016 7.523 1 94.19 96 PHE B C 1
ATOM 2939 O O . PHE B 1 96 ? -7.914 -30.719 6.859 1 94.19 96 PHE B O 1
ATOM 2946 N N . PRO B 1 97 ? -9.398 -29.031 7.004 1 96.5 97 PRO B N 1
ATOM 2947 C CA . PRO B 1 97 ? -9.477 -28.891 5.551 1 96.5 97 PRO B CA 1
ATOM 2948 C C . PRO B 1 97 ? -8.172 -28.391 4.934 1 96.5 97 PRO B C 1
ATOM 2950 O O . PRO B 1 97 ? -7.328 -27.828 5.633 1 96.5 97 PRO B O 1
ATOM 2953 N N . TYR B 1 98 ? -7.961 -28.703 3.662 1 97.06 98 TYR B N 1
ATOM 2954 C CA . TYR B 1 98 ? -6.922 -28.062 2.861 1 97.06 98 TYR B CA 1
ATOM 2955 C C . TYR B 1 98 ? -7.246 -26.609 2.602 1 97.06 98 TYR B C 1
ATOM 2957 O O . TYR B 1 98 ? -8.367 -26.266 2.213 1 97.06 98 TYR B O 1
ATOM 2965 N N . ARG B 1 99 ? -6.285 -25.703 2.861 1 97.88 99 ARG B N 1
ATOM 2966 C CA . ARG B 1 99 ? -6.48 -24.266 2.654 1 97.88 99 ARG B CA 1
ATOM 2967 C C . ARG B 1 99 ? -5.242 -23.625 2.035 1 97.88 99 ARG B C 1
ATOM 2969 O O . ARG B 1 99 ? -4.141 -23.75 2.578 1 97.88 99 ARG B O 1
ATOM 2976 N N . ALA B 1 100 ? -5.461 -22.969 0.918 1 98.06 100 ALA B N 1
ATOM 2977 C CA . ALA B 1 100 ? -4.359 -22.297 0.233 1 98.06 100 ALA B CA 1
ATOM 2978 C C . ALA B 1 100 ? -4.836 -21.016 -0.442 1 98.06 100 ALA B C 1
ATOM 2980 O O . ALA B 1 100 ? -6.035 -20.828 -0.667 1 98.06 100 ALA B O 1
ATOM 2981 N N . LEU B 1 101 ? -3.922 -20.141 -0.64 1 98.5 101 LEU B N 1
ATOM 2982 C CA . LEU B 1 101 ? -4.191 -18.859 -1.293 1 98.5 101 LEU B CA 1
ATOM 2983 C C . LEU B 1 101 ? -3.459 -18.766 -2.627 1 98.5 101 LEU B C 1
ATOM 2985 O O . LEU B 1 101 ? -2.256 -19.031 -2.697 1 98.5 101 LEU B O 1
ATOM 2989 N N . GLU B 1 102 ? -4.168 -18.5 -3.664 1 98.31 102 GLU B N 1
ATOM 2990 C CA . GLU B 1 102 ? -3.613 -18.266 -4.992 1 98.31 102 GLU B CA 1
ATOM 2991 C C . GLU B 1 102 ? -3.602 -16.781 -5.332 1 98.31 102 GLU B C 1
ATOM 2993 O O . GLU B 1 102 ? -4.641 -16.125 -5.281 1 98.31 102 GLU B O 1
ATOM 2998 N N . ILE B 1 103 ? -2.502 -16.234 -5.641 1 98.06 103 ILE B N 1
ATOM 2999 C CA . ILE B 1 103 ? -2.338 -14.859 -6.121 1 98.06 103 ILE B CA 1
ATOM 3000 C C . ILE B 1 103 ? -1.808 -14.883 -7.555 1 98.06 103 ILE B C 1
ATOM 3002 O O . ILE B 1 103 ? -0.624 -15.141 -7.781 1 98.06 103 ILE B O 1
ATOM 3006 N N . PRO B 1 104 ? -2.65 -14.57 -8.5 1 97 104 PRO B N 1
ATOM 3007 C CA . PRO B 1 104 ? -2.225 -14.625 -9.898 1 97 104 PRO B CA 1
ATOM 3008 C C . PRO B 1 104 ? -1.113 -13.625 -10.219 1 97 104 PRO B C 1
ATOM 3010 O O . PRO B 1 104 ? -1.073 -12.531 -9.641 1 97 104 PRO B O 1
ATOM 3013 N N . PHE B 1 105 ? -0.257 -13.992 -11.086 1 94.5 105 PHE B N 1
ATOM 3014 C CA . PHE B 1 105 ? 0.806 -13.117 -11.57 1 94.5 105 PHE B CA 1
ATOM 3015 C C . PHE B 1 105 ? 0.227 -11.891 -12.258 1 94.5 105 PHE B C 1
ATOM 3017 O O . PHE B 1 105 ? -0.695 -12 -13.07 1 94.5 105 PHE B O 1
ATOM 3024 N N . ASP B 1 106 ? 0.696 -10.773 -11.891 1 92.81 106 ASP B N 1
ATOM 3025 C CA . ASP B 1 106 ? 0.358 -9.492 -12.508 1 92.81 106 ASP B CA 1
ATOM 3026 C C . ASP B 1 106 ? 1.558 -8.906 -13.25 1 92.81 106 ASP B C 1
ATOM 3028 O O . ASP B 1 106 ? 2.443 -8.312 -12.633 1 92.81 106 ASP B O 1
ATOM 3032 N N . GLN B 1 107 ? 1.54 -9.062 -14.531 1 89.06 107 GLN B N 1
ATOM 3033 C CA . GLN B 1 107 ? 2.688 -8.672 -15.336 1 89.06 107 GLN B CA 1
ATOM 3034 C C . GLN B 1 107 ? 2.957 -7.172 -15.219 1 89.06 107 GLN B C 1
ATOM 3036 O O . GLN B 1 107 ? 4.109 -6.75 -15.109 1 89.06 107 GLN B O 1
ATOM 3041 N N . GLN B 1 108 ? 1.937 -6.371 -15.336 1 90.75 108 GLN B N 1
ATOM 3042 C CA . GLN B 1 108 ? 2.098 -4.926 -15.258 1 90.75 108 GLN B CA 1
ATOM 3043 C C . GLN B 1 108 ? 2.688 -4.508 -13.914 1 90.75 108 GLN B C 1
ATOM 3045 O O . GLN B 1 108 ? 3.615 -3.697 -13.859 1 90.75 108 GLN B O 1
ATOM 3050 N N . LEU B 1 109 ? 2.17 -5.031 -12.883 1 94.12 109 LEU B N 1
ATOM 3051 C CA . LEU B 1 109 ? 2.631 -4.715 -11.531 1 94.12 109 LEU B CA 1
ATOM 3052 C C . LEU B 1 109 ? 4.094 -5.098 -11.359 1 94.12 109 LEU B C 1
ATOM 3054 O O . LEU B 1 109 ? 4.898 -4.293 -10.875 1 94.12 109 LEU B O 1
ATOM 3058 N N . VAL B 1 110 ? 4.496 -6.312 -11.734 1 93.06 110 VAL B N 1
ATOM 3059 C CA . VAL B 1 110 ? 5.852 -6.809 -11.523 1 93.06 110 VAL B CA 1
ATOM 3060 C C . VAL B 1 110 ? 6.828 -6.023 -12.398 1 93.06 110 VAL B C 1
ATOM 3062 O O . VAL B 1 110 ? 7.926 -5.672 -11.953 1 93.06 110 VAL B O 1
ATOM 3065 N N . THR B 1 111 ? 6.414 -5.707 -13.617 1 90.81 111 THR B N 1
ATOM 3066 C CA . THR B 1 111 ? 7.242 -4.883 -14.492 1 90.81 111 THR B CA 1
ATOM 3067 C C . THR B 1 111 ? 7.508 -3.521 -13.852 1 90.81 111 THR B C 1
ATOM 3069 O O . THR B 1 111 ? 8.641 -3.043 -13.852 1 90.81 111 THR B O 1
ATOM 3072 N N . ALA B 1 112 ? 6.488 -2.922 -13.336 1 91.25 112 ALA B N 1
ATOM 3073 C CA . ALA B 1 112 ? 6.621 -1.62 -12.688 1 91.25 112 ALA B CA 1
ATOM 3074 C C . ALA B 1 112 ? 7.562 -1.699 -11.484 1 91.25 112 ALA B C 1
ATOM 3076 O O . ALA B 1 112 ? 8.383 -0.805 -11.273 1 91.25 112 ALA B O 1
ATOM 3077 N N . LEU B 1 113 ? 7.461 -2.717 -10.695 1 93.06 113 LEU B N 1
ATOM 3078 C CA . LEU B 1 113 ? 8.312 -2.914 -9.531 1 93.06 113 LEU B CA 1
ATOM 3079 C C . LEU B 1 113 ? 9.773 -3.039 -9.938 1 93.06 113 LEU B C 1
ATOM 3081 O O . LEU B 1 113 ? 10.648 -2.422 -9.32 1 93.06 113 LEU B O 1
ATOM 3085 N N . ILE B 1 114 ? 9.992 -3.801 -10.961 1 89.38 114 ILE B N 1
ATOM 3086 C CA . ILE B 1 114 ? 11.352 -4.008 -11.438 1 89.38 114 ILE B CA 1
ATOM 3087 C C . ILE B 1 114 ? 11.945 -2.682 -11.914 1 89.38 114 ILE B C 1
ATOM 3089 O O . ILE B 1 114 ? 13.109 -2.377 -11.641 1 89.38 114 ILE B O 1
ATOM 3093 N N . ALA B 1 115 ? 11.109 -1.957 -12.641 1 88.38 115 ALA B N 1
ATOM 3094 C CA . ALA B 1 115 ? 11.547 -0.656 -13.133 1 88.38 115 ALA B CA 1
ATOM 3095 C C . ALA B 1 115 ? 11.945 0.263 -11.984 1 88.38 115 ALA B C 1
ATOM 3097 O O . ALA B 1 115 ? 12.914 1.017 -12.086 1 88.38 115 ALA B O 1
ATOM 3098 N N . GLU B 1 116 ? 11.242 0.236 -10.898 1 89.75 116 GLU B N 1
ATOM 3099 C CA . GLU B 1 116 ? 11.477 1.104 -9.75 1 89.75 116 GLU B CA 1
ATOM 3100 C C . GLU B 1 116 ? 12.703 0.65 -8.961 1 89.75 116 GLU B C 1
ATOM 3102 O O . GLU B 1 116 ? 13.438 1.477 -8.406 1 89.75 116 GLU B O 1
ATOM 3107 N N . LEU B 1 117 ? 12.875 -0.599 -8.859 1 87.75 117 LEU B N 1
ATOM 3108 C CA . LEU B 1 117 ? 13.953 -1.157 -8.047 1 87.75 117 LEU B CA 1
ATOM 3109 C C . LEU B 1 117 ? 15.258 -1.179 -8.828 1 87.75 117 LEU B C 1
ATOM 3111 O O . LEU B 1 117 ? 16.344 -1.18 -8.234 1 87.75 117 LEU B O 1
ATOM 3115 N N . GLY B 1 118 ? 15.125 -1.089 -10.102 1 80.31 118 GLY B N 1
ATOM 3116 C CA . GLY B 1 118 ? 16.312 -1.229 -10.922 1 80.31 118 GLY B CA 1
ATOM 3117 C C . GLY B 1 118 ? 16.641 -2.672 -11.266 1 80.31 118 GLY B C 1
ATOM 3118 O O . GLY B 1 118 ? 15.742 -3.473 -11.523 1 80.31 118 GLY B O 1
ATOM 3119 N N . GLU B 1 119 ? 17.875 -3.156 -11.188 1 76.44 119 GLU B N 1
ATOM 3120 C CA . GLU B 1 119 ? 18.281 -4.477 -11.656 1 76.44 119 GLU B CA 1
ATOM 3121 C C . GLU B 1 119 ? 18.125 -5.527 -10.555 1 76.44 119 GLU B C 1
ATOM 3123 O O . GLU B 1 119 ? 18.625 -5.355 -9.445 1 76.44 119 GLU B O 1
ATOM 3128 N N . LEU B 1 120 ? 17.234 -6.391 -10.797 1 81.19 120 LEU B N 1
ATOM 3129 C CA . LEU B 1 120 ? 17.078 -7.535 -9.914 1 81.19 120 LEU B CA 1
ATOM 3130 C C . LEU B 1 120 ? 17.719 -8.781 -10.508 1 81.19 120 LEU B C 1
ATOM 3132 O O . LEU B 1 120 ? 17.766 -8.938 -11.734 1 81.19 120 LEU B O 1
ATOM 3136 N N . PRO B 1 121 ? 18.25 -9.562 -9.594 1 76.81 121 PRO B N 1
ATOM 3137 C CA . PRO B 1 121 ? 18.828 -10.797 -10.109 1 76.81 121 PRO B CA 1
ATOM 3138 C C . PRO B 1 121 ? 17.812 -11.703 -10.781 1 76.81 121 PRO B C 1
ATOM 3140 O O . PRO B 1 121 ? 16.656 -11.766 -10.344 1 76.81 121 PRO B O 1
ATOM 3143 N N . SER B 1 122 ? 18.234 -12.133 -11.945 1 72.94 122 SER B N 1
ATOM 3144 C CA . SER B 1 122 ? 17.453 -13.148 -12.641 1 72.94 122 SER B CA 1
ATOM 3145 C C . SER B 1 122 ? 18.078 -14.531 -12.5 1 72.94 122 SER B C 1
ATOM 3147 O O . SER B 1 122 ? 19.297 -14.648 -12.383 1 72.94 122 SER B O 1
ATOM 3149 N N . SER B 1 123 ? 17.406 -15.477 -12.023 1 66.88 123 SER B N 1
ATOM 3150 C CA . SER B 1 123 ? 17.906 -16.844 -11.961 1 66.88 123 SER B CA 1
ATOM 3151 C C . SER B 1 123 ? 17.203 -17.75 -12.969 1 66.88 123 SER B C 1
ATOM 3153 O O . SER B 1 123 ? 16.062 -17.5 -13.344 1 66.88 123 SER B O 1
ATOM 3155 N N . PRO B 1 124 ? 18.094 -18.625 -13.547 1 59.12 124 PRO B N 1
ATOM 3156 C CA . PRO B 1 124 ? 17.438 -19.625 -14.391 1 59.12 124 PRO B CA 1
ATOM 3157 C C . PRO B 1 124 ? 16.328 -20.359 -13.664 1 59.12 124 PRO B C 1
ATOM 3159 O O . PRO B 1 124 ? 16.531 -20.859 -12.555 1 59.12 124 PRO B O 1
ATOM 3162 N N . ALA B 1 125 ? 15.195 -19.781 -13.672 1 62 125 ALA B N 1
ATOM 3163 C CA . ALA B 1 125 ? 14.18 -20.281 -12.75 1 62 125 ALA B CA 1
ATOM 3164 C C . ALA B 1 125 ? 13.367 -21.406 -13.383 1 62 125 ALA B C 1
ATOM 3166 O O . ALA B 1 125 ? 13.289 -21.5 -14.609 1 62 125 ALA B O 1
ATOM 3167 N N . GLU B 1 126 ? 13.281 -22.516 -12.648 1 75.12 126 GLU B N 1
ATOM 3168 C CA . GLU B 1 126 ? 12.273 -23.547 -12.891 1 75.12 126 GLU B CA 1
ATOM 3169 C C . GLU B 1 126 ? 10.883 -22.938 -13.047 1 75.12 126 GLU B C 1
ATOM 3171 O O . GLU B 1 126 ? 10.539 -21.984 -12.352 1 75.12 126 GLU B O 1
ATOM 3176 N N . SER B 1 127 ? 10.203 -23.453 -14.125 1 80.31 127 SER B N 1
ATOM 3177 C CA . SER B 1 127 ? 8.852 -22.969 -14.359 1 80.31 127 SER B CA 1
ATOM 3178 C C . SER B 1 127 ? 7.953 -23.219 -13.148 1 80.31 127 SER B C 1
ATOM 3180 O O . SER B 1 127 ? 6.961 -22.516 -12.953 1 80.31 127 SER B O 1
ATOM 3182 N N . VAL B 1 128 ? 8.336 -24.25 -12.328 1 88.06 128 VAL B N 1
ATOM 3183 C CA . VAL B 1 128 ? 7.621 -24.547 -11.094 1 88.06 128 VAL B CA 1
ATOM 3184 C C . VAL B 1 128 ? 8.625 -24.766 -9.961 1 88.06 128 VAL B C 1
ATOM 3186 O O . VAL B 1 128 ? 9.586 -25.531 -10.109 1 88.06 128 VAL B O 1
ATOM 3189 N N . ALA B 1 129 ? 8.422 -24.078 -8.867 1 89.62 129 ALA B N 1
ATOM 3190 C CA . ALA B 1 129 ? 9.312 -24.234 -7.723 1 89.62 129 ALA B CA 1
ATOM 3191 C C . ALA B 1 129 ? 8.539 -24.203 -6.41 1 89.62 129 ALA B C 1
ATOM 3193 O O . ALA B 1 129 ? 7.477 -23.578 -6.32 1 89.62 129 ALA B O 1
ATOM 3194 N N . VAL B 1 130 ? 9.062 -24.969 -5.43 1 93.25 130 VAL B N 1
ATOM 3195 C CA . VAL B 1 130 ? 8.523 -24.969 -4.07 1 93.25 130 VAL B CA 1
ATOM 3196 C C . VAL B 1 130 ? 9.586 -24.469 -3.098 1 93.25 130 VAL B C 1
ATOM 3198 O O . VAL B 1 130 ? 10.711 -24.969 -3.078 1 93.25 130 VAL B O 1
ATOM 3201 N N . ASN B 1 131 ? 9.242 -23.484 -2.373 1 92.94 131 ASN B N 1
ATOM 3202 C CA . ASN B 1 131 ? 10.133 -22.906 -1.375 1 92.94 131 ASN B CA 1
ATOM 3203 C C . ASN B 1 131 ? 9.398 -22.609 -0.071 1 92.94 131 ASN B C 1
ATOM 3205 O O . ASN B 1 131 ? 8.164 -22.562 -0.043 1 92.94 131 ASN B O 1
ATOM 3209 N N . PRO B 1 132 ? 10.18 -22.516 0.995 1 93.94 132 PRO B N 1
ATOM 3210 C CA . PRO B 1 132 ? 9.523 -22.031 2.213 1 93.94 132 PRO B CA 1
ATOM 3211 C C . PRO B 1 132 ? 8.875 -20.672 2.037 1 93.94 132 PRO B C 1
ATOM 3213 O O . PRO B 1 132 ? 9.43 -19.797 1.354 1 93.94 132 PRO B O 1
ATOM 3216 N N . LEU B 1 133 ? 7.746 -20.531 2.6 1 93.75 133 LEU B N 1
ATOM 3217 C CA . LEU B 1 133 ? 7.066 -19.234 2.582 1 93.75 133 LEU B CA 1
ATOM 3218 C C . LEU B 1 133 ? 7.855 -18.203 3.373 1 93.75 133 LEU B C 1
ATOM 3220 O O . LEU B 1 133 ? 8.133 -18.391 4.559 1 93.75 133 LEU B O 1
ATOM 3224 N N . PRO B 1 134 ? 8.258 -17.156 2.738 1 93.19 134 PRO B N 1
ATOM 3225 C CA . PRO B 1 134 ? 8.992 -16.141 3.49 1 93.19 134 PRO B CA 1
ATOM 3226 C C . PRO B 1 134 ? 8.164 -15.508 4.602 1 93.19 134 PRO B C 1
ATOM 3228 O O . PRO B 1 134 ? 6.992 -15.172 4.387 1 93.19 134 PRO B O 1
ATOM 3231 N N . ARG B 1 135 ? 8.758 -15.305 5.707 1 92.19 135 ARG B N 1
ATOM 3232 C CA . ARG B 1 135 ? 8.062 -14.711 6.848 1 92.19 135 ARG B CA 1
ATOM 3233 C C . ARG B 1 135 ? 7.57 -13.305 6.516 1 92.19 135 ARG B C 1
ATOM 3235 O O . ARG B 1 135 ? 6.527 -12.875 7.012 1 92.19 135 ARG B O 1
ATOM 3242 N N . SER B 1 136 ? 8.281 -12.617 5.68 1 92.38 136 SER B N 1
ATOM 3243 C CA . SER B 1 136 ? 8 -11.219 5.348 1 92.38 136 SER B CA 1
ATOM 3244 C C . SER B 1 136 ? 6.703 -11.094 4.551 1 92.38 136 SER B C 1
ATOM 3246 O O . SER B 1 136 ? 6.168 -9.992 4.398 1 92.38 136 SER B O 1
ATOM 3248 N N . VAL B 1 137 ? 6.152 -12.188 4.102 1 95.5 137 VAL B N 1
ATOM 3249 C CA . VAL B 1 137 ? 4.953 -12.125 3.273 1 95.5 137 VAL B CA 1
ATOM 3250 C C . VAL B 1 137 ? 3.719 -12.406 4.125 1 95.5 137 VAL B C 1
ATOM 3252 O O . VAL B 1 137 ? 2.59 -12.164 3.695 1 95.5 137 VAL B O 1
ATOM 3255 N N . LEU B 1 138 ? 3.889 -12.914 5.309 1 95.69 138 LEU B N 1
ATOM 3256 C CA . LEU B 1 138 ? 2.768 -13.352 6.129 1 95.69 138 LEU B CA 1
ATOM 3257 C C . LEU B 1 138 ? 1.904 -12.164 6.547 1 95.69 138 LEU B C 1
ATOM 3259 O O . LEU B 1 138 ? 0.677 -12.219 6.449 1 95.69 138 LEU B O 1
ATOM 3263 N N . ASP B 1 139 ? 2.543 -11.086 6.926 1 94.81 139 ASP B N 1
ATOM 3264 C CA . ASP B 1 139 ? 1.797 -9.922 7.383 1 94.81 139 ASP B CA 1
ATOM 3265 C C . ASP B 1 139 ? 0.989 -9.305 6.242 1 94.81 139 ASP B C 1
ATOM 3267 O O . ASP B 1 139 ? -0.214 -9.07 6.379 1 94.81 139 ASP B O 1
ATOM 3271 N N . PRO B 1 140 ? 1.619 -9.07 5.102 1 96.88 140 PRO B N 1
ATOM 3272 C CA . PRO B 1 140 ? 0.818 -8.484 4.023 1 96.88 140 PRO B CA 1
ATOM 3273 C C . PRO B 1 140 ? -0.268 -9.438 3.52 1 96.88 140 PRO B C 1
ATOM 3275 O O . PRO B 1 140 ? -1.339 -8.992 3.1 1 96.88 140 PRO B O 1
ATOM 3278 N N . VAL B 1 141 ? -0.034 -10.703 3.561 1 97.94 141 VAL B N 1
ATOM 3279 C CA . VAL B 1 141 ? -1.08 -11.648 3.186 1 97.94 141 VAL B CA 1
ATOM 3280 C C . VAL B 1 141 ? -2.24 -11.555 4.176 1 97.94 141 VAL B C 1
ATOM 3282 O O . VAL B 1 141 ? -3.406 -11.508 3.771 1 97.94 141 VAL B O 1
ATOM 3285 N N . SER B 1 142 ? -1.936 -11.5 5.43 1 97 142 SER B N 1
ATOM 3286 C CA . SER B 1 142 ? -2.971 -11.352 6.449 1 97 142 SER B CA 1
ATOM 3287 C C . SER B 1 142 ? -3.773 -10.07 6.242 1 97 142 SER B C 1
ATOM 3289 O O . SER B 1 142 ? -5.004 -10.086 6.309 1 97 142 SER B O 1
ATOM 3291 N N . ARG B 1 143 ? -3.057 -8.992 5.996 1 96.06 143 ARG B N 1
ATOM 3292 C CA . ARG B 1 143 ? -3.719 -7.711 5.773 1 96.06 143 ARG B CA 1
ATOM 3293 C C . ARG B 1 143 ? -4.598 -7.758 4.527 1 96.06 143 ARG B C 1
ATOM 3295 O O . ARG B 1 143 ? -5.691 -7.191 4.512 1 96.06 143 ARG B O 1
ATOM 3302 N N . LEU B 1 144 ? -4.129 -8.398 3.471 1 97.88 144 LEU B N 1
ATOM 3303 C CA . LEU B 1 144 ? -4.918 -8.539 2.252 1 97.88 144 LEU B CA 1
ATOM 3304 C C . LEU B 1 144 ? -6.234 -9.258 2.539 1 97.88 144 LEU B C 1
ATOM 3306 O O . LEU B 1 144 ? -7.301 -8.789 2.139 1 97.88 144 LEU B O 1
ATOM 3310 N N . LEU B 1 145 ? -6.137 -10.344 3.322 1 97.56 145 LEU B N 1
ATOM 3311 C CA . LEU B 1 145 ? -7.316 -11.164 3.584 1 97.56 145 LEU B CA 1
ATOM 3312 C C . LEU B 1 145 ? -8.297 -10.43 4.492 1 97.56 145 LEU B C 1
ATOM 3314 O O . LEU B 1 145 ? -9.508 -10.656 4.422 1 97.56 145 LEU B O 1
ATOM 3318 N N . GLU B 1 146 ? -7.836 -9.531 5.332 1 95.5 146 GLU B N 1
ATOM 3319 C CA . GLU B 1 146 ? -8.703 -8.734 6.191 1 95.5 146 GLU B CA 1
ATOM 3320 C C . GLU B 1 146 ? -9.617 -7.828 5.363 1 95.5 146 GLU B C 1
ATOM 3322 O O . GLU B 1 146 ? -10.695 -7.445 5.82 1 95.5 146 GLU B O 1
ATOM 3327 N N . LEU B 1 147 ? -9.195 -7.512 4.172 1 96.5 147 LEU B N 1
ATOM 3328 C CA . LEU B 1 147 ? -9.945 -6.598 3.32 1 96.5 147 LEU B CA 1
ATOM 3329 C C . LEU B 1 147 ? -11.133 -7.309 2.674 1 96.5 147 LEU B C 1
ATOM 3331 O O . LEU B 1 147 ? -12.023 -6.66 2.121 1 96.5 147 LEU B O 1
ATOM 3335 N N . ALA B 1 148 ? -11.172 -8.648 2.768 1 95.44 148 ALA B N 1
ATOM 3336 C CA . ALA B 1 148 ? -12.172 -9.445 2.055 1 95.44 148 ALA B CA 1
ATOM 3337 C C . ALA B 1 148 ? -13.586 -9.047 2.473 1 95.44 148 ALA B C 1
ATOM 3339 O O . ALA B 1 148 ? -14.523 -9.172 1.687 1 95.44 148 ALA B O 1
ATOM 3340 N N . HIS B 1 149 ? -13.758 -8.492 3.674 1 91.94 149 HIS B N 1
ATOM 3341 C CA . HIS B 1 149 ? -15.094 -8.195 4.191 1 91.94 149 HIS B CA 1
ATOM 3342 C C . HIS B 1 149 ? -15.398 -6.707 4.113 1 91.94 149 HIS B C 1
ATOM 3344 O O . HIS B 1 149 ? -16.391 -6.242 4.66 1 91.94 149 HIS B O 1
ATOM 3350 N N . ASP B 1 150 ? -14.641 -5.945 3.537 1 93.06 150 ASP B N 1
ATOM 3351 C CA . ASP B 1 150 ? -14.812 -4.504 3.377 1 93.06 150 ASP B CA 1
ATOM 3352 C C . ASP B 1 150 ? -14.516 -4.074 1.941 1 93.06 150 ASP B C 1
ATOM 3354 O O . ASP B 1 150 ? -13.406 -3.631 1.634 1 93.06 150 ASP B O 1
ATOM 3358 N N . PRO B 1 151 ? -15.508 -4.141 1.149 1 90.56 151 PRO B N 1
ATOM 3359 C CA . PRO B 1 151 ? -15.312 -3.871 -0.277 1 90.56 151 PRO B CA 1
ATOM 3360 C C . PRO B 1 151 ? -14.742 -2.48 -0.543 1 90.56 151 PRO B C 1
ATOM 3362 O O . PRO B 1 151 ? -13.961 -2.299 -1.48 1 90.56 151 PRO B O 1
ATOM 3365 N N . ASP B 1 152 ? -15.102 -1.487 0.211 1 89.94 152 ASP B N 1
ATOM 3366 C CA . ASP B 1 152 ? -14.57 -0.138 0.033 1 89.94 152 ASP B CA 1
ATOM 3367 C C . ASP B 1 152 ? -13.078 -0.09 0.331 1 89.94 152 ASP B C 1
ATOM 3369 O O . ASP B 1 152 ? -12.305 0.484 -0.439 1 89.94 152 ASP B O 1
ATOM 3373 N N . ALA B 1 153 ? -12.75 -0.711 1.421 1 94.62 153 ALA B N 1
ATOM 3374 C CA . ALA B 1 153 ? -11.328 -0.771 1.751 1 94.62 153 ALA B CA 1
ATOM 3375 C C . ALA B 1 153 ? -10.555 -1.556 0.695 1 94.62 153 ALA B C 1
ATOM 3377 O O . ALA B 1 153 ? -9.445 -1.17 0.317 1 94.62 153 ALA B O 1
ATOM 3378 N N . ALA B 1 154 ? -11.148 -2.674 0.263 1 96.25 154 ALA B N 1
ATOM 3379 C CA . ALA B 1 154 ? -10.492 -3.502 -0.742 1 96.25 154 ALA B CA 1
ATOM 3380 C C . ALA B 1 154 ? -10.227 -2.709 -2.02 1 96.25 154 ALA B C 1
ATOM 3382 O O . ALA B 1 154 ? -9.141 -2.783 -2.59 1 96.25 154 ALA B O 1
ATOM 3383 N N . ARG B 1 155 ? -11.172 -1.967 -2.43 1 92.88 155 ARG B N 1
ATOM 3384 C CA . ARG B 1 155 ? -11.086 -1.17 -3.648 1 92.88 155 ARG B CA 1
ATOM 3385 C C . ARG B 1 155 ? -9.906 -0.204 -3.59 1 92.88 155 ARG B C 1
ATOM 3387 O O . ARG B 1 155 ? -9.242 0.034 -4.598 1 92.88 155 ARG B O 1
ATOM 3394 N N . VAL B 1 156 ? -9.57 0.225 -2.395 1 93.5 156 VAL B N 1
ATOM 3395 C CA . VAL B 1 156 ? -8.617 1.312 -2.217 1 93.5 156 VAL B CA 1
ATOM 3396 C C . VAL B 1 156 ? -7.254 0.74 -1.83 1 93.5 156 VAL B C 1
ATOM 3398 O O . VAL B 1 156 ? -6.215 1.255 -2.252 1 93.5 156 VAL B O 1
ATOM 3401 N N . LEU B 1 157 ? -7.281 -0.326 -1.087 1 96.75 157 LEU B N 1
ATOM 3402 C CA . LEU B 1 157 ? -6.051 -0.703 -0.396 1 96.75 157 LEU B CA 1
ATOM 3403 C C . LEU B 1 157 ? -5.48 -1.995 -0.971 1 96.75 157 LEU B C 1
ATOM 3405 O O . LEU B 1 157 ? -4.285 -2.266 -0.829 1 96.75 157 LEU B O 1
ATOM 3409 N N . ALA B 1 158 ? -6.242 -2.83 -1.643 1 97.44 158 ALA B N 1
ATOM 3410 C CA . ALA B 1 158 ? -5.82 -4.172 -2.033 1 97.44 158 ALA B CA 1
ATOM 3411 C C . ALA B 1 158 ? -4.617 -4.113 -2.971 1 97.44 158 ALA B C 1
ATOM 3413 O O . ALA B 1 158 ? -3.676 -4.902 -2.83 1 97.44 158 ALA B O 1
ATOM 3414 N N . ALA B 1 159 ? -4.637 -3.203 -3.895 1 95.12 159 ALA B N 1
ATOM 3415 C CA . ALA B 1 159 ? -3.557 -3.094 -4.871 1 95.12 159 ALA B CA 1
ATOM 3416 C C . ALA B 1 159 ? -2.223 -2.814 -4.184 1 95.12 159 ALA B C 1
ATOM 3418 O O . ALA B 1 159 ? -1.192 -3.381 -4.559 1 95.12 159 ALA B O 1
ATOM 3419 N N . GLY B 1 160 ? -2.256 -1.921 -3.223 1 95.88 160 GLY B N 1
ATOM 3420 C CA . GLY B 1 160 ? -1.042 -1.61 -2.486 1 95.88 160 GLY B CA 1
ATOM 3421 C C . GLY B 1 160 ? -0.507 -2.787 -1.694 1 95.88 160 GLY B C 1
ATOM 3422 O O . GLY B 1 160 ? 0.706 -2.998 -1.625 1 95.88 160 GLY B O 1
ATOM 3423 N N . VAL B 1 161 ? -1.391 -3.549 -1.076 1 97.75 161 VAL B N 1
ATOM 3424 C CA . VAL B 1 161 ? -0.977 -4.711 -0.298 1 97.75 161 VAL B CA 1
ATOM 3425 C C . VAL B 1 161 ? -0.386 -5.77 -1.226 1 97.75 161 VAL B C 1
ATOM 3427 O O . VAL B 1 161 ? 0.647 -6.367 -0.917 1 97.75 161 VAL B O 1
ATOM 3430 N N . LYS B 1 162 ? -1.023 -5.973 -2.377 1 97.62 162 LYS B N 1
ATOM 3431 C CA . LYS B 1 162 ? -0.495 -6.922 -3.35 1 97.62 162 LYS B CA 1
ATOM 3432 C C . LYS B 1 162 ? 0.879 -6.488 -3.854 1 97.62 162 LYS B C 1
ATOM 3434 O O . LYS B 1 162 ? 1.769 -7.32 -4.039 1 97.62 162 LYS B O 1
ATOM 3439 N N . ARG B 1 163 ? 1.046 -5.227 -4.082 1 97 163 ARG B N 1
ATOM 3440 C CA . ARG B 1 163 ? 2.346 -4.691 -4.477 1 97 163 ARG B CA 1
ATOM 3441 C C . ARG B 1 163 ? 3.418 -5.055 -3.455 1 97 163 ARG B C 1
ATOM 3443 O O . ARG B 1 163 ? 4.527 -5.449 -3.824 1 97 163 ARG B O 1
ATOM 3450 N N . GLU B 1 164 ? 3.061 -4.887 -2.195 1 97.38 164 GLU B N 1
ATOM 3451 C CA . GLU B 1 164 ? 4.012 -5.242 -1.146 1 97.38 164 GLU B CA 1
ATOM 3452 C C . GLU B 1 164 ? 4.367 -6.723 -1.198 1 97.38 164 GLU B C 1
ATOM 3454 O O . GLU B 1 164 ? 5.531 -7.094 -1.053 1 97.38 164 GLU B O 1
ATOM 3459 N N . ILE B 1 165 ? 3.377 -7.59 -1.396 1 97.5 165 ILE B N 1
ATOM 3460 C CA . ILE B 1 165 ? 3.605 -9.031 -1.476 1 97.5 165 ILE B CA 1
ATOM 3461 C C . ILE B 1 165 ? 4.582 -9.336 -2.607 1 97.5 165 ILE B C 1
ATOM 3463 O O . ILE B 1 165 ? 5.582 -10.031 -2.406 1 97.5 165 ILE B O 1
ATOM 3467 N N . TRP B 1 166 ? 4.328 -8.812 -3.773 1 96.31 166 TRP B N 1
ATOM 3468 C CA . TRP B 1 166 ? 5.18 -9.062 -4.93 1 96.31 166 TRP B CA 1
ATOM 3469 C C . TRP B 1 166 ? 6.57 -8.469 -4.715 1 96.31 166 TRP B C 1
ATOM 3471 O O . TRP B 1 166 ? 7.57 -9.055 -5.141 1 96.31 166 TRP B O 1
ATOM 3481 N N . TYR B 1 167 ? 6.672 -7.324 -4.02 1 96 167 TYR B N 1
ATOM 3482 C CA . TYR B 1 167 ? 7.969 -6.75 -3.684 1 96 167 TYR B CA 1
ATOM 3483 C C . TYR B 1 167 ? 8.789 -7.715 -2.838 1 96 167 TYR B C 1
ATOM 3485 O O . TYR B 1 167 ? 9.961 -7.969 -3.133 1 96 167 TYR B O 1
ATOM 3493 N N . ARG B 1 168 ? 8.133 -8.25 -1.827 1 94.94 168 ARG B N 1
ATOM 3494 C CA . ARG B 1 168 ? 8.836 -9.148 -0.913 1 94.94 168 ARG B CA 1
ATOM 3495 C C . ARG B 1 168 ? 9.273 -10.422 -1.628 1 94.94 168 ARG B C 1
ATOM 3497 O O . ARG B 1 168 ? 10.336 -10.969 -1.332 1 94.94 168 ARG B O 1
ATOM 3504 N N . ILE B 1 169 ? 8.438 -10.906 -2.553 1 93.94 169 ILE B N 1
ATOM 3505 C CA . ILE B 1 169 ? 8.773 -12.109 -3.312 1 93.94 169 ILE B CA 1
ATOM 3506 C C . ILE B 1 169 ? 9.938 -11.812 -4.254 1 93.94 169 ILE B C 1
ATOM 3508 O O . ILE B 1 169 ? 10.914 -12.57 -4.309 1 93.94 169 ILE B O 1
ATOM 3512 N N . LEU B 1 170 ? 9.906 -10.727 -4.973 1 91.88 170 LEU B N 1
ATOM 3513 C CA . LEU B 1 170 ? 10.875 -10.383 -6.004 1 91.88 170 LEU B CA 1
ATOM 3514 C C . LEU B 1 170 ? 12.25 -10.109 -5.391 1 91.88 170 LEU B C 1
ATOM 3516 O O . LEU B 1 170 ? 13.273 -10.383 -6.012 1 91.88 170 LEU B O 1
ATOM 3520 N N . THR B 1 171 ? 12.219 -9.602 -4.207 1 91.19 171 THR B N 1
ATOM 3521 C CA . THR B 1 171 ? 13.484 -9.258 -3.582 1 91.19 171 THR B CA 1
ATOM 3522 C C . THR B 1 171 ? 14.016 -10.422 -2.748 1 91.19 171 THR B C 1
ATOM 3524 O O . THR B 1 171 ? 15.102 -10.336 -2.168 1 91.19 171 THR B O 1
ATOM 3527 N N . GLY B 1 172 ? 1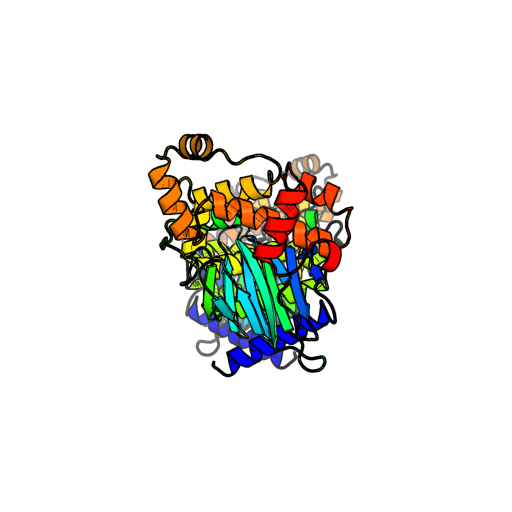3.219 -11.484 -2.705 1 87.5 172 GLY B N 1
ATOM 3528 C CA . GLY B 1 172 ? 13.641 -12.695 -2.02 1 87.5 172 GLY B CA 1
ATOM 3529 C C . GLY B 1 172 ? 14.219 -13.742 -2.957 1 87.5 172 GLY B C 1
ATOM 3530 O O . GLY B 1 172 ? 14.438 -13.469 -4.137 1 87.5 172 GLY B O 1
ATOM 3531 N N . PRO B 1 173 ? 14.484 -14.867 -2.385 1 80.44 173 PRO B N 1
ATOM 3532 C CA . PRO B 1 173 ? 15.133 -15.922 -3.164 1 80.44 173 PRO B CA 1
ATOM 3533 C C . PRO B 1 173 ? 14.227 -16.484 -4.254 1 80.44 173 PRO B C 1
ATOM 3535 O O . PRO B 1 173 ? 14.711 -17.094 -5.211 1 80.44 173 PRO B O 1
ATOM 3538 N N . ASN B 1 174 ? 12.977 -16.203 -4.203 1 78 174 ASN B N 1
ATOM 3539 C CA . ASN B 1 174 ? 12.023 -16.812 -5.125 1 78 174 ASN B CA 1
ATOM 3540 C C . ASN B 1 174 ? 11.641 -15.852 -6.246 1 78 174 ASN B C 1
ATOM 3542 O O . ASN B 1 174 ? 10.773 -16.156 -7.07 1 78 174 ASN B O 1
ATOM 3546 N N . GLY B 1 175 ? 12.281 -14.719 -6.32 1 85.25 175 GLY B N 1
ATOM 3547 C CA . GLY B 1 175 ? 11.828 -13.664 -7.215 1 85.25 175 GLY B CA 1
ATOM 3548 C C . GLY B 1 175 ? 12.406 -13.789 -8.617 1 85.25 175 GLY B C 1
ATOM 3549 O O . GLY B 1 175 ? 11.844 -13.25 -9.57 1 85.25 175 GLY B O 1
ATOM 3550 N N . GLY B 1 176 ? 13.5 -14.531 -8.773 1 83.56 176 GLY B N 1
ATOM 3551 C CA . GLY B 1 176 ? 14.242 -14.555 -10.023 1 83.56 176 GLY B CA 1
ATOM 3552 C C . GLY B 1 176 ? 13.414 -15.055 -11.195 1 83.56 176 GLY B C 1
ATOM 3553 O O . GLY B 1 176 ? 13.531 -14.539 -12.305 1 83.56 176 GLY B O 1
ATOM 3554 N N . ALA B 1 177 ? 12.586 -16.031 -10.969 1 83.06 177 ALA B N 1
ATOM 3555 C CA . ALA B 1 177 ? 11.766 -16.609 -12.031 1 83.06 177 ALA B CA 1
ATOM 3556 C C . ALA B 1 177 ? 10.773 -15.586 -12.57 1 83.06 177 ALA B C 1
ATOM 3558 O O . ALA B 1 177 ? 10.523 -15.531 -13.773 1 83.06 177 ALA B O 1
ATOM 3559 N N . PHE B 1 178 ? 10.234 -14.766 -11.75 1 88 178 PHE B N 1
ATOM 3560 C CA . PHE B 1 178 ? 9.234 -13.797 -12.18 1 88 178 PHE B CA 1
ATOM 3561 C C . PHE B 1 178 ? 9.891 -12.609 -12.867 1 88 178 PHE B C 1
ATOM 3563 O O . PHE B 1 178 ? 9.305 -12 -13.758 1 88 178 PHE B O 1
ATOM 3570 N N . VAL B 1 179 ? 11.094 -12.359 -12.422 1 87.69 179 VAL B N 1
ATOM 3571 C CA . VAL B 1 179 ? 11.859 -11.344 -13.133 1 87.69 179 VAL B CA 1
ATOM 3572 C C . VAL B 1 179 ? 12.086 -11.781 -14.578 1 87.69 179 VAL B C 1
ATOM 3574 O O . VAL B 1 179 ? 11.859 -11.016 -15.516 1 87.69 179 VAL B O 1
ATOM 3577 N N . GLU B 1 180 ? 12.445 -12.992 -14.719 1 83.81 180 GLU B N 1
ATOM 3578 C CA . GLU B 1 180 ? 12.703 -13.547 -16.047 1 83.81 180 GLU B CA 1
ATOM 3579 C C . GLU B 1 180 ? 11.438 -13.555 -16.891 1 83.81 180 GLU B C 1
ATOM 3581 O O . GLU B 1 180 ? 11.484 -13.297 -18.094 1 83.81 180 GLU B O 1
ATOM 3586 N N . LEU B 1 181 ? 10.375 -13.797 -16.281 1 83.5 181 LEU B N 1
ATOM 3587 C CA . LEU B 1 181 ? 9.086 -13.867 -16.953 1 83.5 181 LEU B CA 1
ATOM 3588 C C . LEU B 1 181 ? 8.734 -12.539 -17.609 1 83.5 181 LEU B C 1
ATOM 3590 O O . LEU B 1 181 ? 8.039 -12.5 -18.625 1 83.5 181 LEU B O 1
ATOM 3594 N N . THR B 1 182 ? 9.203 -11.445 -17 1 83.56 182 THR B N 1
ATOM 3595 C CA . THR B 1 182 ? 8.828 -10.117 -17.484 1 83.56 182 THR B CA 1
ATOM 3596 C C . THR B 1 182 ? 9.836 -9.609 -18.5 1 83.56 182 THR B C 1
ATOM 3598 O O . THR B 1 182 ? 9.586 -8.617 -19.188 1 83.56 182 THR B O 1
ATOM 3601 N N . ARG B 1 183 ? 10.961 -10.227 -18.547 1 77.81 183 ARG B N 1
ATOM 3602 C CA . ARG B 1 183 ? 12 -9.781 -19.484 1 77.81 183 ARG B CA 1
ATOM 3603 C C . ARG B 1 183 ? 11.664 -10.172 -20.906 1 77.81 183 ARG B C 1
ATOM 3605 O O . ARG B 1 183 ? 11.273 -11.305 -21.172 1 77.81 183 ARG B O 1
ATOM 3612 N N . THR B 1 184 ? 11.82 -9.07 -21.656 1 66.19 184 THR B N 1
ATOM 3613 C CA . THR B 1 184 ? 11.625 -9.328 -23.078 1 66.19 184 THR B CA 1
ATOM 3614 C C . THR B 1 184 ? 12.719 -10.234 -23.625 1 66.19 184 THR B C 1
ATOM 3616 O O . THR B 1 184 ? 13.906 -10.031 -23.328 1 66.19 184 THR B O 1
ATOM 3619 N N . HIS B 1 185 ? 12.352 -11.273 -24.203 1 67.5 185 HIS B N 1
ATOM 3620 C CA . HIS B 1 185 ? 13.273 -12.148 -24.922 1 67.5 185 HIS B CA 1
ATOM 3621 C C . HIS B 1 185 ? 13.969 -13.117 -23.984 1 67.5 185 HIS B C 1
ATOM 3623 O O . HIS B 1 185 ? 14.984 -13.719 -24.344 1 67.5 185 HIS B O 1
ATOM 3629 N N . SER B 1 186 ? 13.578 -13.016 -22.781 1 75 186 SER B N 1
ATOM 3630 C CA . SER B 1 186 ? 14.109 -14.062 -21.906 1 75 186 SER B CA 1
ATOM 3631 C C . SER B 1 186 ? 13.555 -15.43 -22.281 1 75 186 SER B C 1
ATOM 3633 O O . SER B 1 186 ? 12.5 -15.523 -22.922 1 75 186 SER B O 1
ATOM 3635 N N . ALA B 1 187 ? 14.352 -16.438 -21.891 1 74.31 187 ALA B N 1
ATOM 3636 C CA . ALA B 1 187 ? 13.93 -17.828 -22.141 1 74.31 187 ALA B CA 1
ATOM 3637 C C . ALA B 1 187 ? 12.562 -18.094 -21.531 1 74.31 187 ALA B C 1
ATOM 3639 O O . ALA B 1 187 ? 11.664 -18.594 -22.219 1 74.31 187 ALA B O 1
ATOM 3640 N N . LEU B 1 188 ? 12.367 -17.719 -20.328 1 77.38 188 LEU B N 1
ATOM 3641 C CA . LEU B 1 188 ? 11.102 -17.984 -19.656 1 77.38 188 LEU B CA 1
ATOM 3642 C C . LEU B 1 188 ? 9.992 -17.094 -20.219 1 77.38 188 LEU B C 1
ATOM 3644 O O . LEU B 1 188 ? 8.836 -17.516 -20.312 1 77.38 188 LEU B O 1
ATOM 3648 N N . GLY B 1 189 ? 10.391 -15.938 -20.5 1 80.62 189 GLY B N 1
ATOM 3649 C CA . GLY B 1 189 ? 9.422 -15.062 -21.141 1 80.62 189 GLY B CA 1
ATOM 3650 C C . GLY B 1 189 ? 8.891 -15.617 -22.453 1 80.62 189 GLY B C 1
ATOM 3651 O O . GLY B 1 189 ? 7.688 -15.586 -22.703 1 80.62 189 GLY B O 1
ATOM 3652 N N . LEU B 1 190 ? 9.773 -16.094 -23.203 1 80.25 190 LEU B N 1
ATOM 3653 C CA . LEU B 1 190 ? 9.406 -16.672 -24.484 1 80.25 190 LEU B CA 1
ATOM 3654 C C . LEU B 1 190 ? 8.547 -17.906 -24.297 1 80.25 190 LEU B C 1
ATOM 3656 O O . LEU B 1 190 ? 7.555 -18.094 -25 1 80.25 190 LEU B O 1
ATOM 3660 N N . VAL B 1 191 ? 8.953 -18.719 -23.391 1 84.38 191 VAL B N 1
ATOM 3661 C CA . VAL B 1 191 ? 8.195 -19.922 -23.109 1 84.38 191 VAL B CA 1
ATOM 3662 C C . VAL B 1 191 ? 6.797 -19.547 -22.609 1 84.38 191 VAL B C 1
ATOM 3664 O O . VAL B 1 191 ? 5.805 -20.156 -23.016 1 84.38 191 VAL B O 1
ATOM 3667 N N . HIS B 1 192 ? 6.777 -18.578 -21.781 1 84.25 192 HIS B N 1
ATOM 3668 C CA . HIS B 1 192 ? 5.488 -18.109 -21.281 1 84.25 192 HIS B CA 1
ATOM 3669 C C . HIS B 1 192 ? 4.598 -17.641 -22.422 1 84.25 192 HIS B C 1
ATOM 3671 O O . HIS B 1 192 ? 3.416 -17.984 -22.484 1 84.25 192 HIS B O 1
ATOM 3677 N N . GLU B 1 193 ? 5.113 -16.875 -23.266 1 84.12 193 GLU B N 1
ATOM 3678 C CA . GLU B 1 193 ? 4.359 -16.375 -24.422 1 84.12 193 GLU B CA 1
ATOM 3679 C C . GLU B 1 193 ? 3.85 -17.531 -25.281 1 84.12 193 GLU B C 1
ATOM 3681 O O . GLU B 1 193 ? 2.703 -17.516 -25.734 1 84.12 193 GLU B O 1
ATOM 3686 N N . LEU B 1 194 ? 4.715 -18.422 -25.5 1 86.12 194 LEU B N 1
ATOM 3687 C CA . LEU B 1 194 ? 4.355 -19.562 -26.344 1 86.12 194 LEU B CA 1
ATOM 3688 C C . LEU B 1 194 ? 3.289 -20.422 -25.672 1 86.12 194 LEU B C 1
ATOM 3690 O O . LEU B 1 194 ? 2.316 -20.828 -26.312 1 86.12 194 LEU B O 1
ATOM 3694 N N . THR B 1 195 ? 3.492 -20.672 -24.438 1 88.06 195 THR B N 1
ATOM 3695 C CA . THR B 1 195 ? 2.512 -21.484 -23.719 1 88.06 195 THR B CA 1
ATOM 3696 C C . THR B 1 195 ? 1.179 -20.75 -23.609 1 88.06 195 THR B C 1
ATOM 3698 O O . THR B 1 195 ? 0.116 -21.375 -23.656 1 88.06 195 THR B O 1
ATOM 3701 N N . GLN B 1 196 ? 1.213 -19.5 -23.438 1 86.88 196 GLN B N 1
ATOM 3702 C CA . GLN B 1 196 ? -0.01 -18.703 -23.438 1 86.88 196 GLN B CA 1
ATOM 3703 C C . GLN B 1 196 ? -0.734 -18.812 -24.781 1 86.88 196 GLN B C 1
ATOM 3705 O O . GLN B 1 196 ? -1.952 -19 -24.812 1 86.88 196 GLN B O 1
ATOM 3710 N N . TRP B 1 197 ? -0.009 -18.641 -25.766 1 85.88 197 TRP B N 1
ATOM 3711 C CA . TRP B 1 197 ? -0.587 -18.781 -27.109 1 85.88 197 TRP B CA 1
ATOM 3712 C C . TRP B 1 197 ? -1.229 -20.156 -27.266 1 85.88 197 TRP B C 1
ATOM 3714 O O . TRP B 1 197 ? -2.352 -20.266 -27.766 1 85.88 197 TRP B O 1
ATOM 3724 N N . MET B 1 198 ? -0.493 -21.219 -26.891 1 87.88 198 MET B N 1
ATOM 3725 C CA . MET B 1 198 ? -1.002 -22.578 -27 1 87.88 198 MET B CA 1
ATOM 3726 C C . MET B 1 198 ? -2.312 -22.719 -26.234 1 87.88 198 MET B C 1
ATOM 3728 O O . MET B 1 198 ? -3.242 -23.375 -26.703 1 87.88 198 MET B O 1
ATOM 3732 N N . HIS B 1 199 ? -2.252 -22.141 -25.094 1 85.69 199 HIS B N 1
ATOM 3733 C CA . HIS B 1 199 ? -3.434 -22.219 -24.234 1 85.69 199 HIS B CA 1
ATOM 3734 C C . HIS B 1 199 ? -4.621 -21.5 -24.875 1 85.69 199 HIS B C 1
ATOM 3736 O O . HIS B 1 199 ? -5.754 -21.969 -24.797 1 85.69 199 HIS B O 1
ATOM 3742 N N . GLU B 1 200 ? -4.367 -20.406 -25.516 1 87.12 200 GLU B N 1
ATOM 3743 C CA . GLU B 1 200 ? -5.422 -19.578 -26.094 1 87.12 200 GLU B CA 1
ATOM 3744 C C . GLU B 1 200 ? -5.867 -20.125 -27.453 1 87.12 200 GLU B C 1
ATOM 3746 O O . GLU B 1 200 ? -6.945 -19.797 -27.938 1 87.12 200 GLU B O 1
ATOM 3751 N N . HIS B 1 201 ? -5.035 -20.938 -28.062 1 87.81 201 HIS B N 1
ATOM 3752 C CA . HIS B 1 201 ? -5.305 -21.453 -29.391 1 87.81 201 HIS B CA 1
ATOM 3753 C C . HIS B 1 201 ? -5.203 -22.969 -29.438 1 87.81 201 HIS B C 1
ATOM 3755 O O . HIS B 1 201 ? -4.539 -23.531 -30.312 1 87.81 201 HIS B O 1
ATOM 3761 N N . LEU B 1 202 ? -5.84 -23.578 -28.531 1 87.75 202 LEU B N 1
ATOM 3762 C CA . LEU B 1 202 ? -5.75 -25.031 -28.344 1 87.75 202 LEU B CA 1
ATOM 3763 C C . LEU B 1 202 ? -6.145 -25.766 -29.625 1 87.75 202 LEU B C 1
ATOM 3765 O O . LEU B 1 202 ? -5.59 -26.812 -29.938 1 87.75 202 LEU B O 1
ATOM 3769 N N . HIS B 1 203 ? -7.094 -25.234 -30.328 1 90.06 203 HIS B N 1
ATOM 3770 C CA . HIS B 1 203 ? -7.664 -25.891 -31.5 1 90.06 203 HIS B CA 1
ATOM 3771 C C . HIS B 1 203 ? -6.734 -25.766 -32.719 1 90.06 203 HIS B C 1
ATOM 3773 O O . HIS B 1 203 ? -6.887 -26.5 -33.688 1 90.06 203 HIS B O 1
ATOM 3779 N N . GLU B 1 204 ? -5.836 -24.875 -32.656 1 89.62 204 GLU B N 1
ATOM 3780 C CA . GLU B 1 204 ? -4.934 -24.641 -33.781 1 89.62 204 GLU B CA 1
ATOM 3781 C C . GLU B 1 204 ? -3.695 -25.531 -33.688 1 89.62 204 GLU B C 1
ATOM 3783 O O . GLU B 1 204 ? -3.182 -25.781 -32.625 1 89.62 204 GLU B O 1
ATOM 3788 N N . PRO B 1 205 ? -3.33 -26.078 -34.875 1 88.88 205 PRO B N 1
ATOM 3789 C CA . PRO B 1 205 ? -2.076 -26.828 -34.844 1 88.88 205 PRO B CA 1
ATOM 3790 C C . PRO B 1 205 ? -0.875 -25.969 -34.469 1 88.88 205 PRO B C 1
ATOM 3792 O O . PRO B 1 205 ? -0.853 -24.766 -34.781 1 88.88 205 PRO B O 1
ATOM 3795 N N . LEU B 1 206 ? 0.037 -26.578 -33.781 1 89.31 206 LEU B N 1
ATOM 3796 C CA . LEU B 1 206 ? 1.263 -25.891 -33.375 1 89.31 206 LEU B CA 1
ATOM 3797 C C . LEU B 1 206 ? 2.258 -25.875 -34.531 1 89.31 206 LEU B C 1
ATOM 3799 O O . LEU B 1 206 ? 2.559 -26.906 -35.125 1 89.31 206 LEU B O 1
ATOM 3803 N N . ASP B 1 207 ? 2.645 -24.688 -34.906 1 90 207 ASP B N 1
ATOM 3804 C CA . ASP B 1 207 ? 3.746 -24.516 -35.844 1 90 207 ASP B CA 1
ATOM 3805 C C . ASP B 1 207 ? 5.004 -24.016 -35.125 1 90 207 ASP B C 1
ATOM 3807 O O . ASP B 1 207 ? 5.199 -22.812 -34.969 1 90 207 ASP B O 1
ATOM 3811 N N . VAL B 1 208 ? 5.852 -24.906 -34.812 1 88.56 208 VAL B N 1
ATOM 3812 C CA . VAL B 1 208 ? 7.043 -24.594 -34.031 1 88.56 208 VAL B CA 1
ATOM 3813 C C . VAL B 1 208 ? 7.973 -23.703 -34.844 1 88.56 208 VAL B C 1
ATOM 3815 O O . VAL B 1 208 ? 8.672 -22.844 -34.281 1 88.56 208 VAL B O 1
ATOM 3818 N N . GLY B 1 209 ? 7.988 -23.938 -36.156 1 89.06 209 GLY B N 1
ATOM 3819 C CA . GLY B 1 209 ? 8.797 -23.094 -37 1 89.06 209 GLY B CA 1
ATOM 3820 C C . GLY B 1 209 ? 8.398 -21.625 -36.938 1 89.06 209 GLY B C 1
ATOM 3821 O O . GLY B 1 209 ? 9.25 -20.75 -36.781 1 89.06 209 GLY B O 1
ATOM 3822 N N . ARG B 1 210 ? 7.168 -21.422 -37.094 1 87.44 210 ARG B N 1
ATOM 3823 C CA . ARG B 1 210 ? 6.645 -20.062 -37 1 87.44 210 ARG B CA 1
ATOM 3824 C C . ARG B 1 210 ? 6.934 -19.453 -35.625 1 87.44 210 ARG B C 1
ATOM 3826 O O . ARG B 1 210 ? 7.285 -18.281 -35.531 1 87.44 210 ARG B O 1
ATOM 3833 N N . ALA B 1 211 ? 6.707 -20.266 -34.594 1 85.31 211 ALA B N 1
ATOM 3834 C CA . ALA B 1 211 ? 6.977 -19.812 -33.25 1 85.31 211 ALA B CA 1
ATOM 3835 C C . ALA B 1 211 ? 8.445 -19.438 -33.062 1 85.31 211 ALA B C 1
ATOM 3837 O O . ALA B 1 211 ? 8.773 -18.422 -32.469 1 85.31 211 ALA B O 1
ATOM 3838 N N . ALA B 1 212 ? 9.273 -20.234 -33.562 1 87.06 212 ALA B N 1
ATOM 3839 C CA . ALA B 1 212 ? 10.711 -19.984 -33.5 1 87.06 212 ALA B CA 1
ATOM 3840 C C . ALA B 1 212 ? 11.086 -18.703 -34.219 1 87.06 212 ALA B C 1
ATOM 3842 O O . ALA B 1 212 ? 11.867 -17.906 -33.688 1 87.06 212 ALA B O 1
ATOM 3843 N N . THR B 1 213 ? 10.539 -18.531 -35.344 1 86.12 213 THR B N 1
ATOM 3844 C CA . THR B 1 213 ? 10.797 -17.328 -36.125 1 86.12 213 THR B CA 1
ATOM 3845 C C . THR B 1 213 ? 10.359 -16.078 -35.375 1 86.12 213 THR B C 1
ATOM 3847 O O . THR B 1 213 ? 11.102 -15.094 -35.312 1 86.12 213 THR B O 1
ATOM 3850 N N . HIS B 1 214 ? 9.219 -16.172 -34.844 1 78.69 214 HIS B N 1
ATOM 3851 C CA . HIS B 1 214 ? 8.695 -15.062 -34.031 1 78.69 214 HIS B CA 1
ATOM 3852 C C . HIS B 1 214 ? 9.625 -14.734 -32.875 1 78.69 214 HIS B C 1
ATOM 3854 O O . HIS B 1 214 ? 9.773 -13.57 -32.5 1 78.69 214 HIS B O 1
ATOM 3860 N N . ALA B 1 215 ? 10.211 -15.727 -32.312 1 78.5 215 ALA B N 1
ATOM 3861 C CA . ALA B 1 215 ? 11.086 -15.57 -31.156 1 78.5 215 ALA B CA 1
ATOM 3862 C C . ALA B 1 215 ? 12.523 -15.289 -31.578 1 78.5 215 ALA B C 1
ATOM 3864 O O . ALA B 1 215 ? 13.414 -15.156 -30.734 1 78.5 215 ALA B O 1
ATOM 3865 N N . ASN B 1 216 ? 12.742 -15.25 -32.875 1 83.62 216 ASN B N 1
ATOM 3866 C CA . ASN B 1 216 ? 14.062 -15.023 -33.438 1 83.62 216 ASN B CA 1
ATOM 3867 C C . ASN B 1 216 ? 15.07 -16.062 -32.969 1 83.62 216 ASN B C 1
ATOM 3869 O O . ASN B 1 216 ? 16.172 -15.727 -32.531 1 83.62 216 ASN B O 1
ATOM 3873 N N . MET B 1 217 ? 14.633 -17.281 -32.969 1 85.56 217 MET B N 1
ATOM 3874 C CA . MET B 1 217 ? 15.492 -18.406 -32.594 1 85.56 217 MET B CA 1
ATOM 3875 C C . MET B 1 217 ? 15.352 -19.547 -33.594 1 85.56 217 MET B C 1
ATOM 3877 O O . MET B 1 217 ? 14.43 -19.547 -34.406 1 85.56 217 MET B O 1
ATOM 3881 N N . SER B 1 218 ? 16.391 -20.453 -33.531 1 90.38 218 SER B N 1
ATOM 3882 C CA . SER B 1 218 ? 16.25 -21.688 -34.281 1 90.38 218 SER B CA 1
ATOM 3883 C C . SER B 1 218 ? 15.227 -22.625 -33.656 1 90.38 218 SER B C 1
ATOM 3885 O O . SER B 1 218 ? 14.93 -22.5 -32.469 1 90.38 218 SER B O 1
ATOM 3887 N N . VAL B 1 219 ? 14.711 -23.5 -34.469 1 92.56 219 VAL B N 1
ATOM 3888 C CA . VAL B 1 219 ? 13.781 -24.5 -33.969 1 92.56 219 VAL B CA 1
ATOM 3889 C C . VAL B 1 219 ? 14.453 -25.344 -32.875 1 92.56 219 VAL B C 1
ATOM 3891 O O . VAL B 1 219 ? 13.852 -25.641 -31.844 1 92.56 219 VAL B O 1
ATOM 3894 N N . THR B 1 220 ? 15.711 -25.672 -33.094 1 93 220 THR B N 1
ATOM 3895 C CA . THR B 1 220 ? 16.484 -26.469 -32.156 1 93 220 THR B CA 1
ATOM 3896 C C . THR B 1 220 ? 16.625 -25.734 -30.828 1 93 220 THR B C 1
ATOM 3898 O O . THR B 1 220 ? 16.438 -26.328 -29.75 1 93 220 THR B O 1
ATOM 3901 N N . SER B 1 221 ? 16.922 -24.531 -30.875 1 89.94 221 SER B N 1
ATOM 3902 C CA . SER B 1 221 ? 17.078 -23.719 -29.672 1 89.94 221 SER B CA 1
ATOM 3903 C C . SER B 1 221 ? 15.758 -23.578 -28.922 1 89.94 221 SER B C 1
ATOM 3905 O O . SER B 1 221 ? 15.734 -23.641 -27.688 1 89.94 221 SER B O 1
ATOM 3907 N N . LEU B 1 222 ? 14.734 -23.391 -29.672 1 88.75 222 LEU B N 1
ATOM 3908 C CA . LEU B 1 222 ? 13.422 -23.281 -29.047 1 88.75 222 LEU B CA 1
ATOM 3909 C C . LEU B 1 222 ? 13.047 -24.562 -28.328 1 88.75 222 LEU B C 1
ATOM 3911 O O . LEU B 1 222 ? 12.531 -24.547 -27.203 1 88.75 222 LEU B O 1
ATOM 3915 N N . TYR B 1 223 ? 13.281 -25.625 -28.984 1 89.75 223 TYR B N 1
ATOM 3916 C CA . TYR B 1 223 ? 13 -26.938 -28.375 1 89.75 223 TYR B CA 1
ATOM 3917 C C . TYR B 1 223 ? 13.766 -27.109 -27.078 1 89.75 223 TYR B C 1
ATOM 3919 O O . TYR B 1 223 ? 13.195 -27.531 -26.062 1 89.75 223 TYR B O 1
ATOM 3927 N N . ARG B 1 224 ? 14.992 -26.797 -27.078 1 88.81 224 ARG B N 1
ATOM 3928 C CA . ARG B 1 224 ? 15.836 -26.938 -25.906 1 88.81 224 ARG B CA 1
ATOM 3929 C C . ARG B 1 224 ? 15.344 -26.062 -24.766 1 88.81 224 ARG B C 1
ATOM 3931 O O . ARG B 1 224 ? 15.234 -26.516 -23.625 1 88.81 224 ARG B O 1
ATOM 3938 N N . LEU B 1 225 ? 15.094 -24.938 -25.125 1 84.94 225 LEU B N 1
ATOM 3939 C CA . LEU B 1 225 ? 14.625 -23.969 -24.125 1 84.94 225 LEU B CA 1
ATOM 3940 C C . LEU B 1 225 ? 13.281 -24.406 -23.547 1 84.94 225 LEU B C 1
ATOM 3942 O O . LEU B 1 225 ? 13.094 -24.359 -22.328 1 84.94 225 LEU B O 1
ATOM 3946 N N . PHE B 1 226 ? 12.383 -24.719 -24.453 1 88.5 226 PHE B N 1
ATOM 3947 C CA . PHE B 1 226 ? 11.047 -25.125 -24.031 1 88.5 226 PHE B CA 1
ATOM 3948 C C . PHE B 1 226 ? 11.109 -26.359 -23.141 1 88.5 226 PHE B C 1
ATOM 3950 O O . PHE B 1 226 ? 10.469 -26.391 -22.078 1 88.5 226 PHE B O 1
ATOM 3957 N N . LYS B 1 227 ? 11.906 -27.297 -23.469 1 87.31 227 LYS B N 1
ATOM 3958 C CA . LYS B 1 227 ? 12.055 -28.516 -22.688 1 87.31 227 LYS B CA 1
ATOM 3959 C C . LYS B 1 227 ? 12.672 -28.219 -21.312 1 87.31 227 LYS B C 1
ATOM 3961 O O . LYS B 1 227 ? 12.266 -28.781 -20.312 1 87.31 227 LYS B O 1
ATOM 3966 N N . ALA B 1 228 ? 13.594 -27.391 -21.328 1 81.56 228 ALA B N 1
ATOM 3967 C CA . ALA B 1 228 ? 14.242 -27 -20.078 1 81.56 228 ALA B CA 1
ATOM 3968 C C . ALA B 1 228 ? 13.234 -26.359 -19.125 1 81.56 228 ALA B C 1
ATOM 3970 O O . ALA B 1 228 ? 13.289 -26.578 -17.922 1 81.56 228 ALA B O 1
ATOM 3971 N N . ALA B 1 229 ? 12.367 -25.625 -19.672 1 80.94 229 ALA B N 1
ATOM 3972 C CA . ALA B 1 229 ? 11.43 -24.844 -18.875 1 80.94 229 ALA B CA 1
ATOM 3973 C C . ALA B 1 229 ? 10.219 -25.672 -18.469 1 80.94 229 ALA B C 1
ATOM 3975 O O . ALA B 1 229 ? 9.688 -25.5 -17.359 1 80.94 229 ALA B O 1
ATOM 3976 N N . THR B 1 230 ? 9.75 -26.578 -19.375 1 84 230 THR B N 1
ATOM 3977 C CA . THR B 1 230 ? 8.461 -27.219 -19.125 1 84 230 THR B CA 1
ATOM 3978 C C . THR B 1 230 ? 8.633 -28.719 -18.875 1 84 230 THR B C 1
ATOM 3980 O O . THR B 1 230 ? 7.695 -29.391 -18.453 1 84 230 THR B O 1
ATOM 3983 N N . GLY B 1 231 ? 9.82 -29.219 -19.172 1 83.38 231 GLY B N 1
ATOM 3984 C CA . GLY B 1 231 ? 10.109 -30.625 -18.984 1 83.38 231 GLY B CA 1
ATOM 3985 C C . GLY B 1 231 ? 9.773 -31.484 -20.188 1 83.38 231 GLY B C 1
ATOM 3986 O O . GLY B 1 231 ? 10.078 -32.688 -20.203 1 83.38 231 GLY B O 1
ATOM 3987 N N . THR B 1 232 ? 9.141 -30.906 -21.172 1 87.69 232 THR B N 1
ATOM 3988 C CA . THR B 1 232 ? 8.75 -31.672 -22.344 1 87.69 232 THR B CA 1
ATOM 3989 C C . THR B 1 232 ? 8.906 -30.844 -23.609 1 87.69 232 THR B C 1
ATOM 3991 O O . THR B 1 232 ? 9.188 -29.656 -23.547 1 87.69 232 THR B O 1
ATOM 3994 N N . SER B 1 233 ? 8.781 -31.469 -24.75 1 90.62 233 SER B N 1
ATOM 3995 C CA . SER B 1 233 ? 8.836 -30.766 -26.031 1 90.62 233 SER B CA 1
ATOM 3996 C C . SER B 1 233 ? 7.578 -29.938 -26.266 1 90.62 233 SER B C 1
ATOM 3998 O O . SER B 1 233 ? 6.535 -30.203 -25.672 1 90.62 233 SER B O 1
ATOM 4000 N N . PRO B 1 234 ? 7.648 -28.922 -27.188 1 91.12 234 PRO B N 1
ATOM 4001 C CA . PRO B 1 234 ? 6.461 -28.125 -27.484 1 91.12 234 PRO B CA 1
ATOM 4002 C C . PRO B 1 234 ? 5.285 -28.969 -27.969 1 91.12 234 PRO B C 1
ATOM 4004 O O . PRO B 1 234 ? 4.145 -28.734 -27.562 1 91.12 234 PRO B O 1
ATOM 4007 N N . GLY B 1 235 ? 5.559 -29.906 -28.719 1 90.19 235 GLY B N 1
ATOM 4008 C CA . GLY B 1 235 ? 4.512 -30.781 -29.234 1 90.19 235 GLY B CA 1
ATOM 4009 C C . GLY B 1 235 ? 3.846 -31.594 -28.141 1 90.19 235 GLY B C 1
ATOM 4010 O O . GLY B 1 235 ? 2.617 -31.656 -28.062 1 90.19 235 GLY B O 1
ATOM 4011 N N . SER B 1 236 ? 4.656 -32.281 -27.391 1 90.88 236 SER B N 1
ATOM 4012 C CA . SER B 1 236 ? 4.137 -33.094 -26.297 1 90.88 236 SER B CA 1
ATOM 4013 C C . SER B 1 236 ? 3.361 -32.219 -25.297 1 90.88 236 SER B C 1
ATOM 4015 O O . SER B 1 236 ? 2.309 -32.625 -24.812 1 90.88 236 SER B O 1
ATOM 4017 N N . TYR B 1 237 ? 3.963 -31.109 -25.094 1 91 237 TYR B N 1
ATOM 4018 C CA . TYR B 1 237 ? 3.299 -30.156 -24.203 1 91 237 TYR B CA 1
ATOM 4019 C C . TYR B 1 237 ? 1.922 -29.781 -24.75 1 91 237 TYR B C 1
ATOM 4021 O O . TYR B 1 237 ? 0.934 -29.797 -24 1 91 237 TYR B O 1
ATOM 4029 N N . HIS B 1 238 ? 1.881 -29.391 -25.938 1 91.44 238 HIS B N 1
ATOM 4030 C CA . HIS B 1 238 ? 0.638 -28.984 -26.594 1 91.44 238 HIS B CA 1
ATOM 4031 C C . HIS B 1 238 ? -0.402 -30.109 -26.531 1 91.44 238 HIS B C 1
ATOM 4033 O O . HIS B 1 238 ? -1.567 -29.859 -26.219 1 91.44 238 HIS B O 1
ATOM 4039 N N . LYS B 1 239 ? -0.027 -31.266 -26.781 1 90.5 239 LYS B N 1
ATOM 4040 C CA . LYS B 1 239 ? -0.917 -32.406 -26.719 1 90.5 239 LYS B CA 1
ATOM 4041 C C . LYS B 1 239 ? -1.468 -32.594 -25.297 1 90.5 239 LYS B C 1
ATOM 4043 O O . LYS B 1 239 ? -2.666 -32.844 -25.125 1 90.5 239 LYS B O 1
ATOM 4048 N N . ARG B 1 240 ? -0.551 -32.531 -24.438 1 90.62 240 ARG B N 1
ATOM 4049 C CA . ARG B 1 240 ? -0.969 -32.688 -23.047 1 90.62 240 ARG B CA 1
ATOM 4050 C C . ARG B 1 240 ? -1.96 -31.594 -22.656 1 90.62 240 ARG B C 1
ATOM 4052 O O . ARG B 1 240 ? -2.949 -31.859 -21.969 1 90.62 240 ARG B O 1
ATOM 4059 N N . LEU B 1 241 ? -1.657 -30.422 -23.016 1 91.62 241 LEU B N 1
ATOM 4060 C CA . LEU B 1 241 ? -2.543 -29.297 -22.75 1 91.62 241 LEU B CA 1
ATOM 4061 C C . LEU B 1 241 ? -3.941 -29.562 -23.297 1 91.62 241 LEU B C 1
ATOM 4063 O O . LEU B 1 241 ? -4.938 -29.344 -22.609 1 91.62 241 LEU B O 1
ATOM 4067 N N . ARG B 1 242 ? -3.994 -30.016 -24.484 1 91.75 242 ARG B N 1
ATOM 4068 C CA . ARG B 1 242 ? -5.266 -30.344 -25.125 1 91.75 242 ARG B CA 1
ATOM 4069 C C . ARG B 1 242 ? -6.012 -31.422 -24.344 1 91.75 242 ARG B C 1
ATOM 4071 O O . ARG B 1 242 ? -7.211 -31.297 -24.094 1 91.75 242 ARG B O 1
ATOM 4078 N N . LEU B 1 243 ? -5.316 -32.406 -23.969 1 91.88 243 LEU B N 1
ATOM 4079 C CA . LEU B 1 243 ? -5.926 -33.5 -23.266 1 91.88 243 LEU B CA 1
ATOM 4080 C C . LEU B 1 243 ? -6.422 -33.062 -21.891 1 91.88 243 LEU B C 1
ATOM 4082 O O . LEU B 1 243 ? -7.492 -33.5 -21.453 1 91.88 243 LEU B O 1
ATOM 4086 N N . MET B 1 244 ? -5.602 -32.312 -21.234 1 90.44 244 MET B N 1
ATOM 4087 C CA . MET B 1 244 ? -5.988 -31.828 -19.922 1 90.44 244 MET B CA 1
ATOM 4088 C C . MET B 1 244 ? -7.258 -30.984 -20 1 90.44 244 MET B C 1
ATOM 4090 O O . MET B 1 244 ? -8.164 -31.125 -19.188 1 90.44 244 MET B O 1
ATOM 4094 N N . GLU B 1 245 ? -7.309 -30.141 -20.953 1 90.44 245 GLU B N 1
ATOM 4095 C CA . GLU B 1 245 ? -8.5 -29.328 -21.156 1 90.44 245 GLU B CA 1
ATOM 4096 C C . GLU B 1 245 ? -9.703 -30.188 -21.531 1 90.44 245 GLU B C 1
ATOM 4098 O O . GLU B 1 245 ? -10.812 -29.953 -21.031 1 90.44 245 GLU B O 1
ATOM 4103 N N . ALA B 1 246 ? -9.469 -31.109 -22.281 1 91.44 246 ALA B N 1
ATOM 4104 C CA . ALA B 1 246 ? -10.547 -32.031 -22.656 1 91.44 246 ALA B CA 1
ATOM 4105 C C . ALA B 1 246 ? -11.094 -32.75 -21.422 1 91.44 246 ALA B C 1
ATOM 4107 O O . ALA B 1 246 ? -12.312 -32.844 -21.25 1 91.44 246 ALA B O 1
ATOM 4108 N N . ARG B 1 247 ? -10.195 -33.219 -20.688 1 89.88 247 ARG B N 1
ATOM 4109 C CA . ARG B 1 247 ? -10.633 -33.938 -19.5 1 89.88 247 ARG B CA 1
ATOM 4110 C C . ARG B 1 247 ? -11.438 -33.031 -18.578 1 89.88 247 ARG B C 1
ATOM 4112 O O . ARG B 1 247 ? -12.453 -33.469 -18.016 1 89.88 247 ARG B O 1
ATOM 4119 N N . ARG B 1 248 ? -10.906 -31.922 -18.328 1 86 248 ARG B N 1
ATOM 4120 C CA . ARG B 1 248 ? -11.648 -30.953 -17.516 1 86 248 ARG B CA 1
ATOM 4121 C C . ARG B 1 248 ? -13.07 -30.797 -18.031 1 86 248 ARG B C 1
ATOM 4123 O O . ARG B 1 248 ? -14.023 -30.859 -17.25 1 86 248 ARG B O 1
ATOM 4130 N N . ARG B 1 249 ? -13.227 -30.609 -19.281 1 88.19 249 ARG B N 1
ATOM 4131 C CA . ARG B 1 249 ? -14.539 -30.422 -19.906 1 88.19 249 ARG B CA 1
ATOM 4132 C C . ARG B 1 249 ? -15.391 -31.688 -19.797 1 88.19 249 ARG B C 1
ATOM 4134 O O . ARG B 1 249 ? -16.609 -31.609 -19.625 1 88.19 249 ARG B O 1
ATOM 4141 N N . VAL B 1 250 ? -14.789 -32.781 -19.906 1 89.06 250 VAL B N 1
ATOM 4142 C CA . VAL B 1 250 ? -15.484 -34.062 -19.828 1 89.06 250 VAL B CA 1
ATOM 4143 C C . VAL B 1 250 ? -16.047 -34.25 -18.422 1 89.06 250 VAL B C 1
ATOM 4145 O O . VAL B 1 250 ? -17.219 -34.562 -18.266 1 89.06 250 VAL B O 1
ATOM 4148 N N . VAL B 1 251 ? -15.172 -34 -17.469 1 82.75 251 VAL B N 1
ATOM 4149 C CA . VAL B 1 251 ? -15.555 -34.188 -16.078 1 82.75 251 VAL B CA 1
ATOM 4150 C C . VAL B 1 251 ? -16.656 -33.188 -15.719 1 82.75 251 VAL B C 1
ATOM 4152 O O . VAL B 1 251 ? -17.578 -33.531 -14.953 1 82.75 251 VAL B O 1
ATOM 4155 N N . GLU B 1 252 ? -16.578 -32.031 -16.281 1 83.19 252 GLU B N 1
ATOM 4156 C CA . GLU B 1 252 ? -17.578 -31 -16.016 1 83.19 252 GLU B CA 1
ATOM 4157 C C . GLU B 1 252 ? -18.828 -31.234 -16.859 1 83.19 252 GLU B C 1
ATOM 4159 O O . GLU B 1 252 ? -19.828 -30.531 -16.688 1 83.19 252 GLU B O 1
ATOM 4164 N N . ARG B 1 253 ? -18.797 -32.219 -17.703 1 82.06 253 ARG B N 1
ATOM 4165 C CA . ARG B 1 253 ? -19.891 -32.531 -18.609 1 82.06 253 ARG B CA 1
ATOM 4166 C C . ARG B 1 253 ? -20.359 -31.297 -19.359 1 82.06 253 ARG B C 1
ATOM 4168 O O . ARG B 1 253 ? -21.562 -31.047 -19.438 1 82.06 253 ARG B O 1
ATOM 4175 N N . SER B 1 254 ? -19.453 -30.609 -19.891 1 82.62 254 SER B N 1
ATOM 4176 C CA . SER B 1 254 ? -19.766 -29.312 -20.484 1 82.62 254 SER B CA 1
ATOM 4177 C C . SER B 1 254 ? -20.344 -29.469 -21.891 1 82.62 254 SER B C 1
ATOM 4179 O O . SER B 1 254 ? -20.969 -28.562 -22.422 1 82.62 254 SER B O 1
ATOM 4181 N N . ASP B 1 255 ? -20.094 -30.578 -22.609 1 88.31 255 ASP B N 1
ATOM 4182 C CA . ASP B 1 255 ? -20.484 -30.875 -23.984 1 88.31 255 ASP B CA 1
ATOM 4183 C C . ASP B 1 255 ? -20.359 -32.344 -24.297 1 88.31 255 ASP B C 1
ATOM 4185 O O . ASP B 1 255 ? -20 -33.156 -23.422 1 88.31 255 ASP B O 1
ATOM 4189 N N . THR B 1 256 ? -20.703 -32.719 -25.562 1 90.56 256 THR B N 1
ATOM 4190 C CA . THR B 1 256 ? -20.469 -34.125 -25.969 1 90.56 256 THR B CA 1
ATOM 4191 C C . THR B 1 256 ? -18.984 -34.375 -26.156 1 90.56 256 THR B C 1
ATOM 4193 O O . THR B 1 256 ? -18.203 -33.438 -26.391 1 90.56 256 THR B O 1
ATOM 4196 N N . VAL B 1 257 ? -18.609 -35.594 -26.047 1 91 257 VAL B N 1
ATOM 4197 C CA . VAL B 1 257 ? -17.203 -36 -26.156 1 91 257 VAL B CA 1
ATOM 4198 C C . VAL B 1 257 ? -16.656 -35.594 -27.516 1 91 257 VAL B C 1
ATOM 4200 O O . VAL B 1 257 ? -15.531 -35.094 -27.625 1 91 257 VAL B O 1
ATOM 4203 N N . GLY B 1 258 ? -17.469 -35.844 -28.531 1 91.06 258 GLY B N 1
ATOM 4204 C CA . GLY B 1 258 ? -17.062 -35.469 -29.875 1 91.06 258 GLY B CA 1
ATOM 4205 C C . GLY B 1 258 ? -16.781 -34 -30.016 1 91.06 258 GLY B C 1
ATOM 4206 O O . GLY B 1 258 ? -15.781 -33.594 -30.609 1 91.06 258 GLY B O 1
ATOM 4207 N N . ARG B 1 259 ? -17.625 -33.156 -29.469 1 92.69 259 ARG B N 1
ATOM 4208 C CA . ARG B 1 259 ? -17.484 -31.719 -29.547 1 92.69 259 ARG B CA 1
ATOM 4209 C C . ARG B 1 259 ? -16.297 -31.25 -28.719 1 92.69 259 ARG B C 1
ATOM 4211 O O . ARG B 1 259 ? -15.594 -30.297 -29.094 1 92.69 259 ARG B O 1
ATOM 4218 N N . ILE B 1 260 ? -16.125 -31.875 -27.594 1 93.44 260 ILE B N 1
ATOM 4219 C CA . ILE B 1 260 ? -14.977 -31.547 -26.734 1 93.44 260 ILE B CA 1
ATOM 4220 C C . ILE B 1 260 ? -13.68 -31.844 -27.484 1 93.44 260 ILE B C 1
ATOM 4222 O O . ILE B 1 260 ? -12.758 -31.031 -27.484 1 93.44 260 ILE B O 1
ATOM 4226 N N . ALA B 1 261 ? -13.664 -33 -28.141 1 92.88 261 ALA B N 1
ATOM 4227 C CA . ALA B 1 261 ? -12.484 -33.406 -28.922 1 92.88 261 ALA B CA 1
ATOM 4228 C C . ALA B 1 261 ? -12.172 -32.344 -30 1 92.88 261 ALA B C 1
ATOM 4230 O O . ALA B 1 261 ? -11.023 -31.938 -30.141 1 92.88 261 ALA B O 1
ATOM 4231 N N . ALA B 1 262 ? -13.188 -31.953 -30.672 1 91.5 262 ALA B N 1
ATOM 4232 C CA . ALA B 1 262 ? -13.031 -30.969 -31.734 1 91.5 262 ALA B CA 1
ATOM 4233 C C . ALA B 1 262 ? -12.586 -29.625 -31.172 1 91.5 262 ALA B C 1
ATOM 4235 O O . ALA B 1 262 ? -11.75 -28.938 -31.766 1 91.5 262 ALA B O 1
ATOM 4236 N N . ALA B 1 263 ? -13.102 -29.281 -30.109 1 91.62 263 ALA B N 1
ATOM 4237 C CA . ALA B 1 263 ? -12.836 -27.984 -29.484 1 91.62 263 ALA B CA 1
ATOM 4238 C C . ALA B 1 263 ? -11.367 -27.859 -29.078 1 91.62 263 ALA B C 1
ATOM 4240 O O . ALA B 1 263 ? -10.805 -26.766 -29.078 1 91.62 263 ALA B O 1
ATOM 4241 N N . VAL B 1 264 ? -10.82 -29 -28.734 1 92.38 264 VAL B N 1
ATOM 4242 C CA . VAL B 1 264 ? -9.438 -28.938 -28.281 1 92.38 264 VAL B CA 1
ATOM 4243 C C . VAL B 1 264 ? -8.492 -29.25 -29.438 1 92.38 264 VAL B C 1
ATOM 4245 O O . VAL B 1 264 ? -7.273 -29.266 -29.266 1 92.38 264 VAL B O 1
ATOM 4248 N N . GLY B 1 265 ? -9.07 -29.5 -30.625 1 91.62 265 GLY B N 1
ATOM 4249 C CA . GLY B 1 265 ? -8.242 -29.516 -31.812 1 91.62 265 GLY B CA 1
ATOM 4250 C C . GLY B 1 265 ? -8.039 -30.906 -32.406 1 91.62 265 GLY B C 1
ATOM 4251 O O . GLY B 1 265 ? -7.211 -31.094 -33.281 1 91.62 265 GLY B O 1
ATOM 4252 N N . TYR B 1 266 ? -8.719 -31.891 -31.922 1 92.38 266 TYR B N 1
ATOM 4253 C CA . TYR B 1 266 ? -8.617 -33.219 -32.531 1 92.38 266 TYR B CA 1
ATOM 4254 C C . TYR B 1 266 ? -9.523 -33.344 -33.75 1 92.38 266 TYR B C 1
ATOM 4256 O O . TYR B 1 266 ? -10.719 -33.031 -33.688 1 92.38 266 TYR B O 1
ATOM 4264 N N . ALA B 1 267 ? -8.906 -33.75 -34.75 1 88.12 267 ALA B N 1
ATOM 4265 C CA . ALA B 1 267 ? -9.672 -33.969 -35.969 1 88.12 267 ALA B CA 1
ATOM 4266 C C . ALA B 1 267 ? -10.328 -35.375 -35.969 1 88.12 267 ALA B C 1
ATOM 4268 O O . ALA B 1 267 ? -11.367 -35.562 -36.594 1 88.12 267 ALA B O 1
ATOM 4269 N N . SER B 1 268 ? -9.781 -36.281 -35.281 1 90.25 268 SER B N 1
ATOM 4270 C CA . SER B 1 268 ? -10.25 -37.656 -35.25 1 90.25 268 SER B CA 1
ATOM 4271 C C . SER B 1 268 ? -10.727 -38.062 -33.844 1 90.25 268 SER B C 1
ATOM 4273 O O . SER B 1 268 ? -9.922 -38.125 -32.906 1 90.25 268 SER B O 1
ATOM 4275 N N . PRO B 1 269 ? -11.992 -38.406 -33.75 1 89.88 269 PRO B N 1
ATOM 4276 C CA . PRO B 1 269 ? -12.492 -38.844 -32.438 1 89.88 269 PRO B CA 1
ATOM 4277 C C . PRO B 1 269 ? -11.805 -40.125 -31.969 1 89.88 269 PRO B C 1
ATOM 4279 O O . PRO B 1 269 ? -11.594 -40.281 -30.766 1 89.88 269 PRO B O 1
ATOM 4282 N N . SER B 1 270 ? -11.484 -40.969 -32.875 1 91.94 270 SER B N 1
ATOM 4283 C CA . SER B 1 270 ? -10.805 -42.219 -32.531 1 91.94 270 SER B CA 1
ATOM 4284 C C . SER B 1 270 ? -9.422 -41.938 -31.938 1 91.94 270 SER B C 1
ATOM 4286 O O . SER B 1 270 ? -9.023 -42.562 -30.953 1 91.94 270 SER B O 1
ATOM 4288 N N . GLN B 1 271 ? -8.734 -41.062 -32.562 1 93.75 271 GLN B N 1
ATOM 4289 C CA . GLN B 1 271 ? -7.422 -40.688 -32.062 1 93.75 271 GLN B CA 1
ATOM 4290 C C . GLN B 1 271 ? -7.535 -40.031 -30.688 1 93.75 271 GLN B C 1
ATOM 4292 O O . GLN B 1 271 ? -6.73 -40.312 -29.797 1 93.75 271 GLN B O 1
ATOM 4297 N N . PHE B 1 272 ? -8.555 -39.188 -30.562 1 94.75 272 PHE B N 1
ATOM 4298 C CA . PHE B 1 272 ? -8.797 -38.531 -29.297 1 94.75 272 PHE B CA 1
ATOM 4299 C C . PHE B 1 272 ? -9.008 -39.531 -28.188 1 94.75 272 PHE B C 1
ATOM 4301 O O . PHE B 1 272 ? -8.375 -39.469 -27.125 1 94.75 272 PHE B O 1
ATOM 4308 N N . THR B 1 273 ? -9.844 -40.469 -28.422 1 93.12 273 THR B N 1
ATOM 4309 C CA . THR B 1 273 ? -10.172 -41.469 -27.406 1 93.12 273 THR B CA 1
ATOM 4310 C C . THR B 1 273 ? -8.938 -42.281 -27.031 1 93.12 273 THR B C 1
ATOM 4312 O O . THR B 1 273 ? -8.719 -42.562 -25.844 1 93.12 273 THR B O 1
ATOM 4315 N N . ARG B 1 274 ? -8.156 -42.594 -27.984 1 94 274 ARG B N 1
ATOM 4316 C CA . ARG B 1 274 ? -6.938 -43.344 -27.734 1 94 274 ARG B CA 1
ATOM 4317 C C . ARG B 1 274 ? -5.961 -42.562 -26.891 1 94 274 ARG B C 1
ATOM 4319 O O . ARG B 1 274 ? -5.426 -43.062 -25.891 1 94 274 ARG B O 1
ATOM 4326 N N . ASP B 1 275 ? -5.73 -41.375 -27.297 1 93.25 275 ASP B N 1
ATOM 4327 C CA . ASP B 1 275 ? -4.797 -40.5 -26.578 1 93.25 275 ASP B CA 1
ATOM 4328 C C . ASP B 1 275 ? -5.293 -40.219 -25.156 1 93.25 275 ASP B C 1
ATOM 4330 O O . ASP B 1 275 ? -4.504 -40.188 -24.203 1 93.25 275 ASP B O 1
ATOM 4334 N N . TYR B 1 276 ? -6.578 -39.969 -25.047 1 93.44 276 TYR B N 1
ATOM 4335 C CA . TYR B 1 276 ? -7.211 -39.75 -23.75 1 93.44 276 TYR B CA 1
ATOM 4336 C C . TYR B 1 276 ? -7.016 -40.938 -22.812 1 93.44 276 TYR B C 1
ATOM 4338 O O . TYR B 1 276 ? -6.586 -40.781 -21.672 1 93.44 276 TYR B O 1
ATOM 4346 N N . ARG B 1 277 ? -7.176 -42.094 -23.312 1 92.31 277 ARG B N 1
ATOM 4347 C CA . ARG B 1 277 ? -7 -43.281 -22.516 1 92.31 277 ARG B CA 1
ATOM 4348 C C . ARG B 1 277 ? -5.539 -43.5 -22.125 1 92.31 277 ARG B C 1
ATOM 4350 O O . ARG B 1 277 ? -5.242 -43.906 -21 1 92.31 277 ARG B O 1
ATOM 4357 N N . ARG B 1 278 ? -4.785 -43.312 -23.062 1 90.12 278 ARG B N 1
ATOM 4358 C CA . ARG B 1 278 ? -3.357 -43.438 -22.781 1 90.12 278 ARG B CA 1
ATOM 4359 C C . ARG B 1 278 ? -2.926 -42.469 -21.672 1 90.12 278 ARG B C 1
ATOM 4361 O O . ARG B 1 278 ? -2.127 -42.812 -20.812 1 90.12 278 ARG B O 1
ATOM 4368 N N . ALA B 1 279 ? -3.438 -41.312 -21.734 1 86.56 279 ALA B N 1
ATOM 4369 C CA . ALA B 1 279 ? -3.02 -40.281 -20.812 1 86.56 279 ALA B CA 1
ATOM 4370 C C . ALA B 1 279 ? -3.625 -40.469 -19.422 1 86.56 279 ALA B C 1
ATOM 4372 O O . ALA B 1 279 ? -2.973 -40.219 -18.406 1 86.56 279 ALA B O 1
ATOM 4373 N N . PHE B 1 280 ? -4.898 -40.938 -19.359 1 87 280 PHE B N 1
ATOM 4374 C CA . PHE B 1 280 ? -5.602 -40.844 -18.078 1 87 280 PHE B CA 1
ATOM 4375 C C . PHE B 1 280 ? -6.039 -42.25 -17.625 1 87 280 PHE B C 1
ATOM 4377 O O . PHE B 1 280 ? -6.566 -42.406 -16.516 1 87 280 PHE B O 1
ATOM 4384 N N . GLY B 1 281 ? -5.852 -43.219 -18.453 1 86.31 281 GLY B N 1
ATOM 4385 C CA . GLY B 1 281 ? -6.145 -44.594 -18.078 1 86.31 281 GLY B CA 1
ATOM 4386 C C . GLY B 1 281 ? -7.617 -44.969 -18.203 1 86.31 281 GLY B C 1
ATOM 4387 O O . GLY B 1 281 ? -8.031 -46.062 -17.844 1 86.31 281 GLY B O 1
ATOM 4388 N N . THR B 1 282 ? -8.391 -44.031 -18.594 1 88.19 282 THR B N 1
ATOM 4389 C CA . THR B 1 282 ? -9.82 -44.25 -18.766 1 88.19 282 THR B CA 1
ATOM 4390 C C . THR B 1 282 ? -10.32 -43.562 -20.031 1 88.19 282 THR B C 1
ATOM 4392 O O . THR B 1 282 ? -9.617 -42.719 -20.609 1 88.19 282 THR B O 1
ATOM 4395 N N . SER B 1 283 ? -11.469 -43.969 -20.484 1 90.62 283 SER B N 1
ATOM 4396 C CA . SER B 1 283 ? -12.039 -43.375 -21.688 1 90.62 283 SER B CA 1
ATOM 4397 C C . SER B 1 283 ? -12.805 -42.094 -21.344 1 90.62 283 SER B C 1
ATOM 4399 O O . SER B 1 283 ? -13.258 -41.938 -20.203 1 90.62 283 SER B O 1
ATOM 4401 N N . PRO B 1 284 ? -12.906 -41.188 -22.344 1 89.62 284 PRO B N 1
ATOM 4402 C CA . PRO B 1 284 ? -13.711 -40 -22.094 1 89.62 284 PRO B CA 1
ATOM 4403 C C . PRO B 1 284 ? -15.148 -40.312 -21.688 1 89.62 284 PRO B C 1
ATOM 4405 O O . PRO B 1 284 ? -15.711 -39.625 -20.828 1 89.62 284 PRO B O 1
ATOM 4408 N N . THR B 1 285 ? -15.633 -41.281 -22.25 1 86.06 285 THR B N 1
ATOM 4409 C CA . THR B 1 285 ? -17.016 -41.656 -21.969 1 86.06 285 THR B CA 1
ATOM 4410 C C . THR B 1 285 ? -17.156 -42.156 -20.531 1 86.06 285 THR B C 1
ATOM 4412 O O . THR B 1 285 ? -18.172 -41.906 -19.875 1 86.06 285 THR B O 1
ATOM 4415 N N . ALA B 1 286 ? -16.156 -42.844 -20.094 1 83.5 286 ALA B N 1
ATOM 4416 C CA . ALA B 1 286 ? -16.172 -43.312 -18.734 1 83.5 286 ALA B CA 1
ATOM 4417 C C . ALA B 1 286 ? -16.047 -42.188 -17.734 1 83.5 286 ALA B C 1
ATOM 4419 O O . ALA B 1 286 ? -16.578 -42.25 -16.609 1 83.5 286 ALA B O 1
ATOM 4420 N N . ASP B 1 287 ? -15.227 -41.281 -18.094 1 79.56 287 ASP B N 1
ATOM 4421 C CA . ASP B 1 287 ? -14.992 -40.094 -17.234 1 79.56 287 ASP B CA 1
ATOM 4422 C C . ASP B 1 287 ? -16.203 -39.156 -17.25 1 79.56 287 ASP B C 1
ATOM 4424 O O . ASP B 1 287 ? -16.359 -38.344 -16.359 1 79.56 287 ASP B O 1
ATOM 4428 N N . PHE B 1 288 ? -17.062 -39.312 -18.328 1 74.19 288 PHE B N 1
ATOM 4429 C CA . PHE B 1 288 ? -18.203 -38.406 -18.547 1 74.19 288 PHE B CA 1
ATOM 4430 C C . PHE B 1 288 ? -19.312 -38.688 -17.547 1 74.19 288 PHE B C 1
ATOM 4432 O O . PHE B 1 288 ? -19.953 -37.781 -17.031 1 74.19 288 PHE B O 1
#

Nearest PDB structures (foldseek):
  3oio-assembly1_A  TM=8.710E-01  e=3.188E-05  Chromobacterium violaceum
  6swi-assembly1_A  TM=9.029E-01  e=3.685E-04  Geobacillus stearothermophilus
  3w6v-assembly1_A  TM=9.152E-01  e=4.294E-04  Streptomyces griseus
  2k9s-assembly1_A  TM=8.786E-01  e=9.708E-04  Escherichia coli K-12
  3lsg-assembly1_A  TM=8.867E-01  e=7.853E-03  Fusobacterium nucleatum subsp. nucleatum

Sequence (576 aa):
MNYRTHVGLDEISRRLGDIAPTATTDVPALGVRVHVATDVAPPAPVIFEPMLYLVFQGAKRILLSDREISYGPGELVTTAAHIPALAEVVAASDRFPYRALEIPFDQQLVTALIAELGELPSSPAESVAVNPLPRSVLDPVSRLLELAHDPDAARVLAAGVKREIWYRILTGPNGGAFVELTRTHSALGLVHELTQWMHEHLHEPLDVGRAATHANMSVTSLYRLFKAATGTSPGSYHKRLRLMEARRRVVERSDTVGRIAAAVGYASPSQFTRDYRRAFGTSPTADFMNYRTHVGLDEISRRLGDIAPTATTDVPALGVRVHVATDVAPPAPVIFEPMLYLVFQGAKRILLSDREISYGPGELVTTAAHIPALAEVVAASDRFPYRALEIPFDQQLVTALIAELGELPSSPAESVAVNPLPRSVLDPVSRLLELAHDPDAARVLAAGVKREIWYRILTGPNGGAFVELTRTHSALGLVHELTQWMHEHLHEPLDVGRAATHANMSVTSLYRLFKAATGTSPGSYHKRLRLMEARRRVVERSDTVGRIAAAVGYASPSQFTRDYRRAFGTSPTADF

Radius of gyration: 31.6 Å; Cα contacts (8 Å, |Δi|>4): 1062; chains: 2; bounding box: 40×96×66 Å

Foldseek 3Di:
DDPVLLVLLVLLQVLLCVLPVDAWDDQVLLQKIKGKHADKDDWAKDWDAFWKKAWSFAKKWKAAPADIDIDHHQKIKGALATAIITMIGDTHHNVTMTIMMIHHDDLVLLVVLCVVVPDAAADPDANIDMDGHDPQLSVLSSVSSVCSVPSVCSNPCSVVSVSSNLNVCLNDPNNNSVVQCNDDLRLSVLLRVLRVVLLVPLQDDDDLCVSQVVSVHDSVVNQVSNCRHHVHGPVVRSLSSLLSQLLVCLLVVVDDSVVSCNVSHHPDSVVSQVSNCVVPVDGSVVSD/DDPVLLVLLVLLQVLLCVLPVDAWDDQVLLQKIKGKHADKDDWAKDWDAFWKKAWSFAKKWKAAPADIDIDHHQKIKGALATAIITMIGPTHHNVTMTIMMIHHDDLVLLVVLCVVVPDAAADPDANIDMDGHDPQLSVLSSVSSVCSVPSVCSNPCSVVSVSSNLNVCLNDPNNNSVVQCNDDLRLSVLLRVLRVVLLVPLQDDDDLCVSQVVSVHDSVVNQVSNCSHHVHGPVVRSLSSLLSQLLVCLLVVVDDSVVSCNVRHHPDSVVSQVSNCVVPVDGSVVSD

Secondary structure (DSSP, 8-state):
--HHHHHHHHHHHHHHHHH-SSS-EEETTTTEEEEEESS----EEEEEPSEEEEEEESEEEEE-SS-EEEE-TTEEEEE-S-EEEEEEEEE--SSS-EEEEEEE--HHHHHHHHHHH--PPP----SEEEEEPPGGGHHHHHHHHHGGG-HHHHHHHHHHHHHHHHHHHHTSTT-HHHHHHHSTT-HHHHHHHHHHHHHHTTTSPP-HHHHHHHTTS-HHHHHHHHHHHHSS-HHHHHHHHHHHHHHHHHHTT-S-HHHHHHHTT-S-HHHHHHHHHHHHSS-HHHH-/--HHHHHHHHHHHHHHHHH-SSS-EEETTTTEEEEEESS-EEEEEEEEPSEEEEEEESEEEEE-SS-EEEE-TTEEEEE-S-EEEEEEEEE--SSS-EEEEEEE--HHHHHHHHHHH--PPP----SEEEEEPPGGGHHHHHHHHHGGG-HHHHHHHHHHHHHHHHHHHHTSTT-HHHHHHHSTT-HHHHHHHHHHHHHHTTTSPP-HHHHHHHTTS-HHHHHHHHHHHHSS-HHHHHHHHHHHHHHHHHHTT-S-HHHHHHHTT-S-HHHHHHHHHHHHSS-HHHH-

Solvent-accessible surface area (backbone atoms only — not comparable to full-atom values): 29881 Å² total; per-residue (Å²): 130,59,70,69,54,50,54,52,36,52,53,41,38,51,52,48,38,72,77,24,72,72,43,60,35,78,38,74,70,68,60,33,35,38,42,34,32,44,47,57,44,74,70,38,62,42,70,41,56,38,23,44,37,39,28,44,31,37,29,39,35,38,42,46,91,73,49,74,49,74,51,34,57,54,26,28,37,38,28,46,30,61,40,62,30,31,40,21,40,75,35,33,27,81,93,49,38,21,34,32,42,36,40,61,62,50,68,69,60,52,48,51,51,40,65,72,73,46,89,67,74,65,42,98,46,60,29,63,46,78,40,76,48,61,73,82,39,51,60,41,50,45,57,47,59,64,29,73,84,34,67,69,54,14,72,70,42,32,65,44,36,51,50,48,41,52,49,55,40,51,75,38,94,74,12,16,33,58,48,30,41,66,34,84,84,26,73,47,20,45,45,27,52,50,37,46,48,46,68,75,38,41,48,52,84,86,54,59,63,60,51,15,55,74,67,73,43,51,56,68,57,43,41,52,51,36,23,71,45,69,60,40,45,66,64,60,44,51,51,47,42,29,48,36,52,36,46,46,38,30,62,65,54,72,61,55,69,66,56,40,36,43,60,33,40,41,89,43,68,68,58,42,44,50,51,42,23,70,72,68,74,44,45,62,74,76,59,78,131,58,71,70,55,50,53,51,37,51,53,42,40,51,51,48,38,73,76,23,72,72,42,60,34,79,38,75,72,69,58,34,36,38,44,34,33,45,48,57,43,75,69,39,61,43,72,40,56,39,25,44,36,39,28,43,31,38,29,39,36,37,42,46,94,74,50,74,50,75,51,33,56,53,26,28,36,39,31,44,30,60,41,61,30,32,40,21,40,72,36,31,28,79,92,48,39,22,33,32,43,37,39,62,62,51,68,68,60,54,48,52,51,39,65,72,71,46,88,68,73,64,42,96,44,60,29,62,45,79,41,75,48,59,73,82,42,52,60,42,51,46,55,47,58,64,29,73,84,32,66,71,54,15,73,70,41,33,65,45,36,51,49,49,39,52,49,53,39,50,76,37,92,75,12,15,34,58,49,31,40,66,34,85,83,26,71,47,18,48,44,27,50,51,37,47,48,45,67,75,39,41,47,51,83,85,52,60,62,60,53,14,54,76,68,72,44,51,56,68,57,45,42,53,51,37,23,70,45,68,58,39,45,66,64,60,43,51,50,46,42,29,48,38,53,36,46,46,38,29,61,63,54,72,59,56,69,65,55,41,36,42,62,33,39,42,87,42,65,68,58,42,44,50,54,41,22,71,74,70,74,43,45,60,76,75,58,77

InterPro domains:
  IPR009057 Homedomain-like superfamily [SSF46689] (191-239)
  IPR009057 Homedomain-like superfamily [SSF46689] (241-286)
  IPR009594 Transcription regulator HTH, AraC, N-terminal [PF06719] (31-176)
  IPR018060 AraC-like, DNA binding HTH domain [PF12833] (212-286)
  IPR018060 AraC-like, DNA binding HTH domain [PS01124] (192-288)
  IPR018060 AraC-like, DNA binding HTH domain [SM00342] (205-288)
  IPR018062 HTH domain AraC-type, conserved site [PS00041] (242-284)

pLDDT: mean 89.31, std 8.2, range [47.5, 98.5]

Organism: NCBI:txid927661